Protein 4NPC (pdb70)

InterPro domains:
  IPR002347 Short-chain dehydrogenase/reductase SDR [PF13561] (25-255)
  IPR002347 Short-chain dehydrogenase/reductase SDR [PR00080] (89-100)
  IPR002347 Short-chain dehydrogenase/reductase SDR [PR00080] (143-151)
  IPR002347 Short-chain dehydrogenase/reductase SDR [PR00080] (163-182)
  IPR002347 Short-chain dehydrogenase/reductase SDR [PR00081] (18-35)
  IPR002347 Short-chain dehydrogenase/reductase SDR [PR00081] (89-100)
  IPR002347 Short-chain dehydrogenase/reductase SDR [PR00081] (137-153)
  IPR002347 Short-chain dehydrogenase/reductase SDR [PR00081] (163-182)
  IPR002347 Short-chain dehydrogenase/reductase SDR [PR00081] (184-201)
  IPR002347 Short-chain dehydrogenase/reductase SDR [PR00081] (218-238)
  IPR020904 Short-chain dehydrogenase/reductase, conserved site [PS00061] (150-178)
  IPR036291 NAD(P)-binding domain superfamily [SSF51735] (16-256)

CATH classification: 3.40.50.720

Organism: Brucella suis (strain ATCC 23445 / NCTC 10510) (NCBI:txid470137)

Solvent-accessible surface area: 20521 Å² total; per-residue (Å²): 158,104,76,140,117,55,55,2,69,134,91,3,0,0,0,1,14,0,8,71,32,34,1,13,12,0,0,138,23,0,34,87,59,31,0,74,0,0,0,1,20,121,38,53,112,85,0,132,62,38,3,136,121,25,31,152,42,4,72,56,25,83,4,48,12,29,37,68,122,27,0,56,80,4,12,87,39,0,57,94,100,36,57,86,10,21,2,0,0,7,19,31,43,35,89,62,73,16,46,0,37,88,2,51,43,78,81,1,46,83,0,6,57,45,2,0,29,0,7,0,5,0,0,6,7,0,0,93,22,2,44,92,64,61,132,14,13,21,1,1,0,14,4,9,10,0,8,58,35,28,27,101,71,27,0,0,30,0,0,0,11,19,0,0,12,0,0,2,65,0,0,5,58,9,0,43,149,74,47,2,11,0,2,4,0,0,10,9,27,16,38,23,91,149,9,128,75,60,76,66,53,85,117,1,97,61,15,62,173,137,4,79,65,41,100,4,8,100,14,118,61,0,2,62,12,0,17,69,2,5,0,67,24,1,87,186,52,64,16,38,41,66,59,40,9,31,15,28,18,136,176,140,107,187,77,74,140,111,57,55,1,71,109,94,2,0,0,0,1,13,0,14,73,28,30,1,12,13,0,0,125,22,0,34,86,60,26,0,55,0,0,0,1,21,111,41,60,113,90,0,126,65,30,4,129,113,20,33,149,44,4,68,58,25,80,6,51,12,30,37,64,123,26,0,56,77,4,12,90,42,0,55,96,95,34,56,83,8,20,2,0,0,8,18,32,46,36,84,64,74,17,49,0,32,89,2,50,41,70,81,2,50,88,0,7,53,43,4,0,30,0,9,0,5,0,0,4,7,0,0,93,23,2,45,90,60,60,125,12,12,21,1,1,0,16,4,8,7,0,7,60,37,27,25,101,72,27,0,0,30,0,0,0,10,17,0,0,11,0,0,2,63,0,0,6,57,8,0,43,150,77,46,2,12,0,2,3,0,0,9,9,39,16,41,22,93,140,5,129,80,49,66,86,36,85,125,0,110,64,18,57,90,134,7,79,66,43,105,4,8,108,14,115,59,0,2,63,14,0,16,67,4,5,2,67,27,1,90,184,51,61,14,38,41,69,58,40,9,31,15,32,17,134,178

B-factor: mean 26.4, std 10.08, range [13.99, 69.68]

Foldseek 3Di:
DFDVVQAPAAAEEEFEVLLFDLNVLLQLLNLVRRYQYEDEYQDQVSQCVSQVVSDDSYHYAYADLLDLVRLLVRLVVSCVVRVAHAEYEYDQADADFDAPVDGDVVSLCVRQSCLAVSLVSNCVNNLVRLLVVLPEHEYEYEAALLLQDPDGRRPSNSVSRVNSLVSQLVCLVVCVVSLYAGEYEYFYQEPTVVSCVVLPDPNVQVVLVQQLQSHGHYSNVSSVVVSCRRGPVNSVHHSYYHYHYSCNNVD/DPPFDPVLAPAAAEEEFEVCLFFLNVLLQLLNLVRHYQYEREYQDPVSQVVSQVVSDDSYDYAYADLLDLVRLLVRLVVSCVVRVAHAEYEYDDADADFDAPVDDDPVRLVVRQSRLAVSLVSNCVNNLVRLLVVLPEHEYEYEAALLLQDPDGRCPSNSVSRVNSLVSQLVCQVVCVVSLYAGEYEHFAQEVIVVSCVVCVDVSQQVLLVLQLQSHGHYSNVSSVVSSCRRGPVNSVHHSYYHYRYSCNNVD

Structure (mmCIF, N/CA/C/O backbone):
data_4NPC
#
_entry.id   4NPC
#
_cell.length_a   87.740
_cell.length_b   87.740
_cell.length_c   117.000
_cell.angle_alpha   90.000
_cell.angle_beta   90.000
_cell.angle_gamma   90.000
#
_symmetry.space_group_name_H-M   'P 41 21 2'
#
loop_
_entity.id
_entity.type
_entity.pdbx_description
1 polymer 'Sorbitol dehydrogenase'
2 non-polymer 'ACETATE ION'
3 water water
#
loop_
_atom_site.group_PDB
_atom_site.id
_atom_site.type_symbol
_atom_site.label_atom_id
_atom_site.label_alt_id
_atom_site.label_comp_id
_atom_site.label_asym_id
_atom_site.label_entity_id
_atom_site.label_seq_id
_atom_site.pdbx_PDB_ins_code
_atom_site.Cartn_x
_atom_site.Cartn_y
_atom_site.Cartn_z
_atom_site.occupancy
_atom_site.B_iso_or_equiv
_atom_site.auth_seq_id
_atom_site.auth_comp_id
_atom_site.auth_asym_id
_atom_site.auth_atom_id
_atom_site.pdbx_PDB_model_num
ATOM 1 N N . GLN A 1 15 ? 16.861 -24.573 15.356 1.00 48.90 7 GLN A N 1
ATOM 2 C CA . GLN A 1 15 ? 16.791 -25.159 16.732 1.00 46.84 7 GLN A CA 1
ATOM 3 C C . GLN A 1 15 ? 17.189 -24.077 17.723 1.00 42.18 7 GLN A C 1
ATOM 4 O O . GLN A 1 15 ? 18.273 -23.500 17.611 1.00 41.35 7 GLN A O 1
ATOM 6 N N . ILE A 1 16 ? 16.328 -23.765 18.690 1.00 37.57 8 ILE A N 1
ATOM 7 C CA . ILE A 1 16 ? 16.730 -22.782 19.668 1.00 34.63 8 ILE A CA 1
ATOM 8 C C . ILE A 1 16 ? 17.451 -23.471 20.809 1.00 33.60 8 ILE A C 1
ATOM 9 O O . ILE A 1 16 ? 16.902 -24.401 21.437 1.00 32.91 8 ILE A O 1
ATOM 14 N N . ASP A 1 17 ? 18.697 -23.058 21.025 1.00 32.05 9 ASP A N 1
ATOM 15 C CA . ASP A 1 17 ? 19.532 -23.576 22.097 1.00 31.49 9 ASP A CA 1
ATOM 16 C C . ASP A 1 17 ? 19.056 -22.927 23.384 1.00 29.49 9 ASP A C 1
ATOM 17 O O . ASP A 1 17 ? 19.136 -21.725 23.542 1.00 28.67 9 ASP A O 1
ATOM 22 N N . LEU A 1 18 ? 18.507 -23.753 24.280 1.00 29.33 10 LEU A N 1
ATOM 23 C CA . LEU A 1 18 ? 17.887 -23.257 25.506 1.00 28.71 10 LEU A CA 1
ATOM 24 C C . LEU A 1 18 ? 18.858 -22.971 26.648 1.00 29.24 10 LEU A C 1
ATOM 25 O O . LEU A 1 18 ? 18.427 -22.703 27.771 1.00 27.20 10 LEU A O 1
ATOM 30 N N . ASN A 1 19 ? 20.163 -22.996 26.365 1.00 29.06 11 ASN A N 1
ATOM 31 C CA . ASN A 1 19 ? 21.135 -22.395 27.257 1.00 29.86 11 ASN A CA 1
ATOM 32 C C . ASN A 1 19 ? 21.382 -20.928 26.911 1.00 29.27 11 ASN A C 1
ATOM 33 O O . ASN A 1 19 ? 22.151 -20.272 27.599 1.00 29.15 11 ASN A O 1
ATOM 38 N N . PHE A 1 20 ? 20.732 -20.435 25.845 1.00 28.55 12 PHE A N 1
ATOM 39 C CA . PHE A 1 20 ? 20.825 -19.029 25.409 1.00 28.50 12 PHE A CA 1
ATOM 40 C C . PHE A 1 20 ? 22.266 -18.540 25.241 1.00 27.31 12 PHE A C 1
ATOM 41 O O . PHE A 1 20 ? 22.673 -17.537 25.853 1.00 26.05 12 PHE A O 1
ATOM 49 N N . PRO A 1 21 ? 23.044 -19.253 24.404 1.00 27.80 13 PRO A N 1
ATOM 50 C CA . PRO A 1 21 ? 24.439 -18.837 24.213 1.00 27.26 13 PRO A CA 1
ATOM 51 C C . PRO A 1 21 ? 24.595 -17.501 23.489 1.00 26.28 13 PRO A C 1
ATOM 52 O O . PRO A 1 21 ? 23.731 -17.126 22.683 1.00 25.94 13 PRO A O 1
ATOM 56 N N . LEU A 1 22 ? 25.696 -16.813 23.780 1.00 26.52 14 LEU A N 1
ATOM 57 C CA . LEU A 1 22 ? 26.084 -15.625 23.054 1.00 26.95 14 LEU A CA 1
ATOM 58 C C . LEU A 1 22 ? 27.483 -15.736 22.458 1.00 27.54 14 LEU A C 1
ATOM 59 O O . LEU A 1 22 ? 28.118 -14.707 22.150 1.00 26.60 14 LEU A O 1
ATOM 64 N N . SER A 1 23 ? 27.946 -16.986 22.289 1.00 28.77 15 SER A N 1
ATOM 65 C CA A SER A 1 23 ? 29.287 -17.278 21.803 0.50 30.11 15 SER A CA 1
ATOM 66 C CA B SER A 1 23 ? 29.286 -17.281 21.805 0.50 30.13 15 SER A CA 1
ATOM 67 C C . SER A 1 23 ? 29.624 -16.508 20.536 1.00 30.00 15 SER A C 1
ATOM 68 O O . SER A 1 23 ? 28.902 -16.579 19.555 1.00 30.64 15 SER A O 1
ATOM 73 N N . GLU A 1 24 ? 30.710 -15.746 20.606 1.00 29.97 16 GLU A N 1
ATOM 74 C CA . GLU A 1 24 ? 31.306 -14.994 19.508 1.00 31.66 16 GLU A CA 1
ATOM 75 C C . GLU A 1 24 ? 30.487 -13.803 19.005 1.00 29.98 16 GLU A C 1
ATOM 76 O O . GLU A 1 24 ? 30.876 -13.154 18.057 1.00 29.80 16 GLU A O 1
ATOM 82 N N . LYS A 1 25 ? 29.377 -13.503 19.65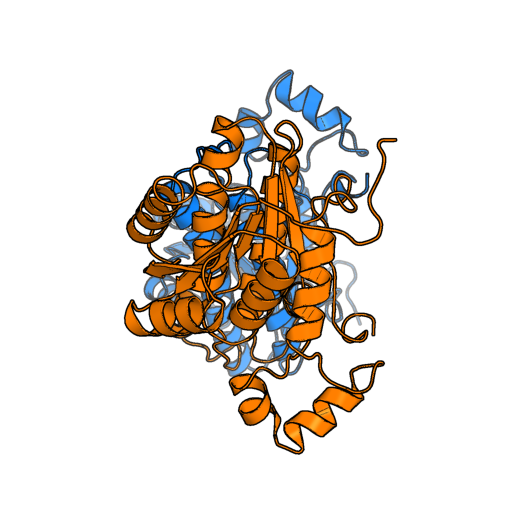2 1.00 28.08 17 LYS A N 1
ATOM 83 C CA . LYS A 1 25 ? 28.638 -12.288 19.319 1.00 27.75 17 LYS A CA 1
ATOM 84 C C . LYS A 1 25 ? 29.436 -11.109 19.873 1.00 26.29 17 LYS A C 1
ATOM 85 O O . LYS A 1 25 ? 30.133 -11.266 20.858 1.00 26.32 17 LYS A O 1
ATOM 91 N N . VAL A 1 26 ? 29.298 -9.954 19.236 1.00 24.31 18 VAL A N 1
ATOM 92 C CA . VAL A 1 26 ? 29.995 -8.741 19.645 1.00 23.64 18 VAL A CA 1
ATOM 93 C C . VAL A 1 26 ? 28.936 -7.796 20.263 1.00 22.32 18 VAL A C 1
ATOM 94 O O . VAL A 1 26 ? 27.938 -7.435 19.614 1.00 22.46 18 VAL A O 1
ATOM 98 N N . ALA A 1 27 ? 29.129 -7.441 21.529 1.00 22.22 19 ALA A N 1
ATOM 99 C CA . ALA A 1 27 ? 28.222 -6.534 22.227 1.00 21.28 19 ALA A CA 1
ATOM 100 C C . ALA A 1 27 ? 28.879 -5.219 22.632 1.00 22.04 19 ALA A C 1
ATOM 101 O O . ALA A 1 27 ? 29.970 -5.230 23.228 1.00 23.53 19 ALA A O 1
ATOM 103 N N . ILE A 1 28 ? 28.176 -4.111 22.390 1.00 21.27 20 ILE A N 1
ATOM 104 C CA . ILE A 1 28 ? 28.482 -2.814 23.014 1.00 21.58 20 ILE A CA 1
ATOM 105 C C . ILE A 1 28 ? 27.666 -2.666 24.282 1.00 22.46 20 ILE A C 1
ATOM 106 O O . ILE A 1 28 ? 26.490 -2.938 24.255 1.00 22.35 20 ILE A O 1
ATOM 111 N N . VAL A 1 29 ? 28.280 -2.181 25.374 1.00 20.96 21 VAL A N 1
ATOM 112 C CA . VAL A 1 29 ? 27.545 -1.805 26.573 1.00 19.28 21 VAL A CA 1
ATOM 113 C C . VAL A 1 29 ? 27.976 -0.394 26.989 1.00 19.41 21 VAL A C 1
ATOM 114 O O . VAL A 1 29 ? 29.126 -0.194 27.403 1.00 19.63 21 VAL A O 1
ATOM 118 N N . THR A 1 30 ? 27.103 0.593 26.815 1.00 19.71 22 THR A N 1
ATOM 119 C CA . THR A 1 30 ? 27.377 1.946 27.304 1.00 20.01 22 THR A CA 1
ATOM 120 C C . THR A 1 30 ? 27.134 1.977 28.800 1.00 21.04 22 THR A C 1
ATOM 121 O O . THR A 1 30 ? 26.293 1.212 29.311 1.00 20.71 22 THR A O 1
ATOM 125 N N . GLY A 1 31 ? 27.908 2.804 29.494 1.00 20.58 23 GLY A N 1
ATOM 126 C CA . GLY A 1 31 ? 27.942 2.791 30.955 1.00 22.18 23 GLY A CA 1
ATOM 127 C C . GLY A 1 31 ? 28.473 1.465 31.443 1.00 23.30 23 GLY A C 1
ATOM 128 O O . GLY A 1 31 ? 28.114 0.998 32.523 1.00 23.32 23 GLY A O 1
ATOM 129 N N . GLY A 1 32 ? 29.294 0.798 30.616 1.00 23.98 24 GLY A N 1
ATOM 130 C CA . GLY A 1 32 ? 29.622 -0.630 30.856 1.00 23.44 24 GLY A CA 1
ATOM 131 C C . GLY A 1 32 ? 30.642 -0.958 31.962 1.00 25.99 24 GLY A C 1
ATOM 132 O O . GLY A 1 32 ? 30.926 -2.139 32.235 1.00 26.72 24 GLY A O 1
ATOM 133 N N . ALA A 1 33 ? 31.223 0.080 32.542 1.00 26.32 25 ALA A N 1
ATOM 134 C CA . ALA A 1 33 ? 32.324 -0.037 33.461 1.00 29.10 25 ALA A CA 1
ATOM 135 C C . ALA A 1 33 ? 31.894 0.031 34.917 1.00 29.16 25 ALA A C 1
ATOM 136 O O . ALA A 1 33 ? 32.712 -0.214 35.799 1.00 32.07 25 ALA A O 1
ATOM 138 N N . SER A 1 34 ? 30.619 0.308 35.181 1.00 28.44 26 SER A N 1
ATOM 139 C CA . SER A 1 34 ? 30.122 0.379 36.550 1.00 30.02 26 SER A CA 1
ATOM 140 C C . SER A 1 34 ? 28.642 0.031 36.605 1.00 29.16 26 SER A C 1
ATOM 141 O O . SER A 1 34 ? 27.948 0.030 35.576 1.00 29.16 26 SER A O 1
ATOM 144 N N . GLY A 1 35 ? 28.172 -0.318 37.800 1.00 29.50 27 GLY A N 1
ATOM 145 C CA . GLY A 1 35 ? 26.741 -0.507 38.057 1.00 28.36 27 GLY A CA 1
ATOM 146 C C . GLY A 1 35 ? 26.113 -1.580 37.190 1.00 27.59 27 GLY A C 1
ATOM 147 O O . GLY A 1 35 ? 26.717 -2.656 36.995 1.00 27.32 27 GLY A O 1
ATOM 148 N N . ILE A 1 36 ? 24.914 -1.310 36.663 1.00 24.94 28 ILE A N 1
ATOM 149 C CA . ILE A 1 36 ? 24.183 -2.285 35.867 1.00 24.65 28 ILE A CA 1
ATOM 150 C C . ILE A 1 36 ? 25.021 -2.630 34.633 1.00 25.09 28 ILE A C 1
ATOM 151 O O . ILE A 1 36 ? 25.129 -3.804 34.245 1.00 23.40 28 ILE A O 1
ATOM 156 N N . GLY A 1 37 ? 25.618 -1.612 34.018 1.00 22.17 29 GLY A N 1
ATOM 157 C CA . GLY A 1 37 ? 26.411 -1.844 32.826 1.00 22.39 29 GLY A CA 1
ATOM 158 C C . GLY A 1 37 ? 27.589 -2.786 33.054 1.00 22.33 29 GLY A C 1
ATOM 159 O O . GLY A 1 37 ? 27.872 -3.636 32.216 1.00 21.65 29 GLY A O 1
ATOM 160 N N . ALA A 1 38 ? 28.275 -2.646 34.194 1.00 23.02 30 ALA A N 1
ATOM 161 C CA . ALA A 1 38 ? 29.357 -3.581 34.532 1.00 23.96 30 ALA A CA 1
ATOM 162 C C . ALA A 1 38 ? 28.849 -5.033 34.652 1.00 24.16 30 ALA A C 1
ATOM 163 O O . ALA A 1 38 ? 29.542 -5.975 34.202 1.00 24.06 30 ALA A O 1
ATOM 165 N N . ALA A 1 39 ? 27.685 -5.206 35.279 1.00 22.64 31 ALA A N 1
ATOM 166 C CA . ALA A 1 39 ? 27.082 -6.533 35.457 1.00 23.31 31 ALA A CA 1
ATOM 167 C C . ALA A 1 39 ? 26.700 -7.139 34.119 1.00 22.52 31 ALA A C 1
ATOM 168 O O . ALA A 1 39 ? 26.871 -8.344 33.921 1.00 22.65 31 ALA A O 1
ATOM 170 N N . ILE A 1 40 ? 26.185 -6.319 33.200 1.00 20.88 32 ILE A N 1
ATOM 171 C CA . ILE A 1 40 ? 25.837 -6.783 31.855 1.00 20.58 32 ILE A CA 1
ATOM 172 C C . ILE A 1 40 ? 27.107 -7.190 31.085 1.00 20.70 32 ILE A C 1
ATOM 173 O O . ILE A 1 40 ? 27.178 -8.267 30.491 1.00 20.24 32 ILE A O 1
ATOM 178 N N . SER A 1 41 ? 28.148 -6.354 31.148 1.00 21.09 33 SER A N 1
ATOM 179 C CA . SER A 1 41 ? 29.415 -6.708 30.514 1.00 21.39 33 SER A CA 1
ATOM 180 C C . SER A 1 41 ? 29.961 -8.025 31.028 1.00 22.11 33 SER A C 1
ATOM 181 O O . SER A 1 41 ? 30.336 -8.885 30.241 1.00 23.02 33 SER A O 1
ATOM 184 N N . LYS A 1 42 ? 29.971 -8.200 32.348 1.00 23.73 34 LYS A N 1
ATOM 185 C CA . LYS A 1 42 ? 30.454 -9.426 32.958 1.00 25.22 34 LYS A CA 1
ATOM 186 C C . LYS A 1 42 ? 29.624 -10.656 32.488 1.00 24.66 34 LYS A C 1
ATOM 187 O O . LYS A 1 42 ? 30.181 -11.726 32.186 1.00 24.90 34 LYS A O 1
ATOM 193 N N . ALA A 1 43 ? 28.304 -10.496 32.449 1.00 23.96 35 ALA A N 1
ATOM 194 C CA . ALA A 1 43 ? 27.406 -11.578 32.030 1.00 23.84 35 ALA A CA 1
ATOM 195 C C . ALA A 1 43 ? 27.636 -11.940 30.565 1.00 23.55 35 ALA A C 1
ATOM 196 O O . ALA A 1 43 ? 27.714 -13.126 30.215 1.00 24.96 35 ALA A O 1
ATOM 198 N N . PHE A 1 44 ? 27.772 -10.922 29.716 1.00 22.87 36 PHE A N 1
ATOM 199 C CA . PHE A 1 44 ? 28.041 -11.161 28.294 1.00 23.37 36 PHE A CA 1
ATOM 200 C C . PHE A 1 44 ? 29.380 -11.890 28.082 1.00 24.47 36 PHE A C 1
ATOM 201 O O . PHE A 1 44 ? 29.471 -12.834 27.277 1.00 25.09 36 PHE A O 1
ATOM 209 N N . ILE A 1 45 ? 30.407 -11.493 28.830 1.00 24.57 37 ILE A N 1
ATOM 210 C CA . ILE A 1 45 ? 31.711 -12.174 28.756 1.00 25.77 37 ILE A CA 1
ATOM 211 C C . ILE A 1 45 ? 31.562 -13.631 29.179 1.00 27.49 37 ILE A C 1
ATOM 212 O O . ILE A 1 45 ? 32.124 -14.554 28.528 1.00 28.30 37 ILE A O 1
ATOM 217 N N . ALA A 1 46 ? 30.818 -13.869 30.253 1.00 27.17 38 ALA A N 1
ATOM 218 C CA . ALA A 1 46 ? 30.625 -15.230 30.732 1.00 28.42 38 ALA A CA 1
ATOM 219 C C . ALA A 1 46 ? 29.929 -16.109 29.687 1.00 29.76 38 ALA A C 1
ATOM 220 O O . ALA A 1 46 ? 30.140 -17.321 29.663 1.00 31.49 38 ALA A O 1
ATOM 222 N N . LYS A 1 47 ? 29.101 -15.508 28.842 1.00 28.48 39 LYS A N 1
ATOM 223 C CA . LYS A 1 47 ? 28.371 -16.218 27.797 1.00 29.97 39 LYS A CA 1
ATOM 224 C C . LYS A 1 47 ? 29.116 -16.350 26.462 1.00 31.75 39 LYS A C 1
ATOM 225 O O . LYS A 1 47 ? 28.516 -16.759 25.479 1.00 33.89 39 LYS A O 1
ATOM 231 N N . GLY A 1 48 ? 30.390 -15.986 26.426 1.00 30.67 40 GLY A N 1
ATOM 232 C CA . GLY A 1 48 ? 31.216 -16.158 25.237 1.00 30.78 40 GLY A CA 1
ATOM 233 C C . GLY A 1 48 ? 31.237 -14.984 24.275 1.00 28.88 40 GLY A C 1
ATOM 234 O O . GLY A 1 48 ? 31.800 -15.102 23.197 1.00 28.49 40 GLY A O 1
ATOM 235 N N . ALA A 1 49 ? 30.669 -13.840 24.659 1.00 27.00 41 ALA A N 1
ATOM 236 C CA . ALA 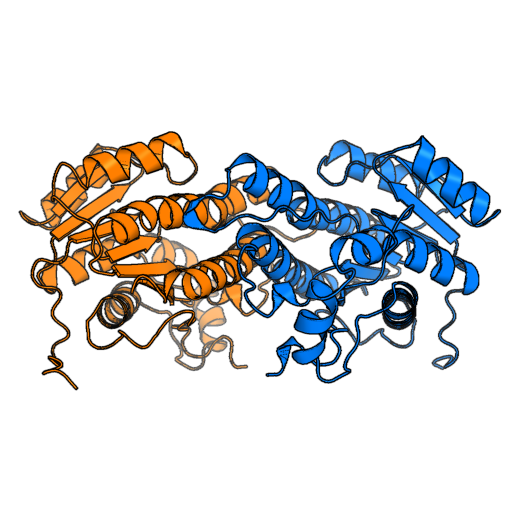A 1 49 ? 30.637 -12.685 23.773 1.00 25.64 41 ALA A CA 1
ATOM 237 C C . ALA A 1 49 ? 31.928 -11.896 23.874 1.00 25.34 41 ALA A C 1
ATOM 238 O O . ALA A 1 49 ? 32.615 -11.973 24.883 1.00 26.04 41 ALA A O 1
ATOM 240 N N . LYS A 1 50 ? 32.222 -11.139 22.817 1.00 25.86 42 LYS A N 1
ATOM 241 C CA . LYS A 1 50 ? 33.184 -10.032 22.867 1.00 26.06 42 LYS A CA 1
ATOM 242 C C . LYS A 1 50 ? 32.439 -8.830 23.392 1.00 24.33 42 LYS A C 1
ATOM 243 O O . LYS A 1 50 ? 31.294 -8.617 23.029 1.00 21.90 42 LYS A O 1
ATOM 249 N N . VAL A 1 51 ? 33.043 -8.040 24.283 1.00 23.53 43 VAL A N 1
ATOM 250 C CA . VAL A 1 51 ? 32.328 -6.887 24.833 1.00 23.03 43 VAL A CA 1
ATOM 251 C C . VAL A 1 51 ? 33.149 -5.633 24.641 1.00 22.48 43 VAL A C 1
ATOM 252 O O . VAL A 1 51 ? 34.313 -5.622 25.008 1.00 22.53 43 VAL A O 1
ATOM 256 N N . ALA A 1 52 ? 32.511 -4.603 24.079 1.00 22.11 44 ALA A N 1
ATOM 257 C CA . ALA A 1 52 ? 33.076 -3.275 24.004 1.00 22.23 44 ALA A CA 1
ATOM 258 C C . ALA A 1 52 ? 32.526 -2.521 25.207 1.00 21.98 44 ALA A C 1
ATOM 259 O O . ALA A 1 52 ? 31.299 -2.268 25.314 1.00 21.39 44 ALA A O 1
ATOM 261 N N . VAL A 1 53 ? 33.414 -2.239 26.139 1.00 21.58 45 VAL A N 1
ATOM 262 C CA . VAL A 1 53 ? 33.058 -1.516 27.354 1.00 21.95 45 VAL A CA 1
ATOM 263 C C . VAL A 1 53 ? 33.173 -0.012 27.090 1.00 21.45 45 VAL A C 1
ATOM 264 O O . VAL A 1 53 ? 34.286 0.512 26.966 1.00 21.96 45 VAL A O 1
ATOM 268 N N . LEU A 1 54 ? 32.026 0.668 27.001 1.00 20.53 46 LEU A N 1
ATOM 269 C CA . LEU A 1 54 ? 31.981 2.086 26.660 1.00 22.09 46 LEU A CA 1
ATOM 270 C C . LEU A 1 54 ? 31.669 2.882 27.902 1.00 23.04 46 LEU A C 1
ATOM 271 O O . LEU A 1 54 ? 30.724 2.589 28.615 1.00 24.05 46 LEU A O 1
ATOM 276 N N . ASP A 1 55 ? 32.475 3.895 28.181 1.00 22.62 47 ASP A N 1
ATOM 277 C CA . ASP A 1 55 ? 32.197 4.729 29.347 1.00 23.66 47 ASP A CA 1
ATOM 278 C C . ASP A 1 55 ? 32.755 6.122 29.121 1.00 23.71 47 ASP A C 1
ATOM 279 O O . ASP A 1 55 ? 33.644 6.276 28.312 1.00 21.52 47 ASP A O 1
ATOM 284 N N . ILE A 1 56 ? 32.209 7.122 29.816 1.00 24.21 48 ILE A N 1
ATOM 285 C CA . ILE A 1 56 ? 32.716 8.466 29.644 1.00 27.47 48 ILE A CA 1
ATOM 286 C C . ILE A 1 56 ? 34.148 8.591 30.171 1.00 29.66 48 ILE A C 1
ATOM 287 O O . ILE A 1 56 ? 34.917 9.395 29.674 1.00 30.91 48 ILE A O 1
ATOM 292 N N . SER A 1 57 ? 34.527 7.750 31.114 1.00 31.71 49 SER A N 1
ATOM 293 C CA . SER A 1 57 ? 35.923 7.792 31.634 1.00 35.27 49 SER A CA 1
ATOM 294 C C . SER A 1 57 ? 36.793 6.696 31.049 1.00 34.53 49 SER A C 1
ATOM 295 O O . SER A 1 57 ? 36.507 5.515 31.270 1.00 31.33 49 SER A O 1
ATOM 298 N N . ALA A 1 58 ? 37.836 7.091 30.319 1.00 33.44 50 ALA A N 1
ATOM 299 C CA . ALA A 1 58 ? 38.802 6.172 29.744 1.00 35.92 50 ALA A CA 1
ATOM 300 C C . ALA A 1 58 ? 39.431 5.266 30.814 1.00 33.45 50 ALA A C 1
ATOM 301 O O . ALA A 1 58 ? 39.619 4.095 30.543 1.00 32.91 50 ALA A O 1
ATOM 303 N N . ASP A 1 59 ? 39.730 5.826 31.994 1.00 32.87 51 ASP A N 1
ATOM 304 C CA . ASP A 1 59 ? 40.437 5.097 33.077 1.00 33.08 51 ASP A CA 1
ATOM 305 C C . ASP A 1 59 ? 39.552 3.986 33.643 1.00 30.18 51 ASP A C 1
ATOM 306 O O . ASP A 1 59 ? 39.984 2.859 33.815 1.00 26.15 51 ASP A O 1
ATOM 311 N N . ILE A 1 60 ? 38.304 4.345 33.911 1.00 28.61 52 ILE A N 1
ATOM 312 C CA . ILE A 1 60 ? 37.277 3.401 34.398 1.00 29.71 52 ILE A CA 1
ATOM 313 C C . ILE A 1 60 ? 36.991 2.296 33.391 1.00 26.05 52 ILE A C 1
ATOM 314 O O . ILE A 1 60 ? 37.015 1.093 33.760 1.00 25.52 52 ILE A O 1
ATOM 319 N N . ALA A 1 61 ? 36.773 2.662 32.134 1.00 24.84 53 ALA A N 1
ATOM 320 C CA . ALA A 1 61 ? 36.621 1.664 31.073 1.00 25.16 53 ALA A CA 1
ATOM 321 C C . ALA A 1 61 ? 37.844 0.777 30.959 1.00 24.92 53 ALA A C 1
ATOM 322 O O . ALA A 1 61 ? 37.687 -0.438 30.827 1.00 24.63 53 ALA A O 1
ATOM 324 N N . LYS A 1 62 ? 39.043 1.369 31.005 1.00 24.59 54 LYS A N 1
ATOM 325 C CA . LYS A 1 62 ? 40.290 0.604 30.847 1.00 25.77 54 LYS A CA 1
ATOM 326 C C . LYS A 1 62 ? 40.354 -0.436 31.974 1.00 27.03 54 LYS A C 1
ATOM 327 O O . LYS A 1 62 ? 40.585 -1.630 31.721 1.00 26.99 54 LYS A O 1
ATOM 333 N N . ALA A 1 63 ? 40.103 -0.003 33.206 1.00 25.43 55 ALA A N 1
ATOM 334 C CA . ALA A 1 63 ? 40.203 -0.933 34.354 1.00 27.05 55 ALA A CA 1
ATOM 335 C C . ALA A 1 63 ? 39.192 -2.087 34.249 1.00 25.45 55 ALA A C 1
ATOM 336 O O . ALA A 1 63 ? 39.522 -3.236 34.566 1.00 25.78 55 ALA A O 1
ATOM 338 N N . LYS A 1 64 ? 37.979 -1.780 33.819 1.00 24.21 56 LYS A N 1
ATOM 339 C CA . LYS A 1 64 ? 36.911 -2.804 33.737 1.00 24.74 56 LYS A CA 1
ATOM 340 C C . LYS A 1 64 ? 37.228 -3.818 32.649 1.00 24.75 56 LYS A C 1
ATOM 341 O O . LYS A 1 64 ? 37.152 -5.042 32.878 1.00 25.47 56 LYS A O 1
ATOM 347 N N . ALA A 1 65 ? 37.635 -3.336 31.479 1.00 24.48 57 ALA A N 1
ATOM 348 C CA . ALA A 1 65 ? 37.975 -4.247 30.389 1.00 25.09 57 ALA A CA 1
ATOM 349 C C . ALA A 1 65 ? 39.182 -5.133 30.715 1.00 27.15 57 ALA A C 1
ATOM 350 O O . ALA A 1 65 ? 39.227 -6.301 30.356 1.00 28.96 57 ALA A O 1
ATOM 352 N N . GLU A 1 66 ? 40.150 -4.602 31.429 1.00 28.71 58 GLU A N 1
ATOM 353 C CA . GLU A 1 66 ? 41.298 -5.403 31.836 1.00 31.28 58 GLU A CA 1
ATOM 354 C C . GLU A 1 66 ? 40.829 -6.507 32.807 1.00 31.87 58 GLU A C 1
ATOM 355 O O . GLU A 1 66 ? 41.194 -7.682 32.663 1.00 32.20 58 GLU A O 1
ATOM 361 N N . GLU A 1 67 ? 39.968 -6.136 33.748 1.00 31.88 59 GLU A N 1
ATOM 362 C CA . GLU A 1 67 ? 39.396 -7.070 34.710 1.00 33.10 59 GLU A CA 1
ATOM 363 C C . GLU A 1 67 ? 38.625 -8.216 34.022 1.00 33.03 59 GLU A C 1
ATOM 364 O O . GLU A 1 67 ? 38.722 -9.367 34.406 1.00 31.47 59 GLU A O 1
ATOM 370 N N . LEU A 1 68 ? 37.859 -7.895 32.997 1.00 30.25 60 LEU A N 1
ATOM 371 C CA . LEU A 1 68 ? 37.000 -8.888 32.350 1.00 30.08 60 LEU A CA 1
ATOM 372 C C . LEU A 1 68 ? 37.717 -9.821 31.390 1.00 30.17 60 LEU A C 1
ATOM 373 O O . LEU A 1 68 ? 37.145 -10.851 30.967 1.00 30.04 60 LEU A O 1
ATOM 378 N N . GLY A 1 69 ? 38.961 -9.474 31.050 1.00 31.01 61 GLY A N 1
ATOM 379 C CA . GLY A 1 69 ? 39.832 -10.351 30.314 1.00 32.23 61 GLY A CA 1
ATOM 380 C C . GLY A 1 69 ? 39.907 -10.060 28.825 1.00 32.88 61 GLY A C 1
ATOM 381 O O . GLY A 1 69 ? 39.398 -9.059 28.320 1.00 29.60 61 GLY A O 1
ATOM 382 N N . GLU A 1 70 ? 40.528 -10.989 28.111 1.00 32.45 62 GLU A N 1
ATOM 383 C CA . GLU A 1 70 ? 40.925 -10.765 26.726 1.00 33.43 62 GLU A CA 1
ATOM 384 C C . GLU A 1 70 ? 39.769 -10.502 25.739 1.00 32.08 62 GLU A C 1
ATOM 385 O O . GLU A 1 70 ? 40.015 -9.961 24.669 1.00 31.67 62 GLU A O 1
ATOM 391 N N . ASN A 1 71 ? 38.531 -10.875 26.085 1.00 29.80 63 ASN A N 1
ATOM 392 C CA . ASN A 1 71 ? 37.395 -10.652 25.201 1.00 28.94 63 ASN A CA 1
ATOM 393 C C . ASN A 1 71 ? 36.655 -9.314 25.457 1.00 26.84 63 ASN A C 1
ATOM 394 O O . ASN A 1 71 ? 35.622 -9.037 24.820 1.00 25.71 63 ASN A O 1
ATOM 399 N N . ALA A 1 72 ? 37.205 -8.474 26.336 1.00 25.80 64 ALA A N 1
ATOM 400 C CA . ALA A 1 72 ? 36.620 -7.154 26.649 1.00 25.73 64 ALA A CA 1
ATOM 401 C C . ALA A 1 72 ? 37.631 -6.080 26.278 1.00 26.49 64 ALA A C 1
ATOM 402 O O . ALA A 1 72 ? 38.819 -6.225 26.580 1.00 26.59 64 ALA A O 1
ATOM 404 N N . LYS A 1 73 ? 37.178 -5.054 25.567 1.00 23.82 65 LYS A N 1
ATOM 405 C CA . LYS A 1 73 ? 38.035 -3.949 25.144 1.00 25.80 65 LYS A CA 1
ATOM 406 C C . LYS A 1 73 ? 37.383 -2.636 25.512 1.00 23.88 65 LYS A C 1
ATOM 407 O O . LYS A 1 73 ? 36.147 -2.508 25.387 1.00 23.32 65 LYS A O 1
ATOM 413 N N . PRO A 1 74 ? 38.177 -1.661 25.994 1.00 23.29 66 PRO A N 1
ATOM 414 C CA . PRO A 1 74 ? 37.608 -0.349 26.393 1.00 22.18 66 PRO A CA 1
ATOM 415 C C . PRO A 1 74 ? 37.467 0.707 25.268 1.00 22.40 66 PRO A C 1
ATOM 416 O O . PRO A 1 74 ? 38.295 0.742 24.346 1.00 23.93 66 PRO A O 1
ATOM 420 N N . PHE A 1 75 ? 36.440 1.526 25.354 1.00 21.89 67 PHE A N 1
ATOM 421 C CA . PHE A 1 75 ? 36.214 2.635 24.442 1.00 23.11 67 PHE A CA 1
ATOM 422 C C . PHE A 1 75 ? 35.651 3.798 25.225 1.00 23.41 67 PHE A C 1
ATOM 423 O O . PHE A 1 75 ? 34.733 3.642 26.038 1.00 23.29 67 PHE A O 1
ATOM 431 N N . VAL A 1 76 ? 36.210 4.970 24.993 1.00 23.19 68 VAL A N 1
ATOM 432 C CA . VAL A 1 76 ? 35.651 6.202 25.563 1.00 24.01 68 VAL A CA 1
ATOM 433 C C . VAL A 1 76 ? 34.393 6.611 24.779 1.00 24.49 68 VAL A C 1
ATOM 434 O O . VAL A 1 76 ? 34.372 6.578 23.526 1.00 24.96 68 VAL A O 1
ATOM 438 N N . CYS A 1 77 ? 33.326 6.973 25.496 1.00 22.80 69 CYS A N 1
ATOM 439 C CA . CYS A 1 77 ? 32.088 7.414 24.835 1.00 22.96 69 CYS A CA 1
ATOM 440 C C . CYS A 1 77 ? 31.274 8.314 25.741 1.00 22.33 69 CYS A C 1
ATOM 441 O O . CYS A 1 77 ? 30.925 7.929 26.850 1.00 22.99 69 CYS A O 1
ATOM 444 N N . ASP A 1 78 ? 31.031 9.520 25.275 1.00 21.43 70 ASP A N 1
ATOM 445 C CA . ASP A 1 78 ? 30.096 10.452 25.869 1.00 22.67 70 ASP A CA 1
ATOM 446 C C . ASP A 1 78 ? 28.795 10.346 25.075 1.00 21.25 70 ASP A C 1
ATOM 447 O O . ASP A 1 78 ? 28.724 10.813 23.925 1.00 21.26 70 ASP A O 1
ATOM 452 N N . VAL A 1 79 ? 27.795 9.670 25.654 1.00 21.54 71 VAL A N 1
ATOM 453 C CA . VAL A 1 79 ? 26.591 9.318 24.884 1.00 21.62 71 VAL A CA 1
ATOM 454 C C . VAL A 1 79 ? 25.775 10.541 24.464 1.00 22.81 71 VAL A C 1
ATOM 455 O O . VAL A 1 79 ? 24.978 10.456 23.516 1.00 21.88 71 VAL A O 1
ATOM 459 N N . SER A 1 80 ? 26.042 11.673 25.088 1.00 21.96 72 SER A N 1
ATOM 460 C CA . SER A 1 80 ? 25.304 12.913 24.779 1.00 23.60 72 SER A CA 1
ATOM 461 C C . SER A 1 80 ? 25.898 13.636 23.573 1.00 23.78 72 SER A C 1
ATOM 462 O O . SER A 1 80 ? 25.347 14.666 23.119 1.00 23.69 72 SER A O 1
ATOM 465 N N . SER A 1 81 ? 27.000 13.106 23.047 1.00 23.06 73 SER A N 1
ATOM 466 C CA . SER A 1 81 ? 27.751 13.732 21.958 1.00 23.05 73 SER A CA 1
ATOM 467 C C . SER A 1 81 ? 27.695 12.870 20.733 1.00 22.61 73 SER A C 1
ATOM 468 O O . SER A 1 81 ? 28.184 11.740 20.734 1.00 22.97 73 SER A O 1
ATOM 471 N N . GLN A 1 82 ? 27.150 13.412 19.655 1.00 22.65 74 GLN A N 1
ATOM 472 C CA . GLN A 1 82 ? 27.010 12.616 18.418 1.00 23.70 74 GLN A CA 1
ATOM 473 C C . GLN A 1 82 ? 28.351 12.177 17.846 1.00 24.24 74 GLN A C 1
ATOM 474 O O . GLN A 1 82 ? 28.483 11.043 17.382 1.00 23.61 74 GLN A O 1
ATOM 480 N N . GLN A 1 83 ? 29.334 13.079 17.890 1.00 24.44 75 GLN A N 1
ATOM 481 C CA . GLN A 1 83 ? 30.670 12.736 17.438 1.00 27.44 75 GLN A CA 1
ATOM 482 C C . GLN A 1 83 ? 31.302 11.627 18.259 1.00 24.83 75 GLN A C 1
ATOM 483 O O . GLN A 1 83 ? 31.907 10.686 17.710 1.00 24.72 75 GLN A O 1
ATOM 489 N N . SER A 1 84 ? 31.181 11.732 19.579 1.00 22.78 76 SER A N 1
ATOM 490 C CA . SER A 1 84 ? 31.761 10.735 20.483 1.00 22.29 76 SER A CA 1
ATOM 491 C C . SER A 1 84 ? 31.135 9.344 20.229 1.00 21.25 76 SER A C 1
ATOM 492 O O . SER A 1 84 ? 31.836 8.335 20.167 1.00 22.07 76 SER A O 1
ATOM 495 N N . VAL A 1 85 ? 29.813 9.321 20.057 1.00 21.29 77 VAL A N 1
ATOM 496 C CA . VAL A 1 85 ? 29.086 8.099 19.779 1.00 21.41 77 VAL A CA 1
ATOM 497 C C . VAL A 1 85 ? 29.482 7.475 18.433 1.00 21.90 77 VAL A C 1
ATOM 498 O O . VAL A 1 85 ? 29.822 6.288 18.350 1.00 22.29 77 VAL A O 1
ATOM 502 N N . ASN A 1 86 ? 29.398 8.256 17.372 1.00 23.49 78 ASN A N 1
ATOM 503 C CA . ASN A 1 86 ? 29.822 7.774 16.060 1.00 25.08 78 ASN A CA 1
ATOM 504 C C . ASN A 1 86 ? 31.279 7.243 16.022 1.00 25.06 78 ASN A C 1
ATOM 505 O O . ASN A 1 86 ? 31.527 6.168 15.437 1.00 25.09 78 ASN A O 1
ATOM 510 N N . ASP A 1 87 ? 32.206 7.985 16.637 1.00 24.74 79 ASP A N 1
ATOM 511 C CA . ASP A 1 87 ? 33.597 7.560 16.701 1.00 25.52 79 ASP A CA 1
ATOM 512 C C . ASP A 1 87 ? 33.763 6.240 17.467 1.00 24.97 79 ASP A C 1
ATOM 513 O O . ASP A 1 87 ? 34.613 5.410 17.095 1.00 24.37 79 ASP A O 1
ATOM 518 N N . ALA A 1 88 ? 32.962 6.061 18.526 1.00 23.28 80 ALA A N 1
ATOM 519 C CA . ALA A 1 88 ? 33.019 4.832 19.339 1.00 22.42 80 ALA A CA 1
ATOM 520 C C . ALA A 1 88 ? 32.517 3.649 18.523 1.00 23.01 80 ALA A C 1
ATOM 521 O O . ALA A 1 88 ? 33.160 2.598 18.484 1.00 23.26 80 ALA A O 1
ATOM 523 N N . ILE A 1 89 ? 31.377 3.800 17.855 1.00 23.06 81 ILE A N 1
ATOM 524 C CA . ILE A 1 89 ? 30.839 2.740 17.000 1.00 22.97 81 ILE A CA 1
ATOM 525 C C . ILE A 1 89 ? 31.822 2.336 15.912 1.00 24.37 81 ILE A C 1
ATOM 526 O O . ILE A 1 89 ? 32.048 1.136 15.709 1.00 23.98 81 ILE A O 1
ATOM 531 N N . THR A 1 90 ? 32.433 3.314 15.256 1.00 24.13 82 THR A N 1
ATOM 532 C CA . THR A 1 90 ? 33.440 3.025 14.261 1.00 26.22 82 THR A CA 1
ATOM 533 C C . THR A 1 90 ? 34.600 2.247 14.857 1.00 26.77 82 THR A C 1
ATOM 534 O O . THR A 1 90 ? 35.065 1.288 14.245 1.00 27.20 82 THR A O 1
ATOM 538 N N . ALA A 1 91 ? 35.042 2.645 16.056 1.00 25.16 83 ALA A N 1
ATOM 539 C CA . ALA A 1 91 ? 36.178 2.010 16.689 1.00 24.86 83 ALA A CA 1
ATOM 540 C C . ALA A 1 91 ? 35.855 0.581 17.084 1.00 24.37 83 ALA A C 1
ATOM 541 O O . ALA A 1 91 ? 36.717 -0.317 16.951 1.00 23.72 83 ALA A O 1
ATOM 543 N N . VAL A 1 92 ? 34.634 0.352 17.567 1.00 21.90 84 VAL A N 1
ATOM 544 C CA . VAL A 1 92 ? 34.225 -1.029 17.903 1.00 22.49 84 VAL A CA 1
ATOM 545 C C . VAL A 1 92 ? 34.238 -1.919 16.648 1.00 22.60 84 VAL A C 1
ATOM 546 O O . VAL A 1 92 ? 34.747 -3.054 16.647 1.00 22.38 84 VAL A O 1
ATOM 550 N N . ILE A 1 93 ? 33.699 -1.418 15.538 1.00 23.12 85 ILE A N 1
ATOM 551 C CA A ILE A 1 93 ? 33.741 -2.191 14.280 0.50 23.50 85 ILE A CA 1
ATOM 552 C CA B ILE A 1 93 ? 33.742 -2.185 14.274 0.50 23.23 85 ILE A CA 1
ATOM 553 C C . ILE A 1 93 ? 35.171 -2.468 13.842 1.00 24.06 85 ILE A C 1
ATOM 554 O O . ILE A 1 93 ? 35.504 -3.567 13.393 1.00 23.87 85 ILE A O 1
ATOM 563 N N . SER A 1 94 ? 36.051 -1.487 13.969 1.00 24.47 86 SER A N 1
ATOM 564 C CA A SER A 1 94 ? 37.438 -1.671 13.546 0.50 25.63 86 SER A CA 1
ATOM 565 C CA B SER A 1 94 ? 37.416 -1.650 13.552 0.50 25.19 86 SER A CA 1
ATOM 566 C C . SER A 1 94 ? 38.109 -2.725 14.398 1.00 25.37 86 SER A C 1
ATOM 567 O O . SER A 1 94 ? 38.918 -3.469 13.906 1.00 26.19 86 SER A O 1
ATOM 572 N N . GLN A 1 95 ? 37.783 -2.768 15.699 1.00 25.14 87 GLN A N 1
ATOM 573 C CA . GLN A 1 95 ? 38.399 -3.761 16.584 1.00 26.27 87 GLN A CA 1
ATOM 574 C C . GLN A 1 95 ? 37.839 -5.193 16.416 1.00 25.74 87 GLN A C 1
ATOM 575 O O . GLN A 1 95 ? 38.628 -6.182 16.374 1.00 25.41 87 GLN A O 1
ATOM 581 N N . PHE A 1 96 ? 36.515 -5.313 16.333 1.00 24.99 88 PHE A N 1
ATOM 582 C CA . PHE A 1 96 ? 35.844 -6.618 16.453 1.00 26.69 88 PHE A CA 1
ATOM 583 C C . PHE A 1 96 ? 35.238 -7.134 15.139 1.00 27.29 88 PHE A C 1
ATOM 584 O O . PHE A 1 96 ? 34.895 -8.330 15.048 1.00 27.86 88 PHE A O 1
ATOM 592 N N . GLY A 1 97 ? 35.066 -6.256 14.156 1.00 26.79 89 GLY A N 1
ATOM 593 C CA . GLY A 1 97 ? 34.574 -6.650 12.851 1.00 29.23 89 GLY A CA 1
ATOM 594 C C . GLY A 1 97 ? 33.117 -6.349 12.561 1.00 29.46 89 GLY A C 1
ATOM 595 O O . GLY A 1 97 ? 32.763 -6.156 11.385 1.00 31.50 89 GLY A O 1
ATOM 596 N N . LYS A 1 98 ? 32.306 -6.247 13.619 1.00 27.60 90 LYS A N 1
ATOM 597 C CA . LYS A 1 98 ? 30.849 -6.165 13.538 1.00 28.64 90 LYS A CA 1
ATOM 598 C C . LYS A 1 98 ? 30.298 -5.848 14.922 1.00 26.81 90 LYS A C 1
ATOM 599 O O . LYS A 1 98 ? 31.017 -5.974 15.929 1.00 25.65 90 LYS A O 1
ATOM 605 N N . ILE A 1 99 ? 29.019 -5.465 14.966 1.00 25.59 91 ILE A N 1
ATOM 606 C CA . ILE A 1 99 ? 28.273 -5.306 16.217 1.00 24.09 91 ILE A CA 1
ATOM 607 C C . ILE A 1 99 ? 26.982 -6.132 16.084 1.00 24.22 91 ILE A C 1
ATOM 608 O O . ILE A 1 99 ? 26.239 -5.909 15.131 1.00 23.44 91 ILE A O 1
ATOM 613 N N . ASP A 1 100 ? 26.778 -7.097 16.990 1.00 22.70 92 ASP A N 1
ATOM 614 C CA . ASP A 1 100 ? 25.570 -7.930 17.024 1.00 22.77 92 ASP A CA 1
ATOM 615 C C . ASP A 1 100 ? 24.538 -7.446 18.050 1.00 22.01 92 ASP A C 1
ATOM 616 O O . ASP A 1 100 ? 23.325 -7.674 17.876 1.00 20.40 92 ASP A O 1
ATOM 621 N N . ILE A 1 101 ? 25.030 -6.840 19.127 1.00 21.00 93 ILE A N 1
ATOM 622 C CA . ILE A 1 101 ? 24.225 -6.479 20.331 1.00 20.74 93 ILE A CA 1
ATOM 623 C C . ILE A 1 101 ? 24.702 -5.125 20.832 1.00 19.70 93 ILE A C 1
ATOM 624 O O . ILE A 1 101 ? 25.889 -4.894 20.889 1.00 19.49 93 ILE A O 1
ATOM 629 N N . ALA A 1 102 ? 23.781 -4.253 21.220 1.00 19.23 94 ALA A N 1
ATOM 630 C CA . ALA A 1 102 ? 24.138 -3.033 21.927 1.00 19.22 94 ALA A CA 1
ATOM 631 C C . ALA A 1 102 ? 23.181 -2.854 23.105 1.00 19.63 94 ALA A C 1
ATOM 632 O O . ALA A 1 102 ? 21.962 -3.020 22.958 1.00 19.10 94 ALA A O 1
ATOM 634 N N . VAL A 1 103 ? 23.753 -2.500 24.268 1.00 18.90 95 VAL A N 1
ATOM 635 C CA . VAL A 1 103 ? 22.997 -2.173 25.402 1.00 18.77 95 VAL A CA 1
ATOM 636 C C . VAL A 1 103 ? 23.310 -0.734 25.808 1.00 20.03 95 VAL A C 1
ATOM 637 O O . VAL A 1 103 ? 24.478 -0.375 25.954 1.00 20.63 95 VAL A O 1
ATOM 641 N N . ASN A 1 104 ? 22.276 0.065 26.002 1.00 20.11 96 ASN A N 1
ATOM 642 C CA . ASN A 1 104 ? 22.424 1.458 26.443 1.00 21.07 96 ASN A CA 1
ATOM 643 C C . ASN A 1 104 ? 22.132 1.490 27.950 1.00 20.00 96 ASN A C 1
ATOM 644 O O . ASN A 1 104 ? 20.967 1.386 28.360 1.00 20.34 96 ASN A O 1
ATOM 649 N N . SER A 1 105 ? 23.161 1.575 28.785 1.00 22.43 97 SER A N 1
ATOM 650 C CA . SER A 1 105 ? 22.942 1.651 30.234 1.00 23.76 97 SER A CA 1
ATOM 651 C C . SER A 1 105 ? 23.642 2.846 30.908 1.00 24.72 97 SER A C 1
ATOM 652 O O . SER A 1 105 ? 23.855 2.842 32.134 1.00 27.23 97 SER A O 1
ATOM 655 N N A ALA A 1 106 ? 24.092 3.798 30.105 0.50 23.16 98 ALA A N 1
ATOM 656 N N B ALA A 1 106 ? 23.980 3.885 30.153 0.50 22.93 98 ALA A N 1
ATOM 657 C CA A ALA A 1 106 ? 24.482 5.078 30.630 0.50 24.34 98 ALA A CA 1
ATOM 658 C CA B ALA A 1 106 ? 24.640 5.068 30.734 0.50 23.82 98 ALA A CA 1
ATOM 659 C C A ALA A 1 106 ? 23.181 5.831 30.901 0.50 24.35 98 ALA A C 1
ATOM 660 C C B ALA A 1 106 ? 23.739 6.146 31.418 0.50 23.88 98 ALA A C 1
ATOM 661 O O A ALA A 1 106 ? 22.520 6.272 29.973 0.50 24.35 98 ALA A O 1
ATOM 662 O O B ALA A 1 106 ? 24.070 7.292 31.426 0.50 23.60 98 ALA A O 1
ATOM 665 N N . GLY A 1 107 ? 22.699 5.786 32.126 1.00 26.89 99 GLY A N 1
ATOM 666 C CA . GLY A 1 107 ? 21.759 6.835 32.656 1.00 26.17 99 GLY A CA 1
ATOM 667 C C . GLY A 1 107 ? 22.277 7.752 33.783 1.00 27.22 99 GLY A C 1
ATOM 668 O O . GLY A 1 107 ? 23.384 7.570 34.408 1.00 29.60 99 GLY A O 1
ATOM 669 N N . VAL A 1 108 ? 21.510 8.795 34.057 1.00 25.61 100 VAL A N 1
ATOM 670 C CA . VAL A 1 108 ? 21.780 9.655 35.217 1.00 25.04 100 VAL A CA 1
ATOM 671 C C . VAL A 1 108 ? 20.477 9.857 35.987 1.00 24.58 100 VAL A C 1
ATOM 672 O O . VAL A 1 108 ? 19.392 9.655 35.442 1.00 22.24 100 VAL A O 1
ATOM 676 N N . VAL A 1 109 ? 20.599 10.198 37.271 1.00 25.30 101 VAL A N 1
ATOM 677 C CA . VAL A 1 109 ? 19.426 10.451 38.078 1.00 26.49 101 VAL A CA 1
ATOM 678 C C . VAL A 1 109 ? 19.641 11.808 38.767 1.00 26.29 101 VAL A C 1
ATOM 679 O O . VAL A 1 109 ? 20.616 11.994 39.522 1.00 26.59 101 VAL A O 1
ATOM 683 N N . TYR A 1 110 ? 18.735 12.752 38.524 1.00 24.26 102 TYR A N 1
ATOM 684 C CA . TYR A 1 110 ? 18.772 14.056 39.103 1.00 25.94 102 TYR A CA 1
ATOM 685 C C . TYR A 1 110 ? 17.350 14.329 39.636 1.00 25.58 102 TYR A C 1
ATOM 686 O O . TYR A 1 110 ? 16.398 14.409 38.849 1.00 24.30 102 TYR A O 1
ATOM 695 N N . LEU A 1 111 ? 17.228 14.437 40.961 1.00 24.99 103 LEU A N 1
ATOM 696 C CA . LEU A 1 111 ? 15.919 14.531 41.599 1.00 25.06 103 LEU A CA 1
ATOM 697 C C . LEU A 1 111 ? 15.702 15.847 42.318 1.00 25.40 103 LEU A C 1
ATOM 698 O O . LEU A 1 111 ? 16.636 16.389 42.955 1.00 25.90 103 LEU A O 1
ATOM 703 N N . ALA A 1 112 ? 14.459 16.326 42.262 1.00 23.37 104 ALA A N 1
ATOM 704 C CA . ALA A 1 112 ? 14.040 17.512 42.995 1.00 24.14 104 ALA A CA 1
ATOM 705 C C . ALA A 1 112 ? 12.527 17.644 42.885 1.00 22.97 104 ALA A C 1
ATOM 706 O O . ALA A 1 112 ? 11.931 17.144 41.911 1.00 21.65 104 ALA A O 1
ATOM 708 N N . PRO A 1 113 ? 11.906 18.324 43.861 1.00 23.08 105 PRO A N 1
ATOM 709 C CA . PRO A 1 113 ? 10.479 18.554 43.702 1.00 22.66 105 PRO A CA 1
ATOM 710 C C . PRO A 1 113 ? 10.165 19.250 42.375 1.00 21.78 105 PRO A C 1
ATOM 711 O O . PRO A 1 113 ? 10.943 20.069 41.879 1.00 21.32 105 PRO A O 1
ATOM 715 N N . ALA A 1 114 ? 9.015 18.915 41.816 1.00 21.75 106 ALA A N 1
ATOM 716 C CA . ALA A 1 114 ? 8.702 19.348 40.462 1.00 21.76 106 ALA A CA 1
ATOM 717 C C . ALA A 1 114 ? 8.658 20.895 40.323 1.00 22.04 106 ALA A C 1
ATOM 718 O O . ALA A 1 114 ? 9.080 21.434 39.325 1.00 21.01 106 ALA A O 1
ATOM 720 N N . GLU A 1 115 ? 8.191 21.580 41.347 1.00 23.36 107 GLU A N 1
ATOM 721 C CA . GLU A 1 115 ? 8.124 23.046 41.304 1.00 25.19 107 GLU A CA 1
ATOM 722 C C . GLU A 1 115 ? 9.511 23.708 41.453 1.00 26.12 107 GLU A C 1
ATOM 723 O O . GLU A 1 115 ? 9.642 24.908 41.214 1.00 27.14 107 GLU A O 1
ATOM 729 N N . ASP A 1 116 ? 10.510 22.946 41.896 1.00 25.41 108 ASP A N 1
ATOM 730 C CA . ASP A 1 116 ? 11.873 23.470 42.157 1.00 26.48 108 ASP A CA 1
ATOM 731 C C . ASP A 1 116 ? 12.921 23.065 41.126 1.00 25.99 108 ASP A C 1
ATOM 732 O O . ASP A 1 116 ? 13.924 23.761 40.999 1.00 27.53 108 ASP A O 1
ATOM 737 N N . ILE A 1 117 ? 12.711 21.944 40.424 1.00 24.36 109 ILE A N 1
ATOM 738 C CA . ILE A 1 117 ? 13.797 21.287 39.696 1.00 24.42 109 ILE A CA 1
ATOM 739 C C . ILE A 1 117 ? 14.435 22.236 38.665 1.00 24.52 109 ILE A C 1
ATOM 740 O O . ILE A 1 117 ? 13.716 22.917 37.924 1.00 24.80 109 ILE A O 1
ATOM 745 N N . SER A 1 118 ? 15.764 22.328 38.658 1.00 24.84 110 SER A N 1
ATOM 746 C CA . SER A 1 118 ? 16.443 23.308 37.809 1.00 25.75 110 SER A CA 1
ATOM 747 C C . SER A 1 118 ? 16.433 22.895 36.356 1.00 25.70 110 SER A C 1
ATOM 748 O O . SER A 1 118 ? 16.374 21.691 36.030 1.00 24.67 110 SER A O 1
ATOM 751 N N . LEU A 1 119 ? 16.520 23.876 35.467 1.00 27.30 111 LEU A N 1
ATOM 752 C CA . LEU A 1 119 ? 16.694 23.552 34.038 1.00 28.32 111 LEU A CA 1
ATOM 753 C C . LEU A 1 119 ? 17.976 22.738 33.776 1.00 27.69 111 LEU A C 1
ATOM 754 O O . LEU A 1 119 ? 18.051 21.931 32.859 1.00 25.40 111 LEU A O 1
ATOM 759 N N . ASP A 1 120 ? 19.021 22.982 34.564 1.00 28.00 112 ASP A N 1
ATOM 760 C CA . ASP A 1 120 ? 20.235 22.186 34.450 1.00 28.73 112 ASP A CA 1
ATOM 761 C C . ASP A 1 120 ? 19.972 20.681 34.741 1.00 25.56 112 ASP A C 1
ATOM 762 O O . ASP A 1 120 ? 20.466 19.801 34.020 1.00 24.36 112 ASP A O 1
ATOM 767 N N . TYR A 1 121 ? 19.241 20.380 35.802 1.00 24.39 113 TYR A N 1
ATOM 768 C CA . TYR A 1 121 ? 18.894 18.999 36.137 1.00 23.22 113 TYR A CA 1
ATOM 769 C C . TYR A 1 121 ? 18.036 18.393 35.044 1.00 21.23 113 TYR A C 1
ATOM 770 O O . TYR A 1 121 ? 18.231 17.225 34.660 1.00 19.54 113 TYR A O 1
ATOM 779 N N . TRP A 1 122 ? 17.100 19.188 34.556 1.00 20.64 114 TRP A N 1
ATOM 780 C CA . TRP A 1 122 ? 16.225 18.747 33.437 1.00 20.11 114 TRP A CA 1
ATOM 781 C C . TRP A 1 122 ? 17.048 18.441 32.184 1.00 20.29 114 TRP A C 1
ATOM 782 O O . TRP A 1 122 ? 16.961 17.333 31.581 1.00 19.66 114 TRP A O 1
ATOM 793 N N . ASP A 1 123 ? 17.887 19.394 31.764 1.00 21.75 115 ASP A N 1
ATOM 794 C CA . ASP A 1 123 ? 18.591 19.220 30.488 1.00 22.84 115 ASP A CA 1
ATOM 795 C C . ASP A 1 123 ? 19.612 18.069 30.582 1.00 22.60 115 ASP A C 1
ATOM 796 O O . ASP A 1 123 ? 19.796 17.322 29.652 1.00 22.79 115 ASP A O 1
ATOM 801 N N . LYS A 1 124 ? 20.327 17.959 31.690 1.00 23.32 116 LYS A N 1
ATOM 802 C CA . LYS A 1 124 ? 21.272 16.874 31.835 1.00 24.47 116 LYS A CA 1
ATOM 803 C C . LYS A 1 124 ? 20.574 15.521 31.736 1.00 22.55 116 LYS A C 1
ATOM 804 O O . LYS A 1 124 ? 21.090 14.568 31.119 1.00 21.53 116 LYS A O 1
ATOM 810 N N . THR A 1 125 ? 19.422 15.432 32.367 1.00 21.05 117 THR A N 1
ATOM 811 C CA . THR A 1 125 ? 18.679 14.184 32.371 1.00 20.14 117 THR A CA 1
ATOM 812 C C . THR A 1 125 ? 18.240 13.843 30.947 1.00 19.65 117 THR A C 1
ATOM 813 O O . THR A 1 125 ? 18.385 12.697 30.479 1.00 18.98 117 THR A O 1
ATOM 817 N N . ILE A 1 126 ? 17.621 14.806 30.294 1.00 18.81 118 ILE A N 1
ATOM 818 C CA . ILE A 1 126 ? 17.106 14.550 28.929 1.00 19.35 118 ILE A CA 1
ATOM 819 C C . ILE A 1 126 ? 18.267 14.273 27.980 1.00 19.91 118 ILE A C 1
ATOM 820 O O . ILE A 1 126 ? 18.186 13.325 27.161 1.00 19.12 118 ILE A O 1
ATOM 825 N N . ASN A 1 127 ? 19.332 15.066 28.064 1.00 21.11 119 ASN A N 1
ATOM 826 C CA . ASN A 1 127 ? 20.442 14.909 27.096 1.00 21.97 119 ASN A CA 1
ATOM 827 C C . ASN A 1 127 ? 21.157 13.556 27.238 1.00 20.80 119 ASN A C 1
ATOM 828 O O . ASN A 1 127 ? 21.540 12.915 26.235 1.00 21.19 119 ASN A O 1
ATOM 833 N N . ILE A 1 128 ? 21.364 13.114 28.466 1.00 20.49 120 ILE A N 1
ATOM 834 C CA . ILE A 1 128 ? 22.046 11.839 28.682 1.00 20.38 120 ILE A CA 1
ATOM 835 C C . ILE A 1 128 ? 21.099 10.622 28.510 1.00 19.74 120 ILE A C 1
ATOM 836 O O . ILE A 1 128 ? 21.417 9.669 27.774 1.00 20.31 120 ILE A O 1
ATOM 841 N N . ASN A 1 129 ? 19.967 10.645 29.210 1.00 18.27 121 ASN A N 1
ATOM 842 C CA . ASN A 1 129 ? 19.079 9.487 29.242 1.00 17.89 121 ASN A CA 1
ATOM 843 C C . ASN A 1 129 ? 18.331 9.294 27.944 1.00 17.57 121 ASN A C 1
ATOM 844 O O . ASN A 1 129 ? 18.093 8.151 27.542 1.00 18.23 121 ASN A O 1
ATOM 849 N N . LEU A 1 130 ? 17.866 10.397 27.339 1.00 17.74 122 LEU A N 1
ATOM 850 C CA . LEU A 1 130 ? 16.980 10.297 26.183 1.00 17.29 122 LEU A CA 1
ATOM 851 C C . LEU A 1 130 ? 17.729 10.558 24.886 1.00 17.30 122 LEU A C 1
ATOM 852 O O . LEU A 1 130 ? 17.819 9.656 24.034 1.00 16.93 122 LEU A O 1
ATOM 857 N N . LYS A 1 131 ? 18.314 11.741 24.733 1.00 17.52 123 LYS A N 1
ATOM 858 C CA . LYS A 1 131 ? 19.157 11.976 23.548 1.00 18.15 123 LYS A CA 1
ATOM 859 C C . LYS A 1 131 ? 20.295 10.947 23.407 1.00 17.87 123 LYS A C 1
ATOM 860 O O . LYS A 1 131 ? 20.566 10.460 22.311 1.00 18.21 123 LYS A O 1
ATOM 866 N N . GLY A 1 132 ? 20.949 10.613 24.518 1.00 18.13 124 GLY A N 1
ATOM 867 C CA . GLY A 1 132 ? 22.058 9.619 24.496 1.00 18.43 124 GLY A CA 1
ATOM 868 C C . GLY A 1 132 ? 21.592 8.265 23.999 1.00 18.61 124 GLY A C 1
ATOM 869 O O . GLY A 1 132 ? 22.269 7.635 23.178 1.00 18.73 124 GLY A O 1
ATOM 870 N N . SER A 1 133 ? 20.412 7.827 24.426 1.00 18.46 125 SER A N 1
ATOM 871 C CA . SER A 1 133 ? 19.856 6.564 23.929 1.00 18.77 125 SER A CA 1
ATOM 872 C C . SER A 1 133 ? 19.533 6.660 22.442 1.00 17.81 125 SER A C 1
ATOM 873 O O . SER A 1 133 ? 19.784 5.712 21.693 1.00 17.77 125 SER A O 1
ATOM 876 N N . PHE A 1 134 ? 18.994 7.809 22.021 1.00 16.79 126 PHE A N 1
ATOM 877 C CA . PHE A 1 134 ? 18.739 8.080 20.606 1.00 17.04 126 PHE A CA 1
ATOM 878 C C . PHE A 1 134 ? 20.030 7.951 19.771 1.00 17.39 126 PHE A C 1
ATOM 879 O O . PHE A 1 134 ? 20.042 7.278 18.706 1.00 17.67 126 PHE A O 1
ATOM 887 N N . LEU A 1 135 ? 21.091 8.639 20.198 1.00 17.58 127 LEU A N 1
ATOM 888 C CA . LEU A 1 135 ? 22.296 8.707 19.394 1.00 18.45 127 LEU A CA 1
ATOM 889 C C . LEU A 1 135 ? 22.960 7.341 19.284 1.00 18.64 127 LEU A C 1
ATOM 890 O O . LEU A 1 135 ? 23.438 6.959 18.202 1.00 20.55 127 LEU A O 1
ATOM 895 N N . VAL A 1 136 ? 23.005 6.604 20.388 1.00 18.53 128 VAL A N 1
ATOM 896 C CA . VAL A 1 136 ? 23.629 5.290 20.383 1.00 18.57 128 VAL A CA 1
ATOM 897 C C . VAL A 1 136 ? 22.768 4.314 19.562 1.00 18.36 128 VAL A C 1
ATOM 898 O O . VAL A 1 136 ? 23.283 3.607 18.711 1.00 18.77 128 VAL A O 1
ATOM 902 N N . THR A 1 137 ? 21.466 4.319 19.774 1.00 17.72 129 THR A N 1
ATOM 903 C CA . THR A 1 137 ? 20.597 3.421 19.033 1.00 18.13 129 THR A CA 1
ATOM 904 C C . THR A 1 137 ? 20.689 3.700 17.517 1.00 18.48 129 THR A C 1
ATOM 905 O O . THR A 1 137 ? 20.783 2.753 16.661 1.00 18.97 129 THR A O 1
ATOM 909 N N . GLN A 1 138 ? 20.697 4.967 17.152 1.00 18.81 130 GLN A N 1
ATOM 910 C CA . GLN A 1 138 ? 20.781 5.300 15.724 1.00 20.00 130 GLN A CA 1
ATOM 911 C C . GLN A 1 138 ? 22.118 4.856 15.129 1.00 20.63 130 GLN A C 1
ATOM 912 O O . GLN A 1 138 ? 22.171 4.274 14.039 1.00 21.50 130 GLN A O 1
ATOM 918 N N . ALA A 1 139 ? 23.237 5.148 15.804 1.00 21.01 131 ALA A N 1
ATOM 919 C CA . ALA A 1 139 ? 24.567 4.759 15.246 1.00 21.49 131 ALA A CA 1
ATOM 920 C C . ALA A 1 139 ? 24.757 3.248 15.137 1.00 21.56 131 ALA A C 1
ATOM 921 O O . ALA A 1 139 ? 25.258 2.732 14.108 1.00 21.84 131 ALA A O 1
ATOM 923 N N . VAL A 1 140 ? 24.381 2.525 16.186 1.00 20.83 132 VAL A N 1
ATOM 924 C CA . VAL A 1 140 ? 24.468 1.069 16.147 1.00 21.72 132 VAL A CA 1
ATOM 925 C C . VAL A 1 140 ? 23.517 0.482 15.094 1.00 21.59 132 VAL A C 1
ATOM 926 O O . VAL A 1 140 ? 23.886 -0.396 14.304 1.00 22.01 132 VAL A O 1
ATOM 930 N N . GLY A 1 141 ? 22.299 1.007 15.024 1.00 21.28 133 GLY A N 1
ATOM 931 C CA . GLY A 1 141 ? 21.331 0.533 14.061 1.00 21.36 133 GLY A CA 1
ATOM 932 C C . GLY A 1 141 ? 21.778 0.747 12.631 1.00 22.50 133 GLY A C 1
ATOM 933 O O . GLY A 1 141 ? 21.701 -0.157 11.790 1.00 22.71 133 GLY A O 1
ATOM 934 N N . ARG A 1 142 ? 22.369 1.897 12.349 1.00 23.17 134 ARG A N 1
ATOM 935 C CA . ARG A 1 142 ? 22.909 2.111 10.996 1.00 25.14 134 ARG A CA 1
ATOM 936 C C . ARG A 1 142 ? 23.946 1.053 10.648 1.00 24.87 134 ARG A C 1
ATOM 937 O O . ARG A 1 142 ? 23.967 0.525 9.522 1.00 26.07 134 ARG A O 1
ATOM 945 N N . ALA A 1 143 ? 24.851 0.783 11.584 1.00 23.49 135 ALA A N 1
ATOM 946 C CA . ALA A 1 143 ? 25.851 -0.254 11.380 1.00 24.70 135 ALA A CA 1
ATOM 947 C C . ALA A 1 143 ? 25.200 -1.597 11.082 1.00 24.43 135 ALA A C 1
ATOM 948 O O . ALA A 1 143 ? 25.641 -2.342 10.179 1.00 25.09 135 ALA A O 1
ATOM 950 N N . MET A 1 144 ? 24.180 -1.926 11.874 1.00 23.35 136 MET A N 1
ATOM 951 C CA . MET A 1 144 ? 23.484 -3.231 11.761 1.00 23.70 136 MET A CA 1
ATOM 952 C C . MET A 1 144 ? 22.742 -3.329 10.442 1.00 24.14 136 MET A C 1
ATOM 953 O O . MET A 1 144 ? 22.720 -4.388 9.801 1.00 24.14 136 MET A O 1
ATOM 958 N N . ILE A 1 145 ? 22.140 -2.221 10.018 1.00 24.13 137 ILE A N 1
ATOM 959 C CA . ILE A 1 145 ? 21.455 -2.190 8.711 1.00 24.86 137 ILE A CA 1
ATOM 960 C C . ILE A 1 145 ? 22.461 -2.443 7.573 1.00 26.10 137 ILE A C 1
ATOM 961 O O . ILE A 1 145 ? 22.224 -3.301 6.665 1.00 26.98 137 ILE A O 1
ATOM 966 N N . ALA A 1 146 ? 23.598 -1.753 7.622 1.00 26.51 138 ALA A N 1
ATOM 967 C CA . ALA A 1 146 ? 24.635 -1.911 6.593 1.00 27.87 138 ALA A CA 1
ATOM 968 C C . ALA A 1 146 ? 25.158 -3.344 6.504 1.00 28.52 138 ALA A C 1
ATOM 969 O O . ALA A 1 146 ? 25.428 -3.829 5.421 1.00 29.33 138 ALA A O 1
ATOM 971 N N . ALA A 1 147 ? 25.343 -3.997 7.643 1.00 28.12 139 ALA A N 1
ATOM 972 C CA . ALA A 1 147 ? 25.912 -5.338 7.689 1.00 28.81 139 ALA A CA 1
ATOM 973 C C . ALA A 1 147 ? 24.958 -6.418 7.181 1.00 29.17 139 ALA A C 1
ATOM 974 O O . ALA A 1 147 ? 25.395 -7.451 6.688 1.00 29.40 139 ALA A O 1
ATOM 976 N N . GLY A 1 148 ? 23.662 -6.178 7.318 1.00 29.01 140 GLY A N 1
ATOM 977 C CA . GLY A 1 148 ? 22.628 -7.077 6.833 1.00 29.68 140 GLY A CA 1
ATOM 978 C C . GLY A 1 148 ? 22.335 -8.364 7.598 1.00 30.24 140 GLY A C 1
ATOM 979 O O . GLY A 1 148 ? 21.694 -9.263 7.051 1.00 31.15 140 GLY A O 1
ATOM 980 N N . ASN A 1 149 ? 22.804 -8.471 8.842 1.00 29.51 141 ASN A N 1
ATOM 981 C CA . ASN A 1 149 ? 22.678 -9.687 9.615 1.00 30.56 141 ASN A CA 1
ATOM 982 C C . ASN A 1 149 ? 21.769 -9.506 10.828 1.00 28.63 141 ASN A C 1
ATOM 983 O O . ASN A 1 149 ? 21.797 -10.329 11.738 1.00 28.94 141 ASN A O 1
ATOM 988 N N . GLY A 1 150 ? 20.960 -8.452 10.833 1.00 26.09 142 GLY A N 1
ATOM 989 C CA . GLY A 1 150 ? 20.064 -8.194 11.954 1.00 24.86 142 GLY A CA 1
ATOM 990 C C . GLY A 1 150 ? 20.850 -7.762 13.194 1.00 24.08 142 GLY A C 1
ATOM 991 O O . GLY A 1 150 ? 22.022 -7.396 13.092 1.00 23.71 142 GLY A O 1
ATOM 992 N N . GLY A 1 151 ? 20.206 -7.817 14.369 1.00 22.72 143 GLY A N 1
ATOM 993 C CA . GLY A 1 151 ? 20.876 -7.388 15.586 1.00 21.87 143 GLY A CA 1
ATOM 994 C C . GLY A 1 151 ? 19.920 -7.262 16.743 1.00 20.87 143 GLY A C 1
ATOM 995 O O . GLY A 1 151 ? 18.700 -7.428 16.576 1.00 20.27 143 GLY A O 1
ATOM 996 N N . LYS A 1 152 ? 20.474 -6.915 17.903 1.00 20.85 144 LYS A N 1
ATOM 997 C CA . LYS A 1 152 ? 19.708 -6.770 19.140 1.00 20.33 144 LYS A CA 1
ATOM 998 C C . LYS A 1 152 ? 20.104 -5.447 19.752 1.00 19.85 144 LYS A C 1
ATOM 999 O O . LYS A 1 152 ? 21.292 -5.202 19.952 1.00 19.21 144 LYS A O 1
ATOM 1005 N N . ILE A 1 153 ? 19.122 -4.613 20.084 1.00 19.25 145 ILE A N 1
ATOM 1006 C CA . ILE A 1 153 ? 19.363 -3.374 20.851 1.00 18.78 145 ILE A CA 1
ATOM 1007 C C . ILE A 1 153 ? 18.502 -3.387 22.111 1.00 18.44 145 ILE A C 1
ATOM 1008 O O . ILE A 1 153 ? 17.293 -3.661 22.037 1.00 18.83 145 ILE A O 1
ATOM 1013 N N . ILE A 1 154 ? 19.136 -3.189 23.259 1.00 18.26 146 ILE A N 1
ATOM 1014 C CA . ILE A 1 154 ? 18.474 -3.245 24.567 1.00 18.68 146 ILE A CA 1
ATOM 1015 C C . ILE A 1 154 ? 18.747 -1.907 25.271 1.00 18.52 146 ILE A C 1
ATOM 1016 O O . ILE A 1 154 ? 19.886 -1.586 25.630 1.00 19.41 146 ILE A O 1
ATOM 1021 N N . ASN A 1 155 ? 17.691 -1.139 25.454 1.00 18.34 147 ASN A N 1
ATOM 1022 C CA . ASN A 1 155 ? 17.797 0.151 26.122 1.00 18.63 147 ASN A CA 1
ATOM 1023 C C . ASN A 1 155 ? 17.291 0.080 27.548 1.00 18.09 147 ASN A C 1
ATOM 1024 O O . ASN A 1 155 ? 16.168 -0.394 27.786 1.00 18.31 147 ASN A O 1
ATOM 1029 N N . LEU A 1 156 ? 18.102 0.544 28.494 1.00 17.82 148 LEU A N 1
ATOM 1030 C CA . LEU A 1 156 ? 17.650 0.580 29.872 1.00 19.06 148 LEU A CA 1
ATOM 1031 C C . LEU A 1 156 ? 16.619 1.706 30.056 1.00 19.33 148 LEU A C 1
ATOM 1032 O O . LEU A 1 156 ? 16.924 2.874 29.774 1.00 18.22 148 LEU A O 1
ATOM 1037 N N . ALA A 1 157 ? 15.408 1.355 30.472 1.00 17.91 149 ALA A N 1
ATOM 1038 C CA . ALA A 1 157 ? 14.407 2.349 30.861 1.00 18.42 149 ALA A CA 1
ATOM 1039 C C . ALA A 1 157 ? 14.350 2.317 32.387 1.00 18.26 149 ALA A C 1
ATOM 1040 O O . ALA A 1 157 ? 15.403 2.525 33.041 1.00 19.56 149 ALA A O 1
ATOM 1042 N N . SER A 1 158 ? 13.212 1.965 32.963 1.00 17.78 150 SER A N 1
ATOM 1043 C CA . SER A 1 158 ? 13.043 2.002 34.421 1.00 17.51 150 SER A CA 1
ATOM 1044 C C . SER A 1 158 ? 11.591 1.753 34.724 1.00 17.49 150 SER A C 1
ATOM 1045 O O . SER A 1 158 ? 10.719 2.010 33.863 1.00 17.22 150 SER A O 1
ATOM 1048 N N . GLN A 1 159 ? 11.316 1.303 35.944 1.00 17.69 151 GLN A N 1
ATOM 1049 C CA . GLN A 1 159 ? 9.948 1.343 36.481 1.00 17.75 151 GLN A CA 1
ATOM 1050 C C . GLN A 1 159 ? 9.325 2.749 36.312 1.00 17.23 151 GLN A C 1
ATOM 1051 O O . GLN A 1 159 ? 8.111 2.888 36.090 1.00 16.55 151 GLN A O 1
ATOM 1057 N N . ALA A 1 160 ? 10.183 3.775 36.359 1.00 17.26 152 ALA A N 1
ATOM 1058 C CA . ALA A 1 160 ? 9.774 5.184 36.155 1.00 17.02 152 ALA A CA 1
ATOM 1059 C C . ALA A 1 160 ? 9.410 5.547 34.719 1.00 16.63 152 ALA A C 1
ATOM 1060 O O . ALA A 1 160 ? 9.042 6.709 34.458 1.00 17.01 152 ALA A O 1
ATOM 1062 N N . GLY A 1 161 ? 9.499 4.592 33.802 1.00 15.93 153 GLY A N 1
ATOM 1063 C CA . GLY A 1 161 ? 8.959 4.743 32.418 1.00 16.41 153 GLY A CA 1
ATOM 1064 C C . GLY A 1 161 ? 7.503 4.296 32.339 1.00 16.64 153 GLY A C 1
ATOM 1065 O O . GLY A 1 161 ? 6.862 4.401 31.279 1.00 17.14 153 GLY A O 1
ATOM 1066 N N . THR A 1 162 ? 6.984 3.758 33.454 1.00 17.31 154 THR A N 1
ATOM 1067 C CA . THR A 1 162 ? 5.608 3.282 33.595 1.00 18.93 154 THR A CA 1
ATOM 1068 C C . THR A 1 162 ? 4.789 4.052 34.622 1.00 18.93 154 THR A C 1
ATOM 1069 O O . THR A 1 162 ? 3.590 4.328 34.401 1.00 19.06 154 THR A O 1
ATOM 1073 N N . VAL A 1 163 ? 5.398 4.361 35.766 1.00 19.56 155 VAL A N 1
ATOM 1074 C CA . VAL A 1 163 ? 4.729 5.105 36.826 1.00 20.33 155 VAL A CA 1
ATOM 1075 C C . VAL A 1 163 ? 5.485 6.422 37.087 1.00 19.38 155 VAL A C 1
ATOM 1076 O O . VAL A 1 163 ? 6.676 6.511 36.885 1.00 18.30 155 VAL A O 1
ATOM 1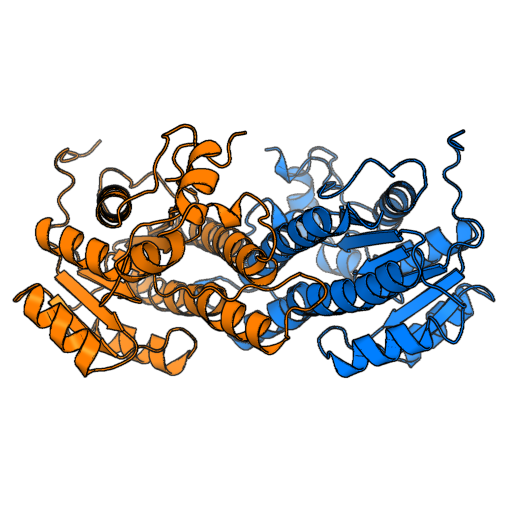080 N N . ALA A 1 164 ? 4.739 7.426 37.562 1.00 18.71 156 ALA A N 1
ATOM 1081 C CA . ALA A 1 164 ? 5.305 8.600 38.160 1.00 18.55 156 ALA A CA 1
ATOM 1082 C C . ALA A 1 164 ? 5.930 8.259 39.498 1.00 20.39 156 ALA A C 1
ATOM 1083 O O . ALA A 1 164 ? 5.434 7.373 40.229 1.00 21.69 156 ALA A O 1
ATOM 1085 N N . ILE A 1 165 ? 6.980 8.996 39.868 1.00 19.79 157 ILE A N 1
ATOM 1086 C CA . ILE A 1 165 ? 7.552 8.880 41.192 1.00 21.20 157 ILE A CA 1
ATOM 1087 C C . ILE A 1 165 ? 7.858 10.304 41.669 1.00 21.36 157 ILE A C 1
ATOM 1088 O O . ILE A 1 165 ? 8.394 11.111 40.922 1.00 20.62 157 ILE A O 1
ATOM 1093 N N . GLU A 1 166 ? 7.504 10.629 42.895 1.00 22.88 158 GLU A N 1
ATOM 1094 C CA . GLU A 1 166 ? 7.795 11.972 43.410 1.00 24.18 158 GLU A CA 1
ATOM 1095 C C . GLU A 1 166 ? 9.285 12.326 43.304 1.00 23.47 158 GLU A C 1
ATOM 1096 O O . GLU A 1 166 ? 10.176 11.466 43.592 1.00 21.85 158 GLU A O 1
ATOM 1102 N N . GLU A 1 167 ? 9.528 13.582 42.884 1.00 22.49 159 GLU A N 1
ATOM 1103 C CA . GLU A 1 167 ? 10.860 14.179 42.614 1.00 23.11 159 GLU A CA 1
ATOM 1104 C C . GLU A 1 167 ? 11.520 13.718 41.290 1.00 21.47 159 GLU A C 1
ATOM 1105 O O . GLU A 1 167 ? 12.631 14.142 40.952 1.00 20.85 159 GLU A O 1
ATOM 1111 N N . HIS A 1 168 ? 10.823 12.863 40.550 1.00 20.04 160 HIS A N 1
ATOM 1112 C CA . HIS A 1 168 ? 11.369 12.297 39.334 1.00 19.19 160 HIS A CA 1
ATOM 1113 C C . HIS A 1 168 ? 10.759 12.923 38.078 1.00 18.48 160 HIS A C 1
ATOM 1114 O O . HIS A 1 168 ? 10.647 12.232 37.039 1.00 17.91 160 HIS A O 1
ATOM 1121 N N . VAL A 1 169 ? 10.367 14.200 38.073 1.00 17.98 161 VAL A N 1
ATOM 1122 C CA . VAL A 1 169 ? 9.724 14.748 36.870 1.00 17.97 161 VAL A CA 1
ATOM 1123 C C . VAL A 1 169 ? 10.616 14.597 35.608 1.00 17.13 161 VAL A C 1
ATOM 1124 O O . VAL A 1 169 ? 10.179 14.169 34.526 1.00 17.16 161 VAL A O 1
ATOM 1128 N N . ALA A 1 170 ? 11.887 14.918 35.741 1.00 17.38 162 ALA A N 1
ATOM 1129 C CA . ALA A 1 170 ? 12.795 14.833 34.594 1.00 17.12 162 ALA A CA 1
ATOM 1130 C C . ALA A 1 170 ? 13.122 13.391 34.292 1.00 16.55 162 ALA A C 1
ATOM 1131 O O . ALA A 1 170 ? 13.219 13.008 33.127 1.00 16.52 162 ALA A O 1
ATOM 1133 N N . TYR A 1 171 ? 13.379 12.613 35.338 1.00 16.60 163 TYR A N 1
ATOM 1134 C CA . TYR A 1 171 ? 13.748 11.185 35.155 1.00 16.94 163 TYR A CA 1
ATOM 1135 C C . TYR A 1 171 ? 12.599 10.414 34.451 1.00 16.33 163 TYR A C 1
ATOM 1136 O O . TYR A 1 171 ? 12.842 9.739 33.439 1.00 15.70 163 TYR A O 1
ATOM 1145 N N . CYS A 1 172 ? 11.366 10.583 34.959 1.00 15.98 164 CYS A N 1
ATOM 1146 C CA . CYS A 1 172 ? 10.185 9.951 34.358 1.00 15.73 164 CYS A CA 1
ATOM 1147 C C . CYS A 1 172 ? 10.007 10.433 32.910 1.00 15.17 164 CYS A C 1
ATOM 1148 O O . CYS A 1 172 ? 9.721 9.666 32.002 1.00 15.47 164 CYS A O 1
ATOM 1151 N N . ALA A 1 173 ? 10.111 11.745 32.679 1.00 15.24 165 ALA A N 1
ATOM 1152 C CA . ALA A 1 173 ? 10.029 12.219 31.292 1.00 15.24 165 ALA A CA 1
ATOM 1153 C C . ALA A 1 173 ? 11.012 11.485 30.394 1.00 15.41 165 ALA A C 1
ATOM 1154 O O . ALA A 1 173 ? 10.668 11.021 29.283 1.00 14.95 165 ALA A O 1
ATOM 1156 N N . SER A 1 174 ? 12.249 11.380 30.862 1.00 15.64 166 SER A N 1
ATOM 1157 C CA . SER A 1 174 ? 13.324 10.733 30.077 1.00 15.60 166 SER A CA 1
ATOM 1158 C C . SER A 1 174 ? 13.027 9.249 29.825 1.00 15.78 166 SER A C 1
ATOM 1159 O O . SER A 1 174 ? 13.218 8.766 28.713 1.00 16.34 166 SER A O 1
ATOM 1162 N N . LYS A 1 175 ? 12.509 8.548 30.831 1.00 15.57 167 LYS A N 1
ATOM 1163 C CA . LYS A 1 175 ? 12.328 7.096 30.719 1.00 15.78 167 LYS A CA 1
ATOM 1164 C C . LYS A 1 175 ? 11.068 6.696 29.956 1.00 15.65 167 LYS A C 1
ATOM 1165 O O . LYS A 1 175 ? 11.100 5.751 29.182 1.00 15.59 167 LYS A O 1
ATOM 1171 N N . PHE A 1 176 ? 9.965 7.432 30.131 1.00 14.63 168 PHE A N 1
ATOM 1172 C CA . PHE A 1 176 ? 8.817 7.283 29.271 1.00 14.59 168 PHE A CA 1
ATOM 1173 C C . PHE A 1 176 ? 9.270 7.544 27.815 1.00 14.21 168 PHE A C 1
ATOM 1174 O O . PHE A 1 176 ? 8.922 6.812 26.883 1.00 14.38 168 PHE A O 1
ATOM 1182 N N . GLY A 1 177 ? 10.041 8.610 27.630 1.00 14.27 169 GLY A N 1
ATOM 1183 C CA . GLY A 1 177 ? 10.560 8.938 26.281 1.00 14.88 169 GLY A CA 1
ATOM 1184 C C . GLY A 1 177 ? 11.389 7.837 25.692 1.00 14.99 169 GLY A C 1
ATOM 1185 O O . GLY A 1 177 ? 11.270 7.574 24.498 1.00 15.00 169 GLY A O 1
ATOM 1186 N N . VAL A 1 178 ? 12.245 7.229 26.496 1.00 15.69 170 VAL A N 1
ATOM 1187 C CA . VAL A 1 178 ? 13.108 6.154 26.006 1.00 16.21 170 VAL A CA 1
ATOM 1188 C C . VAL A 1 178 ? 12.241 4.987 25.455 1.00 15.49 170 VAL A C 1
ATOM 1189 O O . VAL A 1 178 ? 12.571 4.372 24.437 1.00 15.66 170 VAL A O 1
ATOM 1193 N N . ILE A 1 179 ? 11.182 4.678 26.143 1.00 14.94 171 ILE A N 1
ATOM 1194 C CA . ILE A 1 179 ? 10.312 3.600 25.740 1.00 15.60 171 ILE A CA 1
ATOM 1195 C C . ILE A 1 179 ? 9.627 3.968 24.390 1.00 15.58 171 ILE A C 1
ATOM 1196 O O . ILE A 1 179 ? 9.614 3.129 23.450 1.00 15.43 171 ILE A O 1
ATOM 1201 N N . GLY A 1 180 ? 9.042 5.157 24.271 1.00 14.51 172 GLY A N 1
ATOM 1202 C CA . GLY A 1 180 ? 8.410 5.529 22.986 1.00 15.44 172 GLY A CA 1
ATOM 1203 C C . GLY A 1 180 ? 9.401 5.536 21.841 1.00 16.13 172 GLY A C 1
ATOM 1204 O O . GLY A 1 180 ? 9.088 5.112 20.718 1.00 15.95 172 GLY A O 1
ATOM 1205 N N . MET A 1 181 ? 10.573 6.114 22.105 1.00 15.66 173 MET A N 1
ATOM 1206 C CA . MET A 1 181 ? 11.635 6.124 21.139 1.00 16.73 173 MET A CA 1
ATOM 1207 C C . MET A 1 181 ? 12.010 4.695 20.682 1.00 16.13 173 MET A C 1
ATOM 1208 O O . MET A 1 181 ? 12.111 4.425 19.481 1.00 16.07 173 MET A O 1
ATOM 1213 N N . SER A 1 182 ? 12.212 3.815 21.645 1.00 15.66 174 SER A N 1
ATOM 1214 C CA . SER A 1 182 ? 12.710 2.468 21.374 1.00 15.75 174 SER A CA 1
ATOM 1215 C C . SER A 1 182 ? 11.647 1.699 20.587 1.00 15.60 174 SER A C 1
ATOM 1216 O O . SER A 1 182 ? 11.994 0.987 19.634 1.00 14.93 174 SER A O 1
ATOM 1219 N N . LYS A 1 183 ? 10.371 1.908 20.929 1.00 15.14 175 LYS A N 1
ATOM 1220 C CA . LYS A 1 183 ? 9.273 1.246 20.209 1.00 16.01 175 LYS A CA 1
ATOM 1221 C C . LYS A 1 183 ? 9.244 1.686 18.729 1.00 16.48 175 LYS A C 1
ATOM 1222 O O . LYS A 1 183 ? 8.901 0.916 17.845 1.00 16.59 175 LYS A O 1
ATOM 1228 N N . THR A 1 184 ? 9.605 2.945 18.468 1.00 16.69 176 THR A N 1
ATOM 1229 C CA . THR A 1 184 ? 9.556 3.448 17.089 1.00 17.23 176 THR A CA 1
ATOM 1230 C C . THR A 1 184 ? 10.715 2.845 16.276 1.00 16.63 176 THR A C 1
ATOM 1231 O O . THR A 1 184 ? 10.549 2.395 15.140 1.00 17.02 176 THR A O 1
ATOM 1235 N N . PHE A 1 185 ? 11.891 2.826 16.862 1.00 16.66 177 PHE A N 1
ATOM 1236 C CA . PHE A 1 185 ? 13.024 2.091 16.260 1.00 16.99 177 PHE A CA 1
ATOM 1237 C C . PHE A 1 185 ? 12.620 0.615 15.992 1.00 17.35 177 PHE A C 1
ATOM 1238 O O . PHE A 1 185 ? 12.894 0.034 14.889 1.00 18.17 177 PHE A O 1
ATOM 1246 N N . ALA A 1 186 ? 11.974 -0.016 16.970 1.00 16.35 178 ALA A N 1
ATOM 1247 C CA . ALA A 1 186 ? 11.574 -1.430 16.806 1.00 16.61 178 ALA A CA 1
ATOM 1248 C C . ALA A 1 186 ? 10.624 -1.583 15.626 1.00 16.69 178 ALA A C 1
ATOM 1249 O O . ALA A 1 186 ? 10.746 -2.519 14.799 1.00 18.30 178 ALA A O 1
ATOM 1251 N N . ALA A 1 187 ? 9.677 -0.653 15.527 1.00 16.56 179 ALA A N 1
ATOM 1252 C CA . ALA A 1 187 ? 8.687 -0.713 14.461 1.00 17.15 179 ALA A CA 1
ATOM 1253 C C . ALA A 1 187 ? 9.340 -0.594 13.070 1.00 18.02 179 ALA A C 1
ATOM 1254 O O . ALA A 1 187 ? 9.013 -1.348 12.115 1.00 18.65 179 ALA A O 1
ATOM 1256 N N . GLU A 1 188 ? 10.240 0.367 12.954 1.00 18.01 180 GLU A N 1
ATOM 1257 C CA . GLU A 1 188 ? 10.865 0.662 11.650 1.00 19.23 180 GLU A CA 1
ATOM 1258 C C . GLU A 1 188 ? 11.924 -0.357 11.295 1.00 19.94 180 GLU A C 1
ATOM 1259 O O . GLU A 1 188 ? 12.238 -0.551 10.115 1.00 20.28 180 GLU A O 1
ATOM 1265 N N . TRP A 1 189 ? 12.541 -0.989 12.296 1.00 18.99 181 TRP A N 1
ATOM 1266 C CA . TRP A 1 189 ? 13.711 -1.838 11.994 1.00 19.52 181 TRP A CA 1
ATOM 1267 C C . TRP A 1 189 ? 13.471 -3.352 12.050 1.00 19.52 181 TRP A C 1
ATOM 1268 O O . TRP A 1 189 ? 14.418 -4.178 11.860 1.00 19.13 181 TRP A O 1
ATOM 1279 N N . GLY A 1 190 ? 12.214 -3.739 12.255 1.00 19.63 182 GLY A N 1
ATOM 1280 C CA . GLY A 1 190 ? 11.823 -5.152 12.135 1.00 20.79 182 GLY A CA 1
ATOM 1281 C C . GLY A 1 190 ? 12.222 -5.689 10.797 1.00 22.06 182 GLY A C 1
ATOM 1282 O O . GLY A 1 190 ? 12.716 -6.835 10.660 1.00 22.58 182 GLY A O 1
ATOM 1283 N N . LYS A 1 191 ? 12.009 -4.858 9.789 1.00 22.70 183 LYS A N 1
ATOM 1284 C CA . LYS A 1 191 ? 12.298 -5.250 8.387 1.00 24.87 183 LYS A CA 1
ATOM 1285 C C . LYS A 1 191 ? 13.779 -5.521 8.184 1.00 25.05 183 LYS A C 1
ATOM 1286 O O . LYS A 1 191 ? 14.116 -6.179 7.196 1.00 25.81 183 LYS A O 1
ATOM 1292 N N . TYR A 1 192 ? 14.648 -5.087 9.103 1.00 24.28 184 TYR A N 1
ATOM 1293 C CA . TYR A 1 192 ? 16.099 -5.343 9.037 1.00 24.96 184 TYR A CA 1
ATOM 1294 C C . TYR A 1 192 ? 16.590 -6.392 10.026 1.00 24.47 184 TYR A C 1
ATOM 1295 O O . TYR A 1 192 ? 17.789 -6.578 10.200 1.00 23.97 184 TYR A O 1
ATOM 1304 N N . GLY A 1 193 ? 15.662 -7.100 10.651 1.00 23.96 185 GLY A N 1
ATOM 1305 C CA . GLY A 1 193 ? 16.019 -8.125 11.636 1.00 23.63 185 GLY A CA 1
ATOM 1306 C C . GLY A 1 193 ? 16.578 -7.598 12.948 1.00 22.31 185 GLY A C 1
ATOM 1307 O O . GLY A 1 193 ? 17.308 -8.330 13.633 1.00 21.95 185 GLY A O 1
ATOM 1308 N N . ILE A 1 194 ? 16.279 -6.349 13.290 1.00 20.96 186 ILE A N 1
ATOM 1309 C CA . ILE A 1 194 ? 16.849 -5.733 14.508 1.00 20.28 186 ILE A CA 1
ATOM 1310 C C . ILE A 1 194 ? 15.743 -5.671 15.537 1.00 19.80 186 ILE A C 1
ATOM 1311 O O . ILE A 1 194 ? 14.779 -4.923 15.333 1.00 19.64 186 ILE A O 1
ATOM 1316 N N . CYS A 1 195 ? 15.897 -6.425 16.634 1.00 19.04 187 CYS A N 1
ATOM 1317 C CA . CYS A 1 195 ? 14.976 -6.359 17.747 1.00 19.20 187 CYS A CA 1
ATOM 1318 C C . CYS A 1 195 ? 15.391 -5.202 18.676 1.00 19.65 187 CYS A C 1
ATOM 1319 O O . CYS A 1 195 ? 16.569 -5.096 18.990 1.00 20.53 187 CYS A O 1
ATOM 1322 N N . VAL A 1 196 ? 14.459 -4.328 19.045 1.00 17.60 188 VAL A N 1
ATOM 1323 C CA . VAL A 1 196 ? 14.756 -3.218 19.946 1.00 17.98 188 VAL A CA 1
ATOM 1324 C C . VAL A 1 196 ? 13.787 -3.295 21.131 1.00 17.33 188 VAL A C 1
ATOM 1325 O O . VAL A 1 196 ? 12.578 -3.132 20.965 1.00 16.30 188 VAL A O 1
ATOM 1329 N N . ASN A 1 197 ? 14.338 -3.483 22.328 1.00 17.23 189 ASN A N 1
ATOM 1330 C CA . ASN A 1 197 ? 13.523 -3.701 23.530 1.00 16.64 189 ASN A CA 1
ATOM 1331 C C . ASN A 1 197 ? 14.052 -2.824 24.648 1.00 16.42 189 ASN A C 1
ATOM 1332 O O . ASN A 1 197 ? 15.214 -2.350 24.579 1.00 16.26 189 ASN A O 1
ATOM 1337 N N . THR A 1 198 ? 13.237 -2.623 25.665 1.00 16.03 190 THR A N 1
ATOM 1338 C CA . THR A 1 198 ? 13.651 -1.926 26.878 1.00 16.67 190 THR A CA 1
ATOM 1339 C C . THR A 1 198 ? 13.580 -2.819 28.074 1.00 16.78 190 THR A C 1
ATOM 1340 O O . THR A 1 198 ? 12.747 -3.752 28.135 1.00 16.99 190 THR A O 1
ATOM 1344 N N . LEU A 1 199 ? 14.474 -2.545 29.031 1.00 16.62 191 LEU A N 1
ATOM 1345 C CA . LEU A 1 199 ? 14.520 -3.292 30.264 1.00 18.66 191 LEU A CA 1
ATOM 1346 C C . LEU A 1 199 ? 14.250 -2.252 31.359 1.00 17.68 191 LEU A C 1
ATOM 1347 O O . LEU A 1 199 ? 14.945 -1.239 31.384 1.00 17.79 191 LEU A O 1
ATOM 1352 N N . SER A 1 200 ? 13.295 -2.537 32.244 1.00 17.54 192 SER A N 1
ATOM 1353 C CA . SER A 1 200 ? 12.811 -1.547 33.217 1.00 17.54 192 SER A CA 1
ATOM 1354 C C . SER A 1 200 ? 12.923 -2.066 34.635 1.00 17.83 192 SER A C 1
ATOM 1355 O O . SER A 1 200 ? 11.992 -2.657 35.146 1.00 17.84 192 SER A O 1
ATOM 1358 N N . PRO A 1 201 ? 14.056 -1.771 35.302 1.00 18.18 193 PRO A N 1
ATOM 1359 C CA . PRO A 1 201 ? 14.189 -2.216 36.701 1.00 18.70 193 PRO A CA 1
ATOM 1360 C C . PRO A 1 201 ? 13.517 -1.346 37.722 1.00 18.82 193 PRO A C 1
ATOM 1361 O O . PRO A 1 201 ? 13.239 -0.166 37.474 1.00 18.00 193 PRO A O 1
ATOM 1365 N N . THR A 1 202 ? 13.264 -1.932 38.884 1.00 19.39 194 THR A N 1
ATOM 1366 C CA . THR A 1 202 ? 12.964 -1.175 40.084 1.00 20.19 194 THR A CA 1
ATOM 1367 C C . THR A 1 202 ? 14.299 -0.725 40.638 1.00 21.22 194 THR A C 1
ATOM 1368 O O . THR A 1 202 ? 15.300 -0.731 39.940 1.00 21.68 194 THR A O 1
ATOM 1372 N N . ILE A 1 203 ? 14.322 -0.346 41.905 1.00 22.66 195 ILE A N 1
ATOM 1373 C CA A ILE A 1 203 ? 15.565 0.062 42.572 0.50 24.09 195 ILE A CA 1
ATOM 1374 C CA B ILE A 1 203 ? 15.579 0.057 42.554 0.50 24.14 195 ILE A CA 1
ATOM 1375 C C . ILE A 1 203 ? 16.579 -1.095 42.454 1.00 24.77 195 ILE A C 1
ATOM 1376 O O . ILE A 1 203 ? 16.222 -2.252 42.698 1.00 25.62 195 ILE A O 1
ATOM 1385 N N . VAL A 1 204 ? 17.837 -0.789 42.080 1.00 25.29 196 VAL A N 1
ATOM 1386 C CA . VAL A 1 204 ? 18.866 -1.802 41.913 1.00 27.31 196 VAL A CA 1
ATOM 1387 C C . VAL A 1 204 ? 20.025 -1.584 42.892 1.00 30.47 196 VAL A C 1
ATOM 1388 O O . VAL A 1 204 ? 20.476 -0.458 43.040 1.00 31.01 196 VAL A O 1
ATOM 1392 N N . LEU A 1 205 ? 20.476 -2.674 43.521 1.00 31.97 197 LEU A N 1
ATOM 1393 C CA . LEU A 1 205 ? 21.575 -2.670 44.507 1.00 35.57 197 LEU A CA 1
ATOM 1394 C C . LEU A 1 205 ? 22.957 -2.661 43.864 1.00 35.63 197 LEU A C 1
ATOM 1395 O O . LEU A 1 205 ? 23.771 -3.556 44.100 1.00 36.47 197 LEU A O 1
ATOM 1400 N N . THR A 1 206 ? 23.204 -1.625 43.062 1.00 36.53 198 THR A N 1
ATOM 1401 C CA . THR A 1 206 ? 24.550 -1.270 42.638 1.00 41.33 198 THR A CA 1
ATOM 1402 C C . THR A 1 206 ? 25.283 -0.757 43.880 1.00 45.38 198 THR A C 1
ATOM 1403 O O . THR A 1 206 ? 24.639 -0.451 44.880 1.00 44.16 198 THR A O 1
ATOM 1407 N N . GLU A 1 207 ? 26.608 -0.642 43.817 1.00 49.68 199 GLU A N 1
ATOM 1408 C CA . GLU A 1 207 ? 27.377 -0.054 44.927 1.00 53.24 199 GLU A CA 1
ATOM 1409 C C . GLU A 1 207 ? 26.775 1.311 45.361 1.00 53.32 199 GLU A C 1
ATOM 1410 O O . GLU A 1 207 ? 26.650 1.580 46.575 1.00 56.59 199 GLU A O 1
ATOM 1412 N N . LEU A 1 208 ? 26.387 2.143 44.384 1.00 64.03 200 LEU A N 1
ATOM 1413 C CA . LEU A 1 208 ? 25.700 3.411 44.664 1.00 62.03 200 LEU A CA 1
ATOM 1414 C C . LEU A 1 208 ? 24.342 3.191 45.327 1.00 58.44 200 LEU A C 1
ATOM 1415 O O . LEU A 1 208 ? 24.073 3.742 46.391 1.00 57.37 200 LEU A O 1
ATOM 1420 N N . GLY A 1 209 ? 23.489 2.392 44.685 1.00 55.57 201 GLY A N 1
ATOM 1421 C CA . GLY A 1 209 ? 22.153 2.082 45.218 1.00 53.93 201 GLY A CA 1
ATOM 1422 C C . GLY A 1 209 ? 22.159 1.480 46.613 1.00 54.13 201 GLY A C 1
ATOM 1423 O O . GLY A 1 209 ? 21.290 1.798 47.417 1.00 54.36 201 GLY A O 1
ATOM 1424 N N . LYS A 1 210 ? 23.113 0.591 46.899 1.00 56.19 202 LYS A N 1
ATOM 1425 C CA . LYS A 1 210 ? 23.307 0.067 48.262 1.00 58.84 202 LYS A CA 1
ATOM 1426 C C . LYS A 1 210 ? 23.433 1.239 49.245 1.00 60.91 202 LYS A C 1
ATOM 1427 O O . LYS A 1 210 ? 22.728 1.293 50.257 1.00 60.03 202 LYS A O 1
ATOM 1433 N N . LYS A 1 211 ? 24.325 2.174 48.915 1.00 61.64 203 LYS A N 1
ATOM 1434 C CA . LYS A 1 211 ? 24.539 3.381 49.712 1.00 64.20 203 LYS A CA 1
ATOM 1435 C C . LYS A 1 211 ? 23.253 4.222 49.825 1.00 63.46 203 LYS A C 1
ATOM 1436 O O . LYS A 1 211 ? 22.812 4.503 50.938 1.00 64.56 203 LYS A O 1
ATOM 1438 N N . ALA A 1 212 ? 22.639 4.577 48.690 1.00 61.37 204 ALA A N 1
ATOM 1439 C CA . ALA A 1 212 ? 21.501 5.518 48.672 1.00 60.61 204 ALA A CA 1
ATOM 1440 C C . ALA A 1 212 ? 20.203 4.972 49.295 1.00 60.78 204 ALA A C 1
ATOM 1441 O O . ALA A 1 212 ? 19.341 5.763 49.710 1.00 62.64 204 ALA A O 1
ATOM 1443 N N . TRP A 1 213 ? 20.066 3.642 49.359 1.00 57.82 205 TRP A N 1
ATOM 1444 C CA . TRP A 1 213 ? 18.860 2.984 49.905 1.00 56.86 205 TRP A CA 1
ATOM 1445 C C . TRP A 1 213 ? 19.160 2.161 51.163 1.00 59.26 205 TRP A C 1
ATOM 1446 O O . TRP A 1 213 ? 18.462 1.189 51.460 1.00 59.94 205 TRP A O 1
ATOM 1457 N N . ALA A 1 214 ? 20.195 2.554 51.905 1.00 61.44 206 ALA A N 1
ATOM 1458 C CA . ALA A 1 214 ? 20.526 1.907 53.181 1.00 62.76 206 ALA A CA 1
ATOM 1459 C C . ALA A 1 214 ? 19.535 2.334 54.269 1.00 62.74 206 ALA A C 1
ATOM 1460 O O . ALA A 1 214 ? 18.954 3.420 54.194 1.00 62.35 206 ALA A O 1
ATOM 1462 N N . GLY A 1 215 ? 19.341 1.465 55.265 1.00 63.76 207 GLY A N 1
ATOM 1463 C CA . GLY A 1 215 ? 18.573 1.798 56.463 1.00 64.59 207 GLY A CA 1
ATOM 1464 C C . GLY A 1 215 ? 17.073 1.855 56.239 1.00 63.51 207 GLY A C 1
ATOM 1465 O O . GLY A 1 215 ? 16.562 1.208 55.329 1.00 62.62 207 GLY A O 1
ATOM 1466 N N . GLU A 1 216 ? 16.382 2.644 57.068 1.00 63.96 208 GLU A N 1
ATOM 1467 C CA . GLU A 1 216 ? 14.904 2.717 57.105 1.00 63.59 208 GLU A CA 1
ATOM 1468 C C . GLU A 1 216 ? 14.266 3.189 55.786 1.00 61.97 208 GLU A C 1
ATOM 1469 O O . GLU A 1 216 ? 13.144 2.788 55.455 1.00 59.23 208 GLU A O 1
ATOM 1471 N N . LYS A 1 217 ? 14.992 4.050 55.066 1.00 60.81 209 LYS A N 1
ATOM 1472 C CA . LYS A 1 217 ? 14.617 4.550 53.741 1.00 59.58 209 LYS A CA 1
ATOM 1473 C C . LYS A 1 217 ? 14.388 3.369 52.766 1.00 57.92 209 LYS A C 1
ATOM 1474 O O . LYS A 1 217 ? 13.386 3.318 52.019 1.00 54.31 209 LYS A O 1
ATOM 1480 N N . GLY A 1 218 ? 15.328 2.418 52.797 1.00 42.44 210 GLY A N 1
ATOM 1481 C CA . GLY A 1 218 ? 15.229 1.188 51.983 1.00 42.44 210 GLY A CA 1
ATOM 1482 C C . GLY A 1 218 ? 14.173 0.238 52.521 1.00 43.17 210 GLY A C 1
ATOM 1483 O O . GLY A 1 218 ? 13.395 -0.314 51.764 1.00 41.42 210 GLY A O 1
ATOM 1484 N N . GLU A 1 219 ? 14.116 0.060 53.838 1.00 45.81 211 GLU A N 1
ATOM 1485 C CA . GLU A 1 219 ? 13.041 -0.748 54.428 1.00 48.10 211 GLU A CA 1
ATOM 1486 C C . GLU A 1 219 ? 11.646 -0.210 54.025 1.00 45.68 211 GLU A C 1
ATOM 1487 O O . GLU A 1 219 ? 10.758 -1.000 53.670 1.00 44.21 211 GLU A O 1
ATOM 1493 N N . ALA A 1 220 ? 11.468 1.114 54.015 1.00 45.90 212 ALA A N 1
ATOM 1494 C CA . ALA A 1 220 ? 10.176 1.715 53.619 1.00 45.99 212 ALA A CA 1
ATOM 1495 C C . ALA A 1 220 ? 9.838 1.492 52.160 1.00 44.02 212 ALA A C 1
ATOM 1496 O O . ALA A 1 220 ? 8.665 1.324 51.808 1.00 45.92 212 ALA A O 1
ATOM 1498 N N . ALA A 1 221 ? 10.854 1.511 51.291 1.00 43.38 213 ALA A N 1
ATOM 1499 C CA . ALA A 1 221 ? 10.632 1.325 49.850 1.00 39.61 213 ALA A CA 1
ATOM 1500 C C . ALA A 1 221 ? 10.265 -0.145 49.527 1.00 37.06 213 ALA A C 1
ATOM 1501 O O . ALA A 1 221 ? 9.386 -0.433 48.683 1.00 33.90 213 ALA A O 1
ATOM 1503 N N . LYS A 1 222 ? 10.905 -1.071 50.246 1.00 36.47 214 LYS A N 1
ATOM 1504 C CA . LYS A 1 222 ? 10.630 -2.495 50.078 1.00 35.48 214 LYS A CA 1
ATOM 1505 C C . LYS A 1 222 ? 9.185 -2.881 50.406 1.00 33.07 214 LYS A C 1
ATOM 1506 O O . LYS A 1 222 ? 8.703 -3.879 49.879 1.00 32.06 214 LYS A O 1
ATOM 1512 N N . LYS A 1 223 ? 8.518 -2.119 51.282 1.00 32.77 215 LYS A N 1
ATOM 1513 C CA . LYS A 1 223 ? 7.136 -2.399 51.686 1.00 35.46 215 LYS A CA 1
ATOM 1514 C C . LYS A 1 223 ? 6.189 -2.349 50.517 1.00 34.86 215 LYS A C 1
ATOM 1515 O O . LYS A 1 223 ? 5.171 -3.003 50.540 1.00 34.07 215 LYS A O 1
ATOM 1521 N N . ARG A 1 224 ? 6.531 -1.551 49.519 1.00 32.31 216 ARG A N 1
ATOM 1522 C CA . ARG A 1 224 ? 5.675 -1.360 48.366 1.00 33.82 216 ARG A CA 1
ATOM 1523 C C . ARG A 1 224 ? 6.018 -2.256 47.193 1.00 30.62 216 ARG A C 1
ATOM 1524 O O . ARG A 1 224 ? 5.422 -2.119 46.131 1.00 33.50 216 ARG A O 1
ATOM 1532 N N . ILE A 1 225 ? 7.051 -3.068 47.326 1.00 26.86 217 ILE A N 1
ATOM 1533 C CA . ILE A 1 225 ? 7.437 -3.970 46.258 1.00 24.37 217 ILE A CA 1
ATOM 1534 C C . ILE A 1 225 ? 6.914 -5.354 46.683 1.00 23.00 217 ILE A C 1
ATOM 1535 O O . ILE A 1 225 ? 7.332 -5.859 47.719 1.00 23.62 217 ILE A O 1
ATOM 1540 N N . PRO A 1 226 ? 6.006 -5.964 45.908 1.00 21.90 218 PRO A N 1
ATOM 1541 C CA . PRO A 1 226 ? 5.513 -7.334 46.276 1.00 22.32 218 PRO A CA 1
ATOM 1542 C C . PRO A 1 226 ? 6.624 -8.361 46.570 1.00 23.20 218 PRO A C 1
ATOM 1543 O O . PRO A 1 226 ? 6.531 -9.130 47.534 1.00 23.98 218 PRO A O 1
ATOM 1547 N N . ALA A 1 227 ? 7.713 -8.299 45.810 1.00 22.07 219 ALA A N 1
ATOM 1548 C CA . ALA A 1 227 ? 8.829 -9.214 46.025 1.00 22.82 219 ALA A CA 1
ATOM 1549 C C . ALA A 1 227 ? 9.545 -8.967 47.362 1.00 24.19 219 ALA A C 1
ATOM 1550 O O . ALA A 1 227 ? 10.330 -9.822 47.823 1.00 26.04 219 ALA A O 1
ATOM 1552 N N . GLY A 1 228 ? 9.362 -7.778 47.927 1.00 24.45 220 GLY A N 1
ATOM 1553 C CA . GLY A 1 228 ? 9.900 -7.491 49.277 1.00 26.16 220 GLY A CA 1
ATOM 1554 C C . GLY A 1 228 ? 11.384 -7.208 49.350 1.00 25.89 220 GLY A C 1
ATOM 1555 O O . GLY A 1 228 ? 11.971 -7.186 50.457 1.00 25.92 220 GLY A O 1
ATOM 1556 N N . ARG A 1 229 ? 12.001 -6.984 48.195 1.00 24.68 221 ARG A N 1
ATOM 1557 C CA . ARG A 1 229 ? 13.409 -6.603 48.123 1.00 24.97 221 ARG A CA 1
ATOM 1558 C C . ARG A 1 229 ? 13.682 -5.822 46.848 1.00 24.14 221 ARG A C 1
ATOM 1559 O O . ARG A 1 229 ? 12.842 -5.758 45.966 1.00 23.51 221 ARG A O 1
ATOM 1567 N N . PHE A 1 230 ? 14.898 -5.282 46.761 1.00 24.77 222 PHE A N 1
ATOM 1568 C CA . PHE A 1 230 ? 15.353 -4.637 45.532 1.00 23.61 222 PHE A CA 1
ATOM 1569 C C . PHE A 1 230 ? 16.024 -5.658 44.599 1.00 22.90 222 PHE A C 1
ATOM 1570 O O . PHE A 1 230 ? 16.337 -6.758 45.007 1.00 22.67 222 PHE A O 1
ATOM 1578 N N . ALA A 1 231 ? 16.216 -5.280 43.339 1.00 22.39 223 ALA A N 1
ATOM 1579 C CA . ALA A 1 231 ? 16.862 -6.151 42.341 1.00 22.80 223 ALA A CA 1
ATOM 1580 C C . ALA A 1 231 ? 18.401 -6.049 42.437 1.00 24.39 223 ALA A C 1
ATOM 1581 O O . ALA A 1 231 ? 18.926 -5.003 42.813 1.00 25.14 223 ALA A O 1
ATOM 1583 N N . TYR A 1 232 ? 19.098 -7.145 42.148 1.00 24.83 224 TYR A N 1
ATOM 1584 C CA . TYR A 1 232 ? 20.568 -7.124 42.016 1.00 27.79 224 TYR A CA 1
ATOM 1585 C C . TYR A 1 232 ? 20.951 -6.801 40.570 1.00 25.05 224 TYR A C 1
ATOM 1586 O O . TYR A 1 232 ? 20.218 -7.156 39.645 1.00 23.42 224 TYR A O 1
ATOM 1595 N N . PRO A 1 233 ? 22.079 -6.108 40.355 1.00 24.90 225 PRO A N 1
ATOM 1596 C CA . PRO A 1 233 ? 22.542 -5.848 38.978 1.00 24.31 225 PRO A CA 1
ATOM 1597 C C . PRO A 1 233 ? 22.670 -7.135 38.164 1.00 24.00 225 PRO A C 1
ATOM 1598 O O . PRO A 1 233 ? 22.344 -7.144 36.972 1.00 21.36 225 PRO A O 1
ATOM 1602 N N . GLU A 1 234 ? 23.065 -8.229 38.825 1.00 24.14 226 GLU A N 1
ATOM 1603 C CA . GLU A 1 234 ? 23.162 -9.555 38.181 1.00 25.47 226 GLU A CA 1
ATOM 1604 C C . GLU A 1 234 ? 21.838 -10.064 37.590 1.00 24.02 226 GLU A C 1
ATOM 1605 O O . GLU A 1 234 ? 21.818 -10.781 36.577 1.00 22.93 226 GLU A O 1
ATOM 1611 N N . GLU A 1 235 ? 20.730 -9.691 38.224 1.00 23.37 227 GLU A N 1
ATOM 1612 C CA . GLU A 1 235 ? 19.398 -10.054 37.742 1.00 23.29 227 GLU A CA 1
ATOM 1613 C C . GLU A 1 235 ? 19.003 -9.237 36.520 1.00 21.33 227 GLU A C 1
ATOM 1614 O O . GLU A 1 235 ? 18.391 -9.723 35.548 1.00 21.14 227 GLU A O 1
ATOM 1620 N N . ILE A 1 236 ? 19.390 -7.979 36.528 1.00 20.70 228 ILE A N 1
ATOM 1621 C CA . ILE A 1 236 ? 19.157 -7.169 35.345 1.00 20.13 228 ILE A CA 1
ATOM 1622 C C . ILE A 1 236 ? 19.982 -7.733 34.161 1.00 20.20 228 ILE A C 1
ATOM 1623 O O . ILE A 1 236 ? 19.485 -7.846 33.034 1.00 19.13 228 ILE A O 1
ATOM 1628 N N . ALA A 1 237 ? 21.240 -8.093 34.427 1.00 21.00 229 ALA A N 1
ATOM 1629 C CA . ALA A 1 237 ? 22.099 -8.686 33.413 1.00 21.13 229 ALA A CA 1
ATOM 1630 C C . ALA A 1 237 ? 21.551 -10.021 32.869 1.00 20.63 229 ALA A C 1
ATOM 1631 O O . ALA A 1 237 ? 21.644 -10.273 31.663 1.00 20.22 229 ALA A O 1
ATOM 1633 N N . ALA A 1 238 ? 20.948 -10.834 33.727 1.00 20.36 230 ALA A N 1
ATOM 1634 C CA . ALA A 1 238 ? 20.312 -12.100 33.262 1.00 20.91 230 ALA A CA 1
ATOM 1635 C C . ALA A 1 238 ? 19.207 -11.847 32.231 1.00 19.88 230 ALA A C 1
ATOM 1636 O O . ALA A 1 238 ? 19.150 -12.497 31.192 1.00 21.17 230 ALA A O 1
ATOM 1638 N N . ALA A 1 239 ? 18.342 -10.849 32.485 1.00 18.81 231 ALA A N 1
ATOM 1639 C CA . ALA A 1 239 ? 17.370 -10.439 31.515 1.00 18.64 231 ALA A CA 1
ATOM 1640 C C . ALA A 1 239 ? 17.979 -9.938 30.193 1.00 18.26 231 ALA A C 1
ATOM 1641 O O . ALA A 1 239 ? 17.478 -10.275 29.113 1.00 18.73 231 ALA A O 1
ATOM 1643 N N . ALA A 1 240 ? 19.052 -9.150 30.280 1.00 18.58 232 ALA A N 1
ATOM 1644 C CA . ALA A 1 240 ? 19.743 -8.692 29.091 1.00 18.58 232 ALA A CA 1
ATOM 1645 C C . ALA A 1 240 ? 20.271 -9.857 28.254 1.00 18.95 232 ALA A C 1
ATOM 1646 O O . ALA A 1 240 ? 20.189 -9.811 27.007 1.00 18.94 232 ALA A O 1
ATOM 1648 N N . VAL A 1 241 ? 20.815 -10.868 28.929 1.00 19.26 233 VAL A N 1
ATOM 1649 C CA . VAL A 1 241 ? 21.299 -12.085 28.256 1.00 20.50 233 VAL A CA 1
ATOM 1650 C C . VAL A 1 241 ? 20.159 -12.750 27.474 1.00 20.52 233 VAL A C 1
ATOM 1651 O O . VAL A 1 241 ? 20.290 -13.055 26.293 1.00 21.15 233 VAL A O 1
ATOM 1655 N N . PHE A 1 242 ? 19.007 -12.910 28.111 1.00 21.01 234 PHE A N 1
ATOM 1656 C CA . PHE A 1 242 ? 17.893 -13.544 27.428 1.00 21.47 234 PHE A CA 1
ATOM 1657 C C . PHE A 1 242 ? 17.480 -12.691 26.208 1.00 20.33 234 PHE A C 1
ATOM 1658 O O . PHE A 1 242 ? 17.333 -13.194 25.079 1.00 20.02 234 PHE A O 1
ATOM 1666 N N . LEU A 1 243 ? 17.297 -11.400 26.416 1.00 20.19 235 LEU A N 1
ATOM 1667 C CA . LEU A 1 243 ? 16.837 -10.544 25.302 1.00 20.17 235 LEU A CA 1
ATOM 1668 C C . LEU A 1 243 ? 17.859 -10.431 24.161 1.00 21.21 235 LEU A C 1
ATOM 1669 O O . LEU A 1 243 ? 17.466 -10.154 23.009 1.00 21.77 235 LEU A O 1
ATOM 1674 N N . ALA A 1 244 ? 19.142 -10.634 24.485 1.00 19.69 236 ALA A N 1
ATOM 1675 C CA . ALA A 1 244 ? 20.213 -10.570 23.487 1.00 21.30 236 ALA A CA 1
ATOM 1676 C C . ALA A 1 244 ? 20.301 -11.878 22.679 1.00 21.43 236 ALA A C 1
ATOM 1677 O O . ALA A 1 244 ? 21.032 -11.942 21.669 1.00 21.46 236 ALA A O 1
ATOM 1679 N N . SER A 1 245 ? 19.600 -12.922 23.133 1.00 21.02 237 SER A N 1
ATOM 1680 C CA . SER A 1 245 ? 19.779 -14.266 22.594 1.00 22.18 237 SER A CA 1
ATOM 1681 C C . SER A 1 245 ? 18.843 -14.603 21.439 1.00 22.64 237 SER A C 1
ATOM 1682 O O . SER A 1 245 ? 17.852 -13.894 21.166 1.00 22.09 237 SER A O 1
ATOM 1685 N N . ALA A 1 246 ? 19.156 -15.725 20.787 1.00 23.24 238 ALA A N 1
ATOM 1686 C CA . ALA A 1 246 ? 18.291 -16.271 19.745 1.00 24.36 238 ALA A CA 1
ATOM 1687 C C . ALA A 1 246 ? 16.951 -16.843 20.267 1.00 23.55 238 ALA A C 1
ATOM 1688 O O . ALA A 1 246 ? 16.135 -17.294 19.478 1.00 25.01 238 ALA A O 1
ATOM 1690 N N . GLY A 1 247 ? 16.769 -16.887 21.576 1.00 23.06 239 GLY A N 1
ATOM 1691 C CA . GLY A 1 247 ? 15.502 -17.193 22.186 1.00 22.91 239 GLY A CA 1
ATOM 1692 C C . GLY A 1 247 ? 14.516 -16.050 22.256 1.00 22.54 239 GLY A C 1
ATOM 1693 O O . GLY A 1 247 ? 13.411 -16.247 22.776 1.00 24.58 239 GLY A O 1
ATOM 1694 N N . ALA A 1 248 ? 14.903 -14.867 21.779 1.00 20.83 240 ALA A N 1
ATOM 1695 C CA . ALA A 1 248 ? 14.097 -13.658 21.867 1.00 19.65 240 ALA A CA 1
ATOM 1696 C C . ALA A 1 248 ? 13.929 -12.986 20.491 1.00 19.62 240 ALA A C 1
ATOM 1697 O O . ALA A 1 248 ? 13.673 -11.805 20.419 1.00 19.07 240 ALA A O 1
ATOM 1699 N N . ASP A 1 249 ? 14.045 -13.718 19.382 1.00 20.05 241 ASP A N 1
ATOM 1700 C CA . ASP A 1 249 ? 13.949 -13.066 18.048 1.00 21.22 241 ASP A CA 1
ATOM 1701 C C . ASP A 1 249 ? 12.581 -12.491 17.682 1.00 21.51 241 ASP A C 1
ATOM 1702 O O . ASP A 1 249 ? 12.486 -11.658 16.778 1.00 21.58 241 ASP A O 1
ATOM 1707 N N . MET A 1 250 ? 11.545 -12.942 18.378 1.00 20.54 242 MET A N 1
ATOM 1708 C CA . MET A 1 250 ? 10.163 -12.457 18.169 1.00 20.74 242 MET A CA 1
ATOM 1709 C C . MET A 1 250 ? 9.739 -11.506 19.274 1.00 19.56 242 MET A C 1
ATOM 1710 O O . MET A 1 250 ? 8.572 -11.152 19.404 1.00 19.69 242 MET A O 1
ATOM 1715 N N . ILE A 1 251 ? 10.699 -11.104 20.095 1.00 19.10 243 ILE A N 1
ATOM 1716 C CA . ILE A 1 251 ? 10.461 -10.067 21.076 1.00 17.81 243 ILE A CA 1
ATOM 1717 C C . ILE A 1 251 ? 11.076 -8.753 20.550 1.00 17.09 243 ILE A C 1
ATOM 1718 O O . ILE A 1 251 ? 12.299 -8.619 20.473 1.00 17.71 243 ILE A O 1
ATOM 1723 N N . THR A 1 252 ? 10.230 -7.777 20.220 1.00 16.33 244 THR A N 1
ATOM 1724 C CA . THR A 1 252 ? 10.677 -6.471 19.782 1.00 16.28 244 THR A CA 1
ATOM 1725 C C . THR A 1 252 ? 9.623 -5.440 20.155 1.00 16.44 244 THR A C 1
ATOM 1726 O O . THR A 1 252 ? 8.421 -5.739 20.160 1.00 16.65 244 THR A O 1
ATOM 1730 N N . GLY A 1 253 ? 10.100 -4.243 20.521 1.00 16.41 245 GLY A N 1
ATOM 1731 C CA . GLY A 1 253 ? 9.264 -3.204 20.998 1.00 16.13 245 GLY A CA 1
ATOM 1732 C C . GLY A 1 253 ? 8.786 -3.464 22.430 1.00 16.38 245 GLY A C 1
ATOM 1733 O O . GLY A 1 253 ? 7.980 -2.681 22.938 1.00 18.29 245 GLY A O 1
ATOM 1734 N N . ALA A 1 254 ? 9.238 -4.541 23.055 1.00 17.31 246 ALA A N 1
ATOM 1735 C CA . ALA A 1 254 ? 8.762 -4.908 24.388 1.00 17.19 246 ALA A CA 1
ATOM 1736 C C . ALA A 1 254 ? 9.491 -4.119 25.484 1.00 17.73 246 ALA A C 1
ATOM 1737 O O . ALA A 1 254 ? 10.672 -3.797 25.355 1.00 17.45 246 ALA A O 1
ATOM 1739 N N . ASP A 1 255 ? 8.745 -3.803 26.544 1.00 17.24 247 ASP A N 1
ATOM 1740 C CA . ASP A 1 255 ? 9.330 -3.293 27.784 1.00 17.86 247 ASP A CA 1
ATOM 1741 C C . ASP A 1 255 ? 9.190 -4.396 28.839 1.00 19.50 247 ASP A C 1
ATOM 1742 O O . ASP A 1 255 ? 8.053 -4.771 29.216 1.00 21.34 247 ASP A O 1
ATOM 1747 N N . LEU A 1 256 ? 10.327 -4.954 29.244 1.00 18.16 248 LEU A N 1
ATOM 1748 C CA . LEU A 1 256 ? 10.372 -5.996 30.230 1.00 18.20 248 LEU A CA 1
ATOM 1749 C C . LEU A 1 256 ? 10.656 -5.370 31.603 1.00 17.57 248 LEU A C 1
ATOM 1750 O O . LEU A 1 256 ? 11.754 -4.889 31.882 1.00 17.32 248 LEU A O 1
ATOM 1755 N N . LEU A 1 257 ? 9.651 -5.398 32.457 1.00 18.56 249 LEU A N 1
ATOM 1756 C CA A LEU A 1 257 ? 9.813 -4.862 33.801 0.50 18.64 249 LEU A CA 1
ATOM 1757 C CA B LEU A 1 257 ? 9.759 -4.877 33.818 0.50 18.90 249 LEU A CA 1
ATOM 1758 C C . LEU A 1 257 ? 10.472 -5.904 34.673 1.00 18.91 249 LEU A C 1
ATOM 1759 O O . LEU A 1 257 ? 10.084 -7.096 34.654 1.00 20.22 249 LEU A O 1
ATOM 1768 N N . ILE A 1 258 ? 11.472 -5.457 35.437 1.00 19.43 250 ILE A N 1
ATOM 1769 C CA . ILE A 1 258 ? 12.161 -6.298 36.442 1.00 20.85 250 ILE A CA 1
ATOM 1770 C C . ILE A 1 258 ? 11.986 -5.508 37.727 1.00 19.04 250 ILE A C 1
ATOM 1771 O O . ILE A 1 258 ? 12.936 -4.903 38.231 1.00 18.90 250 ILE A O 1
ATOM 1776 N N . ASP A 1 259 ? 10.762 -5.446 38.209 1.00 18.48 251 ASP A N 1
ATOM 1777 C CA . ASP A 1 259 ? 10.422 -4.508 39.258 1.00 17.71 251 ASP A CA 1
ATOM 1778 C C . ASP A 1 259 ? 9.862 -5.113 40.524 1.00 18.12 251 ASP A C 1
ATOM 1779 O O . ASP A 1 259 ? 9.381 -4.384 41.395 1.00 17.08 251 ASP A O 1
ATOM 1784 N N . GLY A 1 260 ? 9.932 -6.446 40.638 1.00 18.22 252 GLY A N 1
ATOM 1785 C CA . GLY A 1 260 ? 9.344 -7.113 41.767 1.00 18.34 252 GLY A CA 1
ATOM 1786 C C . GLY A 1 260 ? 7.882 -6.810 42.005 1.00 18.97 252 GLY A C 1
ATOM 1787 O O . GLY A 1 260 ? 7.412 -6.979 43.102 1.00 18.75 252 GLY A O 1
ATOM 1788 N N . GLY A 1 261 ? 7.139 -6.405 40.955 1.00 18.48 253 GLY A N 1
ATOM 1789 C CA . GLY A 1 261 ? 5.767 -6.052 41.098 1.00 17.85 253 GLY A CA 1
ATOM 1790 C C . GLY A 1 261 ? 5.461 -4.602 41.426 1.00 19.04 253 GLY A C 1
ATOM 1791 O O . GLY A 1 261 ? 4.294 -4.247 41.489 1.00 18.94 253 GLY A O 1
ATOM 1792 N N . TYR A 1 262 ? 6.470 -3.741 41.608 1.00 18.34 254 TYR A N 1
ATOM 1793 C CA . TYR A 1 262 ? 6.217 -2.367 42.086 1.00 18.71 254 TYR A CA 1
ATOM 1794 C C . TYR A 1 262 ? 5.099 -1.640 41.312 1.00 18.44 254 TYR A C 1
ATOM 1795 O O . TYR A 1 262 ? 4.238 -0.991 41.945 1.00 17.97 254 TYR A O 1
ATOM 1804 N N . THR A 1 263 ? 5.150 -1.719 39.981 1.00 17.97 255 THR A N 1
ATOM 1805 C CA . THR A 1 263 ? 4.273 -0.905 39.125 1.00 19.14 255 THR A CA 1
ATOM 1806 C C . THR A 1 263 ? 2.865 -1.476 38.961 1.00 20.47 255 THR A C 1
ATOM 1807 O O . THR A 1 263 ? 2.006 -0.802 38.356 1.00 20.87 255 THR A O 1
ATOM 1811 N N . ILE A 1 264 ? 2.607 -2.695 39.464 1.00 17.90 256 ILE A N 1
ATOM 1812 C CA . ILE A 1 264 ? 1.300 -3.320 39.174 1.00 19.32 256 ILE A CA 1
ATOM 1813 C C . ILE A 1 264 ? 0.206 -2.934 40.138 1.00 20.88 256 ILE A C 1
ATOM 1814 O O . ILE A 1 264 ? -0.946 -3.248 39.867 1.00 21.76 256 ILE A O 1
ATOM 1819 N N . LEU A 1 265 ? 0.585 -2.341 41.278 1.00 21.27 257 LEU A N 1
ATOM 1820 C CA . LEU A 1 265 ? -0.336 -1.824 42.277 1.00 24.44 257 LEU A CA 1
ATOM 1821 C C . LEU A 1 265 ? -0.539 -0.324 42.118 1.00 26.79 257 LEU A C 1
ATOM 1822 O O . LEU A 1 265 ? -1.499 0.206 42.697 1.00 27.81 257 LEU A O 1
ATOM 1828 N N . ALA B 1 13 ? -21.395 16.183 47.615 1.00 61.54 5 ALA B N 1
ATOM 1829 C CA . ALA B 1 13 ? -20.958 16.823 46.348 1.00 57.58 5 ALA B CA 1
ATOM 1830 C C . ALA B 1 13 ? -21.506 18.220 46.286 1.00 58.26 5 ALA B C 1
ATOM 1831 O O . ALA B 1 13 ? -22.646 18.454 46.728 1.00 58.58 5 ALA B O 1
ATOM 1833 N N . PRO B 1 14 ? -20.724 19.143 45.703 1.00 56.11 6 PRO B N 1
ATOM 1834 C CA . PRO B 1 14 ? -21.227 20.493 45.405 1.00 57.36 6 PRO B CA 1
ATOM 1835 C C . PRO B 1 14 ? -22.259 20.476 44.275 1.00 55.54 6 PRO B C 1
ATOM 1836 O O . PRO B 1 14 ? -22.434 19.450 43.605 1.00 53.17 6 PRO B O 1
ATOM 1840 N N . GLN B 1 15 ? -22.944 21.600 44.070 1.00 55.17 7 GLN B N 1
ATOM 1841 C CA . GLN B 1 15 ? -23.692 21.762 42.833 1.00 52.19 7 GLN B CA 1
ATOM 1842 C C . GLN B 1 15 ? -22.614 21.716 41.714 1.00 46.05 7 GLN B C 1
ATOM 1843 O O . GLN B 1 15 ? -21.716 22.566 41.666 1.00 47.04 7 GLN B O 1
ATOM 1849 N N . ILE B 1 16 ? -22.622 20.659 40.904 1.00 42.61 8 ILE B N 1
ATOM 1850 C CA . ILE B 1 16 ? -21.767 20.626 39.703 1.00 37.90 8 ILE B CA 1
ATOM 1851 C C . ILE B 1 16 ? -22.643 21.018 38.555 1.00 34.95 8 ILE B C 1
ATOM 1852 O O . ILE B 1 16 ? -23.607 20.326 38.224 1.00 35.13 8 ILE B O 1
ATOM 1857 N N . ASP B 1 17 ? -22.309 22.143 37.974 1.00 32.79 9 ASP B N 1
ATOM 1858 C CA . ASP B 1 17 ? -23.030 22.681 36.845 1.00 32.53 9 ASP B CA 1
ATOM 1859 C C . ASP B 1 17 ? -22.692 21.890 35.598 1.00 29.67 9 ASP B C 1
ATOM 1860 O O . ASP B 1 17 ? -21.557 21.948 35.089 1.00 27.23 9 ASP B O 1
ATOM 1865 N N . LEU B 1 18 ? -23.694 21.149 35.103 1.00 29.84 10 LEU B N 1
ATOM 1866 C CA . LEU B 1 18 ? -23.499 20.270 33.967 1.00 28.96 10 LEU B CA 1
ATOM 1867 C C . LEU B 1 18 ? -23.470 20.957 32.608 1.00 30.02 10 LEU B C 1
ATOM 1868 O O . LEU B 1 18 ? -23.388 20.261 31.573 1.00 29.68 10 LEU B O 1
ATOM 1873 N N . ASN B 1 19 ? -23.461 22.303 32.609 1.00 31.42 11 ASN B N 1
ATOM 1874 C CA . ASN B 1 19 ? -23.071 23.086 31.443 1.00 30.65 11 ASN B CA 1
ATOM 1875 C C . ASN B 1 19 ? -21.560 23.380 31.413 1.00 28.97 11 ASN B C 1
ATOM 1876 O O . ASN B 1 19 ? -21.074 23.859 30.411 1.00 28.76 11 ASN B O 1
ATOM 1881 N N . PHE B 1 20 ? -20.825 22.949 32.447 1.00 28.41 12 PHE B N 1
ATOM 1882 C CA . PHE B 1 20 ? -19.366 23.041 32.491 1.00 26.61 12 PHE B CA 1
ATOM 1883 C C . PHE B 1 20 ? -18.870 24.477 32.199 1.00 25.69 12 PHE B C 1
ATOM 1884 O O . PHE B 1 20 ? -17.980 24.667 31.368 1.00 25.20 12 PHE B O 1
ATOM 1892 N N . PRO B 1 21 ? -19.434 25.492 32.903 1.00 26.17 13 PRO B N 1
ATOM 1893 C CA . PRO B 1 21 ? -18.975 26.882 32.695 1.00 26.04 13 PRO B CA 1
ATOM 1894 C C . PRO B 1 21 ? -17.523 27.131 33.163 1.00 24.80 13 PRO B C 1
ATOM 1895 O O . PRO B 1 21 ? -17.013 26.439 34.047 1.00 24.54 13 PRO B O 1
ATOM 1899 N N . LEU B 1 22 ? -16.851 28.083 32.528 1.00 24.89 14 LEU B N 1
ATOM 1900 C CA . LEU B 1 22 ? -15.526 28.486 32.957 1.00 23.69 14 LEU B CA 1
ATOM 1901 C C . LEU B 1 22 ? -15.552 29.990 33.297 1.00 25.47 14 LEU B C 1
ATOM 1902 O O . LEU B 1 22 ? -14.540 30.692 33.157 1.00 23.52 14 LEU B O 1
ATOM 1907 N N . SER B 1 23 ? -16.707 30.484 33.743 1.00 26.99 15 SER B N 1
ATOM 1908 C CA A SER B 1 23 ? -16.912 31.899 33.983 0.50 28.76 15 SER B CA 1
ATOM 1909 C CA B SER B 1 23 ? -16.891 31.906 33.961 0.50 28.96 15 SER B CA 1
ATOM 1910 C C . SER B 1 23 ? -15.829 32.482 34.891 1.00 29.64 15 SER B C 1
ATOM 1911 O O . SER B 1 23 ? -15.594 31.965 35.971 1.00 29.10 15 SER B O 1
ATOM 1916 N N . GLU B 1 24 ? -15.187 33.548 34.422 1.00 31.51 16 GLU B N 1
ATOM 1917 C CA . GLU B 1 24 ? -14.171 34.292 35.155 1.00 35.50 16 GLU B CA 1
ATOM 1918 C C . GLU B 1 24 ? -12.873 33.544 35.497 1.00 32.63 16 GLU B C 1
ATOM 1919 O O . GLU B 1 24 ? -11.953 34.148 36.063 1.00 34.33 16 GLU B O 1
ATOM 1925 N N . LYS B 1 25 ? -12.748 32.288 35.096 1.00 28.26 17 LYS B N 1
ATOM 1926 C CA . LYS B 1 25 ? -11.453 31.598 35.192 1.00 26.64 17 LYS B CA 1
ATOM 1927 C C . LYS B 1 25 ? -10.476 32.201 34.175 1.00 24.26 17 LYS B C 1
ATOM 1928 O O . LYS B 1 25 ? -10.878 32.676 33.089 1.00 25.35 17 LYS B O 1
ATOM 1934 N N . VAL B 1 26 ? -9.212 32.260 34.531 1.00 21.54 18 VAL B N 1
ATOM 1935 C CA . VAL B 1 26 ? -8.221 32.784 33.594 1.00 21.11 18 VAL B CA 1
ATOM 1936 C C . VAL B 1 26 ? -7.413 31.627 33.003 1.00 20.16 18 VAL B C 1
ATOM 1937 O O . VAL B 1 26 ? -6.834 30.843 33.753 1.00 21.24 18 VAL B O 1
ATOM 1941 N N . ALA B 1 27 ? -7.366 31.522 31.676 1.00 19.35 19 ALA B N 1
ATOM 1942 C CA . ALA B 1 27 ? -6.678 30.441 30.981 1.00 18.90 19 ALA B CA 1
ATOM 1943 C C . ALA B 1 27 ? -5.500 30.951 30.118 1.00 19.87 19 ALA B C 1
ATOM 1944 O O . ALA B 1 27 ? -5.645 31.912 29.394 1.00 20.57 19 ALA B O 1
ATOM 1946 N N . ILE B 1 28 ? -4.341 30.309 30.215 1.00 19.19 20 ILE B N 1
ATOM 1947 C CA . ILE B 1 28 ? -3.242 30.542 29.284 1.00 20.04 20 ILE B CA 1
ATOM 1948 C C . ILE B 1 28 ? -3.338 29.439 28.250 1.00 19.39 20 ILE B C 1
ATOM 1949 O O . ILE B 1 28 ? -3.581 28.257 28.602 1.00 19.71 20 ILE B O 1
ATOM 1954 N N . VAL B 1 29 ? -3.183 29.804 26.978 1.00 18.28 21 VAL B N 1
ATOM 1955 C CA . VAL B 1 29 ? -3.113 28.806 25.926 1.00 17.77 21 VAL B CA 1
ATOM 1956 C C . VAL B 1 29 ? -1.893 29.120 25.055 1.00 18.40 21 VAL B C 1
ATOM 1957 O O . VAL B 1 29 ? -1.857 30.163 24.332 1.00 18.47 21 VAL B O 1
ATOM 1961 N N . THR B 1 30 ? -0.916 28.211 25.095 1.00 17.87 22 THR B N 1
ATOM 1962 C CA . THR B 1 30 ? 0.240 28.304 24.203 1.00 18.56 22 THR B CA 1
ATOM 1963 C C . THR B 1 30 ? -0.090 27.828 22.806 1.00 19.51 22 THR B C 1
ATOM 1964 O O . THR B 1 30 ? -0.943 26.964 22.640 1.00 19.78 22 THR B O 1
ATOM 1968 N N . GLY B 1 31 ? 0.559 28.436 21.803 1.00 19.53 23 GLY B N 1
ATOM 1969 C CA . GLY B 1 31 ? 0.192 28.198 20.412 1.00 20.20 23 GLY B CA 1
ATOM 1970 C C . GLY B 1 31 ? -1.261 28.641 20.180 1.00 20.90 23 GLY B C 1
ATOM 1971 O O . GLY B 1 31 ? -1.975 28.093 19.340 1.00 19.99 23 GLY B O 1
ATOM 1972 N N . GLY B 1 32 ? -1.696 29.622 20.971 1.00 20.53 24 GLY B N 1
ATOM 1973 C CA . GLY B 1 32 ? -3.090 30.017 20.998 1.00 22.52 24 GLY B CA 1
ATOM 1974 C C . GLY B 1 32 ? -3.629 30.707 19.746 1.00 24.09 24 GLY B C 1
ATOM 1975 O O . GLY B 1 32 ? -4.847 30.849 19.625 1.00 24.92 24 GLY B O 1
ATOM 1976 N N . ALA B 1 33 ? -2.770 31.123 18.821 1.00 24.87 25 ALA B N 1
ATOM 1977 C CA . ALA B 1 33 ? -3.218 31.846 17.646 1.00 26.59 25 ALA B CA 1
ATOM 1978 C C . ALA B 1 33 ? -3.469 30.992 16.396 1.00 27.22 25 ALA B C 1
ATOM 1979 O O . ALA B 1 33 ? -3.914 31.519 15.361 1.00 27.44 25 ALA B O 1
ATOM 1981 N N . SER B 1 34 ? -3.226 29.685 16.444 1.00 25.80 26 SER B N 1
ATOM 1982 C CA . SER B 1 34 ? -3.513 28.853 15.287 1.00 28.33 26 SER B CA 1
ATOM 1983 C C . SER B 1 34 ? -3.865 27.411 15.672 1.00 27.14 26 SER B C 1
ATOM 1984 O O . SER B 1 34 ? -3.616 26.988 16.814 1.00 24.53 26 SER B O 1
ATOM 1987 N N . GLY B 1 35 ? -4.463 26.675 14.721 1.00 26.47 27 GLY B N 1
ATOM 1988 C CA . GLY B 1 35 ? -4.744 25.250 14.926 1.00 25.91 27 GLY B CA 1
ATOM 1989 C C . GLY B 1 35 ? -5.503 24.916 16.198 1.00 24.09 27 GLY B C 1
ATOM 1990 O O . GLY B 1 35 ? -6.548 25.504 16.511 1.00 24.34 27 GLY B O 1
ATOM 1991 N N . ILE B 1 36 ? -5.000 23.917 16.923 1.00 22.55 28 ILE B N 1
ATOM 1992 C CA . ILE B 1 36 ? -5.710 23.431 18.093 1.00 21.33 28 ILE B CA 1
ATOM 1993 C C . ILE B 1 36 ? -5.730 24.501 19.178 1.00 19.92 28 ILE B C 1
ATOM 1994 O O . ILE B 1 36 ? -6.772 24.712 19.824 1.00 19.44 28 ILE B O 1
ATOM 1999 N N . GLY B 1 37 ? -4.620 25.228 19.365 1.00 19.30 29 GLY B N 1
ATOM 2000 C CA . GLY B 1 37 ? -4.604 26.287 20.387 1.00 18.88 29 GLY B CA 1
ATOM 2001 C C . GLY B 1 37 ? -5.668 27.355 20.099 1.00 19.57 29 GLY B C 1
ATOM 2002 O O . GLY B 1 37 ? -6.343 27.859 21.001 1.00 18.23 29 GLY B O 1
ATOM 2003 N N . ALA B 1 38 ? -5.815 27.715 18.830 1.00 19.88 30 ALA B N 1
ATOM 2004 C CA . ALA B 1 38 ? -6.835 28.705 18.456 1.00 21.13 30 ALA B CA 1
ATOM 2005 C C . ALA B 1 38 ? -8.275 28.234 18.792 1.00 20.40 30 ALA B C 1
ATOM 2006 O O . ALA B 1 38 ? -9.075 29.017 19.253 1.00 20.95 30 ALA B O 1
ATOM 2008 N N . ALA B 1 39 ? -8.569 26.974 18.525 1.00 20.52 31 ALA B N 1
ATOM 2009 C CA . ALA B 1 39 ? -9.886 26.387 18.797 1.00 20.16 31 ALA B CA 1
ATOM 2010 C C . ALA B 1 39 ? -10.146 26.340 20.311 1.00 19.55 31 ALA B C 1
ATOM 2011 O O . ALA B 1 39 ? -11.258 26.653 20.793 1.00 19.82 31 ALA B O 1
ATOM 2013 N N . ILE B 1 40 ? -9.149 25.907 21.048 1.00 18.36 32 ILE B N 1
ATOM 2014 C CA . ILE B 1 40 ? -9.230 25.917 22.527 1.00 18.04 32 ILE B CA 1
ATOM 2015 C C . ILE B 1 40 ? -9.463 27.346 23.061 1.00 18.44 32 ILE B C 1
ATOM 2016 O O . ILE B 1 40 ? -10.340 27.560 23.914 1.00 18.73 32 ILE B O 1
ATOM 2021 N N . SER B 1 41 ? -8.699 28.336 22.593 1.00 18.95 33 SER B N 1
ATOM 2022 C CA . SER B 1 41 ? -8.911 29.707 23.029 1.00 19.47 33 SER B CA 1
ATOM 2023 C C . SER B 1 41 ? -10.379 30.147 22.761 1.00 20.00 33 SER B C 1
ATOM 2024 O O . SER B 1 41 ? -11.044 30.722 23.615 1.00 20.24 33 SER B O 1
ATOM 2027 N N . LYS B 1 42 ? -10.860 29.871 21.556 1.00 21.59 34 LYS B N 1
ATOM 2028 C CA . LYS B 1 42 ? -12.213 30.242 21.168 1.00 23.00 34 LYS B CA 1
ATOM 2029 C C . LYS B 1 42 ? -13.261 29.567 22.052 1.00 21.97 34 LYS B C 1
ATOM 2030 O O . LYS B 1 42 ? -14.222 30.220 22.488 1.00 23.33 34 LYS B O 1
ATOM 2036 N N . ALA B 1 43 ? -13.068 28.280 22.292 1.00 20.18 35 ALA B N 1
ATOM 2037 C CA . ALA B 1 43 ? -13.984 27.510 23.180 1.00 20.07 35 ALA B CA 1
ATOM 2038 C C . ALA B 1 43 ? -13.978 28.097 24.587 1.00 19.60 35 ALA B C 1
ATOM 2039 O O . ALA B 1 43 ? -15.024 28.296 25.178 1.00 21.71 35 ALA B O 1
ATOM 2041 N N . PHE B 1 44 ? -12.789 28.384 25.143 1.00 19.58 36 PHE B N 1
ATOM 2042 C CA . PHE B 1 44 ? -12.719 28.916 26.494 1.00 19.11 36 PHE B CA 1
ATOM 2043 C C . PHE B 1 44 ? -13.439 30.283 26.597 1.00 20.02 36 PHE B C 1
ATOM 2044 O O . PHE B 1 44 ? -14.172 30.539 27.556 1.00 20.26 36 PHE B O 1
ATOM 2052 N N . ILE B 1 45 ? -13.245 31.162 25.620 1.00 20.51 37 ILE B N 1
ATOM 2053 C CA . ILE B 1 45 ? -13.958 32.453 25.580 1.00 21.89 37 ILE B CA 1
ATOM 2054 C C . ILE B 1 45 ? -15.473 32.209 25.598 1.00 23.02 37 ILE B C 1
ATOM 2055 O O . ILE B 1 45 ? -16.247 32.901 26.300 1.00 24.74 37 ILE B O 1
ATOM 2060 N N . ALA B 1 46 ? -15.921 31.242 24.804 1.00 23.29 38 ALA B N 1
ATOM 2061 C CA . ALA B 1 46 ? -17.344 30.950 24.669 1.00 25.38 38 ALA B CA 1
ATOM 2062 C C . ALA B 1 46 ? -17.918 30.464 25.993 1.00 25.44 38 ALA B C 1
ATOM 2063 O O . ALA B 1 46 ? -19.079 30.680 26.250 1.00 26.79 38 ALA B O 1
ATOM 2065 N N . LYS B 1 47 ? -17.104 29.831 26.829 1.00 23.82 39 LYS B N 1
ATOM 2066 C CA . LYS B 1 47 ? -17.501 29.375 28.184 1.00 24.38 39 LYS B CA 1
ATOM 2067 C C . LYS B 1 47 ? -17.326 30.373 29.318 1.00 24.62 39 LYS B C 1
ATOM 2068 O O . LYS B 1 47 ? -17.551 30.042 30.472 1.00 24.34 39 LYS B O 1
ATOM 2074 N N . GLY B 1 48 ? -16.945 31.605 28.998 1.00 24.58 40 GLY B N 1
ATOM 2075 C CA . GLY B 1 48 ? -16.845 32.679 29.990 1.00 25.82 40 GLY B CA 1
ATOM 2076 C C . GLY B 1 48 ? -15.474 32.959 30.554 1.00 24.40 40 GLY B C 1
ATOM 2077 O O . GLY B 1 48 ? -15.347 33.802 31.425 1.00 25.44 40 GLY B O 1
ATOM 2078 N N . ALA B 1 49 ? -14.437 32.269 30.072 1.00 22.65 41 ALA B N 1
ATOM 2079 C CA . ALA B 1 49 ? -13.119 32.450 30.598 1.00 22.70 41 ALA B CA 1
ATOM 2080 C C . ALA B 1 49 ? -12.460 33.701 30.026 1.00 22.72 41 ALA B C 1
ATOM 2081 O O . ALA B 1 49 ? -12.876 34.225 28.985 1.00 23.26 41 ALA B O 1
ATOM 2083 N N . LYS B 1 50 ? -11.455 34.174 30.748 1.00 22.85 42 LYS B N 1
ATOM 2084 C CA . LYS B 1 50 ? -10.497 35.137 30.243 1.00 24.21 42 LYS B CA 1
ATOM 2085 C C . LYS B 1 50 ? -9.369 34.293 29.616 1.00 21.81 42 LYS B C 1
ATOM 2086 O O . LYS B 1 50 ? -9.006 33.249 30.160 1.00 23.69 42 LYS B O 1
ATOM 2092 N N . VAL B 1 51 ? -8.861 34.693 28.449 1.00 20.62 43 VAL B N 1
ATOM 2093 C CA . VAL B 1 51 ? -7.844 33.894 27.787 1.00 19.09 43 VAL B CA 1
ATOM 2094 C C . VAL B 1 51 ? -6.632 34.771 27.423 1.00 19.43 43 VAL B C 1
ATOM 2095 O O . VAL B 1 51 ? -6.780 35.790 26.758 1.00 20.37 43 VAL B O 1
ATOM 2099 N N . ALA B 1 52 ? -5.464 34.295 27.866 1.00 19.02 44 ALA B N 1
ATOM 2100 C CA . ALA B 1 52 ? -4.147 34.798 27.479 1.00 19.12 44 ALA B CA 1
ATOM 2101 C C . ALA B 1 52 ? -3.668 33.958 26.295 1.00 18.80 44 ALA B C 1
ATOM 2102 O O . ALA B 1 52 ? -3.348 32.729 26.423 1.00 18.20 44 ALA B O 1
ATOM 2104 N N . VAL B 1 53 ? -3.689 34.607 25.139 1.00 19.16 45 VAL B N 1
ATOM 2105 C CA . VAL B 1 53 ? -3.314 33.994 23.857 1.00 18.99 45 VAL B CA 1
ATOM 2106 C C . VAL B 1 53 ? -1.804 34.162 23.726 1.00 19.25 45 VAL B C 1
ATOM 2107 O O . VAL B 1 53 ? -1.313 35.301 23.501 1.00 19.68 45 VAL B O 1
ATOM 2111 N N . LEU B 1 54 ? -1.066 33.055 23.862 1.00 18.83 46 LEU B N 1
ATOM 2112 C CA . LEU B 1 54 ? 0.406 33.109 23.744 1.00 19.86 46 LEU B CA 1
ATOM 2113 C C . LEU B 1 54 ? 0.878 32.546 22.424 1.00 20.24 46 LEU B C 1
ATOM 2114 O O . LEU B 1 54 ? 0.499 31.441 22.014 1.00 19.90 46 LEU B O 1
ATOM 2119 N N . ASP B 1 55 ? 1.710 33.286 21.742 1.00 20.80 47 ASP B N 1
ATOM 2120 C CA . ASP B 1 55 ? 2.289 32.785 20.520 1.00 23.07 47 ASP B CA 1
ATOM 2121 C C . ASP B 1 55 ? 3.610 33.479 20.247 1.00 24.01 47 ASP B C 1
ATOM 2122 O O . ASP B 1 55 ? 4.049 34.338 21.010 1.00 21.13 47 ASP B O 1
ATOM 2127 N N . ILE B 1 56 ? 4.267 33.046 19.172 1.00 24.49 48 ILE B N 1
ATOM 2128 C CA . ILE B 1 56 ? 5.649 33.353 18.968 1.00 27.53 48 ILE B CA 1
ATOM 2129 C C . ILE B 1 56 ? 5.877 34.795 18.473 1.00 26.28 48 ILE B C 1
ATOM 2130 O O . ILE B 1 56 ? 6.977 35.320 18.571 1.00 26.62 48 ILE B O 1
ATOM 2135 N N . SER B 1 57 ? 4.838 35.448 17.964 1.00 24.61 49 SER B N 1
ATOM 2136 C CA . SER B 1 57 ? 4.985 36.826 17.528 1.00 26.24 49 SER B CA 1
ATOM 2137 C C . SER B 1 57 ? 3.824 37.676 18.002 1.00 24.36 49 SER B C 1
ATOM 2138 O O . SER B 1 57 ? 2.710 37.189 18.114 1.00 22.85 49 SER B O 1
ATOM 2141 N N . ALA B 1 58 ? 4.142 38.937 18.241 1.00 24.01 50 ALA B N 1
ATOM 2142 C CA . ALA B 1 58 ? 3.193 39.909 18.735 1.00 24.33 50 ALA B CA 1
ATOM 2143 C C . ALA B 1 58 ? 2.015 40.088 17.769 1.00 24.69 50 ALA B C 1
ATOM 2144 O O . ALA B 1 58 ? 0.875 40.125 18.225 1.00 25.67 50 ALA B O 1
ATOM 2146 N N . ASP B 1 59 ? 2.274 40.154 16.460 1.00 25.26 51 ASP B N 1
ATOM 2147 C CA . ASP B 1 59 ? 1.199 40.373 15.502 1.00 25.64 51 ASP B CA 1
ATOM 2148 C C . ASP B 1 59 ? 0.216 39.216 15.464 1.00 25.46 51 ASP B C 1
ATOM 2149 O O . ASP B 1 59 ? -0.980 39.451 15.377 1.00 25.51 51 ASP B O 1
ATOM 2154 N N . ILE B 1 60 ? 0.741 37.993 15.508 1.00 25.55 52 ILE B N 1
ATOM 2155 C CA . ILE B 1 60 ? -0.079 36.787 15.384 1.00 28.28 52 ILE B CA 1
ATOM 2156 C C . ILE B 1 60 ? -0.956 36.668 16.644 1.00 25.75 52 ILE B C 1
ATOM 2157 O O . ILE B 1 60 ? -2.197 36.478 16.564 1.00 26.36 52 ILE B O 1
ATOM 2162 N N . ALA B 1 61 ? -0.353 36.890 17.806 1.00 23.63 53 ALA B N 1
ATOM 2163 C CA . ALA B 1 61 ? -1.138 36.838 19.043 1.00 22.73 53 ALA B CA 1
ATOM 2164 C C . ALA B 1 61 ? -2.192 37.950 19.097 1.00 23.22 53 ALA B C 1
ATOM 2165 O O . ALA B 1 61 ? -3.326 37.684 19.502 1.00 23.43 53 ALA B O 1
ATOM 2167 N N . LYS B 1 62 ? -1.822 39.165 18.715 1.00 24.02 54 LYS B N 1
ATOM 2168 C CA . LYS B 1 62 ? -2.737 40.307 18.686 1.00 25.11 54 LYS B CA 1
ATOM 2169 C C . LYS B 1 62 ? -3.923 40.033 17.798 1.00 25.37 54 LYS B C 1
ATOM 2170 O O . LYS B 1 62 ? -5.050 40.361 18.172 1.00 25.83 54 LYS B O 1
ATOM 2176 N N . ALA B 1 63 ? -3.707 39.432 16.631 1.00 25.95 55 ALA B N 1
ATOM 2177 C CA . ALA B 1 63 ? -4.799 39.273 15.676 1.00 27.07 55 ALA B CA 1
ATOM 2178 C C . ALA B 1 63 ? -5.842 38.311 16.243 1.00 26.29 55 ALA B C 1
ATOM 2179 O O . ALA B 1 63 ? -7.045 38.566 16.103 1.00 26.83 55 ALA B O 1
ATOM 2181 N N . LYS B 1 64 ? -5.379 37.249 16.896 1.00 24.91 56 LYS B N 1
ATOM 2182 C CA . LYS B 1 64 ? -6.288 36.267 17.513 1.00 24.45 56 LYS B CA 1
ATOM 2183 C C . LYS B 1 64 ? -7.017 36.864 18.708 1.00 24.75 56 LYS B C 1
ATOM 2184 O O . LYS B 1 64 ? -8.231 36.682 18.865 1.00 25.34 56 LYS B O 1
ATOM 2190 N N . ALA B 1 65 ? -6.299 37.572 19.556 1.00 24.11 57 ALA B N 1
ATOM 2191 C CA . ALA B 1 65 ? -6.928 38.142 20.719 1.00 24.78 57 ALA B CA 1
ATOM 2192 C C . ALA B 1 65 ? -7.968 39.181 20.273 1.00 26.60 57 ALA B C 1
ATOM 2193 O O . ALA B 1 65 ? -9.015 39.304 20.868 1.00 27.31 57 ALA B O 1
ATOM 2195 N N . GLU B 1 66 ? -7.683 39.928 19.205 1.00 27.22 58 GLU B N 1
ATOM 2196 C CA . GLU B 1 66 ? -8.708 40.845 18.723 1.00 29.49 58 GLU B CA 1
ATOM 2197 C C . GLU B 1 66 ? -9.929 40.082 18.187 1.00 28.70 58 GLU B C 1
ATOM 2198 O O . GLU B 1 66 ? -11.076 40.426 18.484 1.00 29.78 58 GLU B O 1
ATOM 2204 N N . GLU B 1 67 ? -9.683 39.041 17.400 1.00 28.55 59 GLU B N 1
ATOM 2205 C CA . GLU B 1 67 ? -10.771 38.189 16.897 1.00 30.01 59 GLU B CA 1
ATOM 2206 C C . GLU B 1 67 ? -11.673 37.664 18.017 1.00 29.67 59 GLU B C 1
ATOM 2207 O O . GLU B 1 67 ? -12.923 37.581 17.851 1.00 28.25 59 GLU B O 1
ATOM 2213 N N . LEU B 1 68 ? -11.064 37.314 19.156 1.00 26.54 60 LEU B N 1
ATOM 2214 C CA . LEU B 1 68 ? -11.798 36.628 20.248 1.00 27.13 60 LEU B CA 1
ATOM 2215 C C . LEU B 1 68 ? -12.515 37.594 21.197 1.00 27.47 60 LEU B C 1
ATOM 2216 O O . LEU B 1 68 ? -13.381 37.204 21.980 1.00 28.00 60 LEU B O 1
ATOM 2221 N N . GLY B 1 69 ? -12.209 38.866 21.082 1.00 28.46 61 GLY B N 1
ATOM 2222 C CA . GLY B 1 69 ? -12.924 39.886 21.840 1.00 29.45 61 GLY B CA 1
ATOM 2223 C C . GLY B 1 69 ? -12.285 40.306 23.149 1.00 29.59 61 GLY B C 1
ATOM 2224 O O . GLY B 1 69 ? -11.114 40.018 23.425 1.00 27.38 61 GLY B O 1
ATOM 2225 N N . GLU B 1 70 ? -13.066 41.029 23.951 1.00 30.93 62 GLU B N 1
ATOM 2226 C CA . GLU B 1 70 ? -12.547 41.773 25.090 1.00 32.38 62 GLU B CA 1
ATOM 2227 C C . GLU B 1 70 ? -11.964 40.924 26.236 1.00 30.67 62 GLU B C 1
ATOM 2228 O O . GLU B 1 70 ? -11.173 41.418 27.027 1.00 30.38 62 GLU B O 1
ATOM 2234 N N . ASN B 1 71 ? -12.321 39.642 26.306 1.00 28.33 63 ASN B N 1
ATOM 2235 C CA . ASN B 1 71 ? -11.810 38.763 27.358 1.00 27.18 63 ASN B CA 1
ATOM 2236 C C . ASN B 1 71 ? -10.552 38.009 26.937 1.00 25.18 63 ASN B C 1
ATOM 2237 O O . ASN B 1 71 ? -10.070 37.184 27.693 1.00 23.81 63 ASN B O 1
ATOM 2242 N N . ALA B 1 72 ? -10.009 38.298 25.749 1.00 23.90 64 ALA B N 1
ATOM 2243 C CA . ALA B 1 72 ? -8.776 37.653 25.258 1.00 23.21 64 ALA B CA 1
ATOM 2244 C C . ALA B 1 72 ? -7.697 38.709 25.101 1.00 23.60 64 ALA B C 1
ATOM 2245 O O . ALA B 1 72 ? -7.975 39.792 24.544 1.00 25.07 64 ALA B O 1
ATOM 2247 N N . LYS B 1 73 ? -6.502 38.434 25.607 1.00 22.23 65 LYS B N 1
ATOM 2248 C CA . LYS B 1 73 ? -5.389 39.370 25.543 1.00 23.35 65 LYS B CA 1
ATOM 2249 C C . LYS B 1 73 ? -4.146 38.630 25.002 1.00 21.85 65 LYS B C 1
ATOM 2250 O O . LYS B 1 73 ? -3.979 37.466 25.264 1.00 20.35 65 LYS B O 1
ATOM 2256 N N . PRO B 1 74 ? -3.300 39.331 24.261 1.00 21.41 66 PRO B N 1
ATOM 2257 C CA . PRO B 1 74 ? -2.152 38.730 23.597 1.00 21.51 66 PRO B CA 1
ATOM 2258 C C . PRO B 1 74 ? -0.870 38.786 24.395 1.00 21.70 66 PRO B C 1
ATOM 2259 O O . PRO B 1 74 ? -0.563 39.818 25.011 1.00 21.95 66 PRO B O 1
ATOM 2263 N N . PHE B 1 75 ? -0.048 37.730 24.274 1.00 20.04 67 PHE B N 1
ATOM 2264 C CA . PHE B 1 75 ? 1.274 37.690 24.905 1.00 21.22 67 PHE B CA 1
ATOM 2265 C C . PHE B 1 75 ? 2.268 36.972 24.002 1.00 20.83 67 PHE B C 1
ATOM 2266 O O . PHE B 1 75 ? 1.923 35.993 23.353 1.00 19.68 67 PHE B O 1
ATOM 2274 N N . VAL B 1 76 ? 3.484 37.508 23.902 1.00 21.56 68 VAL B N 1
ATOM 2275 C CA . VAL B 1 76 ? 4.557 36.823 23.193 1.00 22.66 68 VAL B CA 1
ATOM 2276 C C . VAL B 1 76 ? 5.218 35.770 24.084 1.00 22.83 68 VAL B C 1
ATOM 2277 O O . VAL B 1 76 ? 5.551 36.066 25.217 1.00 23.71 68 VAL B O 1
ATOM 2281 N N . CYS B 1 77 ? 5.379 34.542 23.577 1.00 22.49 69 CYS B N 1
ATOM 2282 C CA . CYS B 1 77 ? 6.065 33.486 24.313 1.00 23.09 69 CYS B CA 1
ATOM 2283 C C . CYS B 1 77 ? 6.717 32.485 23.363 1.00 23.37 69 CYS B C 1
ATOM 2284 O O . CYS B 1 77 ? 6.035 31.912 22.491 1.00 24.67 69 CYS B O 1
ATOM 2287 N N . ASP B 1 78 ? 8.013 32.264 23.555 1.00 24.11 70 ASP B N 1
ATOM 2288 C CA . ASP B 1 78 ? 8.745 31.156 22.947 1.00 24.67 70 ASP B CA 1
ATOM 2289 C C . ASP B 1 78 ? 8.850 30.107 24.033 1.00 23.99 70 ASP B C 1
ATOM 2290 O O . ASP B 1 78 ? 9.593 30.291 25.026 1.00 23.77 70 ASP B O 1
ATOM 2295 N N . VAL B 1 79 ? 8.062 29.040 23.907 1.00 22.72 71 VAL B N 1
ATOM 2296 C CA . VAL B 1 79 ? 7.992 28.056 24.999 1.00 22.90 71 VAL B CA 1
ATOM 2297 C C . VAL B 1 79 ? 9.289 27.305 25.246 1.00 23.44 71 VAL B C 1
ATOM 2298 O O . VAL B 1 79 ? 9.439 26.692 26.282 1.00 23.29 71 VAL B O 1
ATOM 2302 N N . SER B 1 80 ? 10.204 27.344 24.296 1.00 23.54 72 SER B N 1
ATOM 2303 C CA . SER B 1 80 ? 11.481 26.678 24.466 1.00 25.68 72 SER B CA 1
ATOM 2304 C C . SER B 1 80 ? 12.501 27.511 25.259 1.00 25.99 72 SER B C 1
ATOM 2305 O O . SER B 1 80 ? 13.638 27.024 25.497 1.00 27.06 72 SER B O 1
ATOM 2308 N N . SER B 1 81 ? 12.127 28.753 25.615 1.00 24.79 73 SER B N 1
ATOM 2309 C CA . SER B 1 81 ? 13.007 29.676 26.397 1.00 25.61 73 SER B CA 1
ATOM 2310 C C . SER B 1 81 ? 12.488 29.882 27.807 1.00 24.48 73 SER B C 1
ATOM 2311 O O . SER B 1 81 ? 11.380 30.414 27.989 1.00 23.49 73 SER B O 1
ATOM 2314 N N . GLN B 1 82 ? 13.301 29.500 28.800 1.00 24.94 74 GLN B N 1
ATOM 2315 C CA . GLN B 1 82 ? 12.880 29.693 30.190 1.00 25.92 74 GLN B CA 1
ATOM 2316 C C . GLN B 1 82 ? 12.535 31.144 30.493 1.00 25.46 74 GLN B C 1
ATOM 2317 O O . GLN B 1 82 ? 11.508 31.458 31.171 1.00 24.79 74 GLN B O 1
ATOM 2323 N N . GLN B 1 83 ? 13.365 32.051 29.999 1.00 27.13 75 GLN B N 1
ATOM 2324 C CA . GLN B 1 83 ? 13.130 33.465 30.239 1.00 28.96 75 GLN B CA 1
ATOM 2325 C C . GLN B 1 83 ? 11.829 33.924 29.612 1.00 25.84 75 GLN B C 1
ATOM 2326 O O . GLN B 1 83 ? 11.045 34.619 30.262 1.00 26.32 75 GLN B O 1
ATOM 2332 N N . SER B 1 84 ? 11.592 33.548 28.364 1.00 24.71 76 SER B N 1
ATOM 2333 C CA . SER B 1 84 ? 10.368 33.924 27.675 1.00 23.98 76 SER B CA 1
ATOM 2334 C C . SER B 1 84 ? 9.109 33.430 28.423 1.00 22.83 76 SER B C 1
ATOM 2335 O O . SER B 1 84 ? 8.149 34.170 28.621 1.00 21.68 76 SER B O 1
ATOM 2338 N N . VAL B 1 85 ? 9.127 32.163 28.796 1.00 21.75 77 VAL B N 1
ATOM 2339 C CA . VAL B 1 85 ? 8.015 31.561 29.529 1.00 22.08 77 VAL B CA 1
ATOM 2340 C C . VAL B 1 85 ? 7.782 32.276 30.861 1.00 22.59 77 VAL B C 1
ATOM 2341 O O . VAL B 1 85 ? 6.646 32.652 31.177 1.00 22.34 77 VAL B O 1
ATOM 2345 N N . ASN B 1 86 ? 8.847 32.500 31.614 1.00 22.78 78 ASN B N 1
ATOM 2346 C CA . ASN B 1 86 ? 8.678 33.135 32.946 1.00 24.98 78 ASN B CA 1
ATOM 2347 C C . ASN B 1 86 ? 8.114 34.562 32.792 1.00 25.88 78 ASN B C 1
ATOM 2348 O O . ASN B 1 86 ? 7.217 35.010 33.565 1.00 25.13 78 ASN B O 1
ATOM 2353 N N . ASP B 1 87 ? 8.626 35.275 31.801 1.00 26.55 79 ASP B N 1
ATOM 2354 C CA . ASP B 1 87 ? 8.178 36.615 31.533 1.00 27.38 79 ASP B CA 1
ATOM 2355 C C . ASP B 1 87 ? 6.705 36.656 31.128 1.00 26.02 79 ASP B C 1
ATOM 2356 O O . ASP B 1 87 ? 5.973 37.564 31.520 1.00 23.20 79 ASP B O 1
ATOM 2361 N N . ALA B 1 88 ? 6.294 35.682 30.318 1.00 24.83 80 ALA B N 1
ATOM 2362 C CA . ALA B 1 88 ? 4.926 35.576 29.891 1.00 23.38 80 ALA B CA 1
ATOM 2363 C C . ALA B 1 88 ? 4.003 35.300 31.062 1.00 23.14 80 ALA B C 1
ATOM 2364 O O . ALA B 1 88 ? 2.952 35.939 31.176 1.00 21.98 80 ALA B O 1
ATOM 2366 N N . ILE B 1 89 ? 4.352 34.365 31.934 1.00 22.17 81 ILE B N 1
ATOM 2367 C CA . ILE B 1 89 ? 3.496 34.080 33.070 1.00 23.45 81 ILE B CA 1
ATOM 2368 C C . ILE B 1 89 ? 3.375 35.318 33.944 1.00 24.12 81 ILE B C 1
ATOM 2369 O O . ILE B 1 89 ? 2.266 35.692 34.362 1.00 24.21 81 ILE B O 1
ATOM 2374 N N . THR B 1 90 ? 4.492 35.991 34.200 1.00 25.12 82 THR B N 1
ATOM 2375 C CA . THR B 1 90 ? 4.448 37.218 35.025 1.00 26.19 82 THR B CA 1
ATOM 2376 C C . THR B 1 90 ? 3.525 38.287 34.426 1.00 25.58 82 THR B C 1
ATOM 2377 O O . THR B 1 90 ? 2.722 38.912 35.131 1.00 26.46 82 THR B O 1
ATOM 2381 N N . ALA B 1 91 ? 3.572 38.436 33.113 1.00 24.73 83 ALA B N 1
ATOM 2382 C CA . ALA B 1 91 ? 2.743 39.425 32.423 1.00 25.00 83 ALA B CA 1
ATOM 2383 C C . ALA B 1 91 ? 1.272 39.036 32.456 1.00 24.45 83 ALA B C 1
ATOM 2384 O O . ALA B 1 91 ? 0.410 39.887 32.593 1.00 25.20 83 ALA B O 1
ATOM 2386 N N . VAL B 1 92 ? 0.982 37.743 32.351 1.00 23.22 84 VAL B N 1
ATOM 2387 C CA . VAL B 1 92 ? -0.414 37.269 32.461 1.00 23.13 84 VAL B CA 1
ATOM 2388 C C . VAL B 1 92 ? -0.983 37.583 33.849 1.00 23.91 84 VAL B C 1
ATOM 2389 O O . VAL B 1 92 ? -2.119 38.046 33.984 1.00 24.33 84 VAL B O 1
ATOM 2393 N N . ILE B 1 93 ? -0.198 37.309 34.884 1.00 23.73 85 ILE B N 1
ATOM 2394 C CA A ILE B 1 93 ? -0.652 37.594 36.230 0.50 25.50 85 ILE B CA 1
ATOM 2395 C CA B ILE B 1 93 ? -0.565 37.593 36.257 0.50 25.60 85 ILE B CA 1
ATOM 2396 C C . ILE B 1 93 ? -0.833 39.100 36.439 1.00 26.74 85 ILE B C 1
ATOM 2397 O O . ILE B 1 93 ? -1.753 39.521 37.128 1.00 28.99 85 ILE B O 1
ATOM 2406 N N . SER B 1 94 ? -0.003 39.905 35.816 1.00 26.78 86 SER B N 1
ATOM 2407 C CA A SER B 1 94 ? -0.167 41.344 35.908 0.50 28.32 86 SER B CA 1
ATOM 2408 C CA B SER B 1 94 ? -0.164 41.355 35.880 0.50 27.44 86 SER B CA 1
ATOM 2409 C C . SER B 1 94 ? -1.476 41.770 35.232 1.00 28.25 86 SER B C 1
ATOM 2410 O O . SER B 1 94 ? -2.202 42.606 35.749 1.00 28.12 86 SER B O 1
ATOM 2415 N N . GLN B 1 95 ? -1.784 41.170 34.086 1.00 27.35 87 GLN B N 1
ATOM 2416 C CA . GLN B 1 95 ? -2.941 41.558 33.305 1.00 28.62 87 GLN B CA 1
ATOM 2417 C C . GLN B 1 95 ? -4.260 41.069 33.900 1.00 27.83 87 GLN B C 1
ATOM 2418 O O . GLN B 1 95 ? -5.240 41.830 33.948 1.00 28.83 87 GLN B O 1
ATOM 2424 N N . PHE B 1 96 ? -4.269 39.830 34.381 1.00 25.91 88 PHE B N 1
ATOM 2425 C CA . PHE B 1 96 ? -5.508 39.170 34.810 1.00 27.07 88 PHE B CA 1
ATOM 2426 C C . PHE B 1 96 ? -5.585 38.869 36.291 1.00 27.49 88 PHE B C 1
ATOM 2427 O O . PHE B 1 96 ? -6.669 38.523 36.776 1.00 31.25 88 PHE B O 1
ATOM 2435 N N . GLY B 1 97 ? -4.474 38.970 37.010 1.00 28.59 89 GLY B N 1
ATOM 2436 C CA . GLY B 1 97 ? -4.449 38.804 38.493 1.00 29.79 89 GLY B CA 1
ATOM 2437 C C . GLY B 1 97 ? -4.109 37.389 39.009 1.00 31.19 89 GLY B C 1
ATOM 2438 O O . GLY B 1 97 ? -3.638 37.208 40.143 1.00 31.89 89 GLY B O 1
ATOM 2439 N N . LYS B 1 98 ? -4.359 36.401 38.165 1.00 27.92 90 LYS B N 1
ATOM 2440 C CA . LYS B 1 98 ? -4.295 34.972 38.527 1.00 28.02 90 LYS B CA 1
ATOM 2441 C C . LYS B 1 98 ? -4.288 34.147 37.252 1.00 24.38 90 LYS B C 1
ATOM 2442 O O . LYS B 1 98 ? -4.663 34.639 36.175 1.00 22.33 90 LYS B O 1
ATOM 2448 N N . ILE B 1 99 ? -3.908 32.872 37.405 1.00 22.94 91 ILE B N 1
ATOM 2449 C CA . ILE B 1 99 ? -4.024 31.853 36.360 1.00 21.54 91 ILE B CA 1
ATOM 2450 C C . ILE B 1 99 ? -4.772 30.666 36.956 1.00 21.39 91 ILE B C 1
ATOM 2451 O O . ILE B 1 99 ? -4.336 30.071 37.941 1.00 20.95 91 ILE B O 1
ATOM 2456 N N . ASP B 1 100 ? -5.868 30.270 36.307 1.00 19.85 92 ASP B N 1
ATOM 2457 C CA . ASP B 1 100 ? -6.646 29.126 36.772 1.00 19.67 92 ASP B CA 1
ATOM 2458 C C . ASP B 1 100 ? -6.452 27.845 35.940 1.00 18.53 92 ASP B C 1
ATOM 2459 O O . ASP B 1 100 ? -6.672 26.719 36.441 1.00 19.76 92 ASP B O 1
ATOM 2464 N N . ILE B 1 101 ? -6.138 28.037 34.666 1.00 17.70 93 ILE B N 1
ATOM 2465 C CA . ILE B 1 101 ? -6.120 26.979 33.642 1.00 16.76 93 ILE B CA 1
ATOM 2466 C C . ILE B 1 101 ? -4.906 27.278 32.739 1.00 16.48 93 ILE B C 1
ATOM 2467 O O . ILE B 1 101 ? -4.688 28.438 32.375 1.00 17.03 93 ILE B O 1
ATOM 2472 N N . ALA B 1 102 ? -4.108 26.277 32.417 1.00 16.07 94 ALA B N 1
ATOM 2473 C CA . ALA B 1 102 ? -3.060 26.417 31.377 1.00 16.24 94 ALA B CA 1
ATOM 2474 C C . ALA B 1 102 ? -3.161 25.260 30.426 1.00 16.46 94 ALA B C 1
ATOM 2475 O O . ALA B 1 102 ? -3.308 24.071 30.859 1.00 16.74 94 ALA B O 1
ATOM 2477 N N . VAL B 1 103 ? -3.098 25.568 29.122 1.00 16.13 95 VAL B N 1
ATOM 2478 C CA . VAL B 1 103 ? -3.045 24.527 28.109 1.00 16.07 95 VAL B CA 1
ATOM 2479 C C . VAL B 1 103 ? -1.756 24.685 27.298 1.00 17.38 95 VAL B C 1
ATOM 2480 O O . VAL B 1 103 ? -1.477 25.786 26.782 1.00 18.28 95 VAL B O 1
ATOM 2484 N N . ASN B 1 104 ? -0.960 23.614 27.224 1.00 16.41 96 ASN B N 1
ATOM 2485 C CA . ASN B 1 104 ? 0.198 23.585 26.354 1.00 18.19 96 ASN B CA 1
ATOM 2486 C C . ASN B 1 104 ? -0.152 22.980 24.998 1.00 17.60 96 ASN B C 1
ATOM 2487 O O . ASN B 1 104 ? -0.340 21.774 24.892 1.00 17.23 96 ASN B O 1
ATOM 2492 N N . SER B 1 105 ? -0.301 23.821 23.979 1.00 18.35 97 SER B N 1
ATOM 2493 C CA . SER B 1 105 ? -0.674 23.334 22.636 1.00 19.56 97 SER B CA 1
ATOM 2494 C C . SER B 1 105 ? 0.262 23.860 21.508 1.00 20.42 97 SER B C 1
ATOM 2495 O O . SER B 1 105 ? -0.153 23.944 20.331 1.00 22.62 97 SER B O 1
ATOM 2498 N N A ALA B 1 106 ? 1.518 24.159 21.834 0.50 20.12 98 ALA B N 1
ATOM 2499 N N B ALA B 1 106 ? 1.438 24.338 21.906 0.50 21.40 98 ALA B N 1
ATOM 2500 C CA A ALA B 1 106 ? 2.491 24.727 20.848 0.50 20.63 98 ALA B CA 1
ATOM 2501 C CA B ALA B 1 106 ? 2.527 24.613 20.971 0.50 23.19 98 ALA B CA 1
ATOM 2502 C C A ALA B 1 106 ? 3.415 23.702 20.152 0.50 21.27 98 ALA B C 1
ATOM 2503 C C B ALA B 1 106 ? 3.304 23.312 20.895 0.50 24.64 98 ALA B C 1
ATOM 2504 O O A ALA B 1 106 ? 4.509 24.036 19.747 0.50 20.82 98 ALA B O 1
ATOM 2505 O O B ALA B 1 106 ? 4.073 22.977 21.809 0.50 29.18 98 ALA B O 1
ATOM 2508 N N . GLY B 1 107 ? 2.961 22.485 19.940 1.00 24.80 99 GLY B N 1
ATOM 2509 C CA . GLY B 1 107 ? 3.868 21.416 19.462 1.00 23.38 99 GLY B CA 1
ATOM 2510 C C . GLY B 1 107 ? 4.241 21.507 17.995 1.00 24.43 99 GLY B C 1
ATOM 2511 O O . GLY B 1 107 ? 3.619 22.231 17.198 1.00 27.72 99 GLY B O 1
ATOM 2512 N N . VAL B 1 108 ? 5.325 20.806 17.652 1.00 21.14 100 VAL B N 1
ATOM 2513 C CA . VAL B 1 108 ? 5.859 20.765 16.327 1.00 21.95 100 VAL B CA 1
ATOM 2514 C C . VAL B 1 108 ? 6.052 19.313 15.903 1.00 21.22 100 VAL B C 1
ATOM 2515 O O . VAL B 1 108 ? 6.089 18.414 16.738 1.00 19.01 100 VAL B O 1
ATOM 2519 N N . VAL B 1 109 ? 6.120 19.114 14.589 1.00 21.42 101 VAL B N 1
ATOM 2520 C CA . VAL B 1 109 ? 6.298 17.775 14.029 1.00 22.49 101 VAL B CA 1
ATOM 2521 C C . VAL B 1 109 ? 7.396 17.839 12.991 1.00 22.52 101 VAL B C 1
ATOM 2522 O O . VAL B 1 109 ? 7.307 18.629 12.016 1.00 23.05 101 VAL B O 1
ATOM 2526 N N . TYR B 1 110 ? 8.412 17.011 13.190 1.00 21.72 102 TYR B N 1
ATOM 2527 C CA . TYR B 1 110 ? 9.526 16.822 12.290 1.00 22.82 102 TYR B CA 1
ATOM 2528 C C . TYR B 1 110 ? 9.723 15.332 12.058 1.00 21.62 102 TYR B C 1
ATOM 2529 O O . TYR B 1 110 ? 10.065 14.587 13.007 1.00 21.32 102 TYR B O 1
ATOM 2538 N N . LEU B 1 111 ? 9.495 14.901 10.811 1.00 21.60 103 LEU B N 1
ATOM 2539 C CA . LEU B 1 111 ? 9.514 13.462 10.490 1.00 22.06 103 LEU B CA 1
ATOM 2540 C C . LEU B 1 111 ? 10.625 13.032 9.536 1.00 21.87 103 LEU B C 1
ATOM 2541 O O . LEU B 1 111 ? 10.943 13.715 8.544 1.00 22.84 103 LEU B O 1
ATOM 2546 N N . ALA B 1 112 ? 11.156 11.842 9.784 1.00 21.03 104 ALA B N 1
ATOM 2547 C CA . ALA B 1 112 ? 12.137 11.208 8.898 1.00 22.08 104 ALA B CA 1
ATOM 2548 C C . ALA B 1 112 ? 12.359 9.767 9.339 1.00 22.00 104 ALA B C 1
ATOM 2549 O O . ALA B 1 112 ? 12.131 9.447 10.515 1.00 22.52 104 ALA B O 1
ATOM 2551 N N . PRO B 1 113 ? 12.847 8.925 8.433 1.00 23.17 105 PRO B N 1
ATOM 2552 C CA . PRO B 1 113 ? 13.171 7.551 8.853 1.00 22.51 105 PRO B CA 1
ATOM 2553 C C . PRO B 1 113 ? 14.149 7.556 10.033 1.00 21.49 105 PRO B C 1
ATOM 2554 O O . PRO B 1 113 ? 15.050 8.393 10.099 1.00 20.81 105 PRO B O 1
ATOM 2558 N N . ALA B 1 114 ? 13.957 6.616 10.955 1.00 21.29 106 ALA B N 1
ATOM 2559 C CA . ALA B 1 114 ? 14.729 6.591 12.189 1.00 20.88 106 ALA B CA 1
ATOM 2560 C C . ALA B 1 114 ? 16.249 6.550 11.957 1.00 21.78 106 ALA B C 1
ATOM 2561 O O . ALA B 1 114 ? 17.002 7.147 12.717 1.00 21.77 106 ALA B O 1
ATOM 2563 N N . GLU B 1 115 ? 16.709 5.812 10.922 1.00 22.43 107 GLU B N 1
ATOM 2564 C CA . GLU B 1 115 ? 18.145 5.724 10.682 1.00 24.49 107 GLU B CA 1
ATOM 2565 C C . GLU B 1 115 ? 18.721 7.003 10.056 1.00 25.32 107 GLU B C 1
ATOM 2566 O O . GLU B 1 115 ? 19.935 7.150 9.982 1.00 27.50 107 GLU B O 1
ATOM 2572 N N . ASP B 1 116 ? 17.864 7.892 9.571 1.00 24.95 108 ASP B N 1
ATOM 2573 C CA . ASP B 1 116 ? 18.281 9.117 8.895 1.00 25.75 108 ASP B CA 1
ATOM 2574 C C . ASP B 1 116 ? 18.055 10.403 9.671 1.00 24.59 108 ASP B C 1
ATOM 2575 O O . ASP B 1 116 ? 18.720 11.406 9.414 1.00 24.99 108 ASP B O 1
ATOM 2580 N N . ILE B 1 117 ? 17.136 10.394 10.629 1.00 23.28 109 ILE B N 1
ATOM 2581 C CA . ILE B 1 117 ? 16.633 11.641 11.163 1.00 22.67 109 ILE B CA 1
ATOM 2582 C C . ILE B 1 117 ? 17.776 12.438 11.806 1.00 22.54 109 ILE B C 1
ATOM 2583 O O . ILE B 1 117 ? 18.600 11.882 12.552 1.00 21.68 109 ILE B O 1
ATOM 2588 N N . SER B 1 118 ? 17.839 13.724 11.483 1.00 22.95 110 SER B N 1
ATOM 2589 C CA . SER B 1 118 ? 18.915 14.590 11.947 1.00 23.34 110 SER B CA 1
ATOM 2590 C C . SER B 1 118 ? 18.801 14.944 13.408 1.00 23.44 110 SER B C 1
ATOM 2591 O O . SER B 1 118 ? 17.700 14.965 13.991 1.00 23.04 110 SER B O 1
ATOM 2594 N N . LEU B 1 119 ? 19.957 15.227 14.011 1.00 24.83 111 LEU B N 1
ATOM 2595 C CA . LEU B 1 119 ? 19.973 15.761 15.378 1.00 25.50 111 LEU B CA 1
ATOM 2596 C C . LEU B 1 119 ? 19.217 17.091 15.463 1.00 24.98 111 LEU B C 1
ATOM 2597 O O . LEU B 1 119 ? 18.585 17.376 16.477 1.00 23.30 111 LEU B O 1
ATOM 2602 N N . ASP B 1 120 ? 19.214 17.868 14.379 1.00 25.58 112 ASP B N 1
ATOM 2603 C CA . ASP B 1 120 ? 18.421 19.094 14.316 1.00 26.55 112 ASP B CA 1
ATOM 2604 C C . ASP B 1 120 ? 16.905 18.863 14.505 1.00 24.53 112 ASP B C 1
ATOM 2605 O O . ASP B 1 120 ? 16.244 19.565 15.282 1.00 24.12 112 ASP B O 1
ATOM 2610 N N . TYR B 1 121 ? 16.343 17.905 13.757 1.00 22.88 113 TYR B N 1
ATOM 2611 C CA . TYR B 1 121 ? 14.939 17.520 13.925 1.00 22.40 113 TYR B CA 1
ATOM 2612 C C . TYR B 1 121 ? 14.675 16.966 15.333 1.00 20.46 113 TYR B C 1
ATOM 2613 O O . TYR B 1 121 ? 13.695 17.305 15.981 1.00 19.93 113 TYR B O 1
ATOM 2622 N N . TRP B 1 122 ? 15.583 16.127 15.807 1.00 19.83 114 TRP B N 1
ATOM 2623 C CA . TRP B 1 122 ? 15.475 15.630 17.187 1.00 19.54 114 TRP B CA 1
ATOM 2624 C C . TRP B 1 122 ? 15.425 16.799 18.177 1.00 19.73 114 TRP B C 1
ATOM 2625 O O . TRP B 1 122 ? 14.491 16.899 19.009 1.00 18.67 114 TRP B O 1
ATOM 2636 N N . ASP B 1 123 ? 16.421 17.673 18.158 1.00 20.70 115 ASP B N 1
ATOM 2637 C CA . ASP B 1 123 ? 16.445 18.757 19.132 1.00 22.16 115 ASP B CA 1
ATOM 2638 C C . ASP B 1 123 ? 15.272 19.693 19.055 1.00 22.50 115 ASP B C 1
ATOM 2639 O O . ASP B 1 123 ? 14.741 20.117 20.103 1.00 22.21 115 ASP B O 1
ATOM 2644 N N . LYS B 1 124 ? 14.899 20.108 17.855 1.00 22.60 116 LYS B N 1
ATOM 2645 C CA . LYS B 1 124 ? 13.786 21.040 17.716 1.00 23.73 116 LYS B CA 1
ATOM 2646 C C . LYS B 1 124 ? 12.513 20.436 18.329 1.00 22.05 116 LYS B C 1
ATOM 2647 O O . LYS B 1 124 ? 11.769 21.122 19.052 1.00 21.78 116 LYS B O 1
ATOM 2653 N N . THR B 1 125 ? 12.317 19.135 18.100 1.00 20.21 117 THR B N 1
ATOM 2654 C CA . THR B 1 125 ? 11.158 18.432 18.599 1.00 18.89 117 THR B CA 1
ATOM 2655 C C . THR B 1 125 ? 11.170 18.356 20.135 1.00 18.26 117 THR B C 1
ATOM 2656 O O . THR B 1 125 ? 10.182 18.690 20.815 1.00 18.61 117 THR B O 1
ATOM 2660 N N . ILE B 1 126 ? 12.269 17.848 20.692 1.00 18.27 118 ILE B N 1
ATOM 2661 C CA . ILE B 1 126 ? 12.354 17.733 22.149 1.00 19.16 118 ILE B CA 1
ATOM 2662 C C . ILE B 1 126 ? 12.243 19.095 22.831 1.00 19.54 118 ILE B C 1
ATOM 2663 O O . ILE B 1 126 ? 11.543 19.244 23.857 1.00 19.05 118 ILE B O 1
ATOM 2668 N N . ASN B 1 127 ? 12.919 20.096 22.292 1.00 20.64 119 ASN B N 1
ATOM 2669 C CA . ASN B 1 127 ? 12.966 21.409 22.936 1.00 21.88 119 ASN B CA 1
ATOM 2670 C C . ASN B 1 127 ? 11.610 22.107 22.983 1.00 20.88 119 ASN B C 1
ATOM 2671 O O . ASN B 1 127 ? 11.238 22.712 23.988 1.00 20.65 119 ASN B O 1
ATOM 2676 N N . ILE B 1 128 ? 10.855 22.046 21.897 1.00 20.07 120 ILE B N 1
ATOM 2677 C CA . ILE B 1 128 ? 9.527 22.613 21.909 1.00 20.23 120 ILE B CA 1
ATOM 2678 C C . ILE B 1 128 ? 8.473 21.706 22.570 1.00 18.49 120 ILE B C 1
ATOM 2679 O O . ILE B 1 128 ? 7.731 22.145 23.467 1.00 18.07 120 ILE B O 1
ATOM 2684 N N . ASN B 1 129 ? 8.381 20.448 22.144 1.00 17.52 121 ASN B N 1
ATOM 2685 C CA . ASN B 1 129 ? 7.304 19.585 22.615 1.00 16.99 121 ASN B CA 1
ATOM 2686 C C . ASN B 1 129 ? 7.455 19.167 24.074 1.00 17.16 121 ASN B C 1
ATOM 2687 O O . ASN B 1 129 ? 6.460 19.089 24.792 1.00 17.64 121 ASN B O 1
ATOM 2692 N N . LEU B 1 130 ? 8.683 18.824 24.475 1.00 16.60 122 LEU B N 1
ATOM 2693 C CA . LEU B 1 130 ? 8.908 18.256 25.799 1.00 16.48 122 LEU B C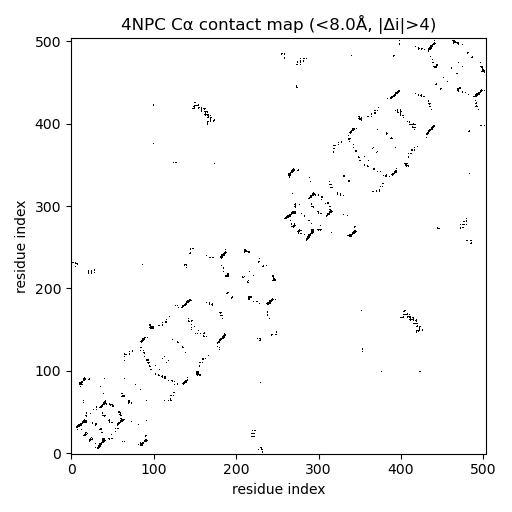A 1
ATOM 2694 C C . LEU B 1 130 ? 9.456 19.297 26.759 1.00 17.27 122 LEU B C 1
ATOM 2695 O O . LEU B 1 130 ? 8.827 19.605 27.793 1.00 17.04 122 LEU B O 1
ATOM 2700 N N . LYS B 1 131 ? 10.639 19.840 26.477 1.00 17.91 123 LYS B N 1
ATOM 2701 C CA . LYS B 1 131 ? 11.126 20.913 27.336 1.00 18.86 123 LYS B CA 1
ATOM 2702 C C . LYS B 1 131 ? 10.146 22.117 27.453 1.00 18.25 123 LYS B C 1
ATOM 2703 O O . LYS B 1 131 ? 9.920 22.630 28.536 1.00 17.62 123 LYS B O 1
ATOM 2709 N N . GLY B 1 132 ? 9.569 22.572 26.329 1.00 17.68 124 GLY B N 1
ATOM 2710 C CA . GLY B 1 132 ? 8.558 23.635 26.382 1.00 17.99 124 GLY B CA 1
ATOM 2711 C C . GLY B 1 132 ? 7.392 23.335 27.311 1.00 17.52 124 GLY B C 1
ATOM 2712 O O . GLY B 1 132 ? 6.944 24.212 28.075 1.00 18.20 124 GLY B O 1
ATOM 2713 N N . SER B 1 133 ? 6.877 22.102 27.234 1.00 17.18 125 SER B N 1
ATOM 2714 C CA . SER B 1 133 ? 5.783 21.688 28.105 1.00 17.74 125 SER B CA 1
ATOM 2715 C C . SER B 1 133 ? 6.239 21.713 29.562 1.00 17.16 125 SER B C 1
ATOM 2716 O O . SER B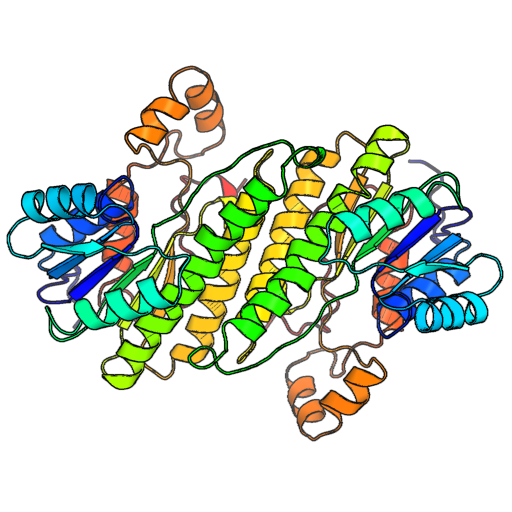 1 133 ? 5.483 22.125 30.449 1.00 17.37 125 SER B O 1
ATOM 2719 N N . PHE B 1 134 ? 7.470 21.278 29.816 1.00 16.61 126 PHE B N 1
ATOM 2720 C CA . PHE B 1 134 ? 8.034 21.328 31.191 1.00 16.83 126 PHE B CA 1
ATOM 2721 C C . PHE B 1 134 ? 8.117 22.762 31.713 1.00 17.05 126 PHE B C 1
ATOM 2722 O O . PHE B 1 134 ? 7.655 23.098 32.797 1.00 17.42 126 PHE B O 1
ATOM 2730 N N . LEU B 1 135 ? 8.684 23.640 30.916 1.00 17.36 127 LEU B N 1
ATOM 2731 C CA . LEU B 1 135 ? 8.872 25.029 31.327 1.00 17.91 127 LEU B CA 1
ATOM 2732 C C . LEU B 1 135 ? 7.560 25.734 31.650 1.00 17.95 127 LEU B C 1
ATOM 2733 O O . LEU B 1 135 ? 7.448 26.451 32.657 1.00 18.16 127 LEU B O 1
ATOM 2738 N N . VAL B 1 136 ? 6.567 25.541 30.779 1.00 17.28 128 VAL B N 1
ATOM 2739 C CA . VAL B 1 136 ? 5.251 26.183 30.967 1.00 17.60 128 VAL B CA 1
ATOM 2740 C C . VAL B 1 136 ? 4.553 25.570 32.153 1.00 17.67 128 VAL B C 1
ATOM 2741 O O . VAL B 1 136 ? 4.026 26.293 33.016 1.00 17.91 128 VAL B O 1
ATOM 2745 N N . THR B 1 137 ? 4.542 24.243 32.256 1.00 16.65 129 THR B N 1
ATOM 2746 C CA . THR B 1 137 ? 3.854 23.600 33.352 1.00 16.41 129 THR B CA 1
ATOM 2747 C C . THR B 1 137 ? 4.486 23.996 34.671 1.00 17.20 129 THR B C 1
ATOM 2748 O O . THR B 1 137 ? 3.775 24.284 35.637 1.00 17.80 129 THR B O 1
ATOM 2752 N N . GLN B 1 138 ? 5.806 24.065 34.718 1.00 17.90 130 GLN B N 1
ATOM 2753 C CA . GLN B 1 138 ? 6.470 24.464 35.951 1.00 19.36 130 GLN B CA 1
ATOM 2754 C C . GLN B 1 138 ? 6.139 25.927 36.345 1.00 19.46 130 GLN B C 1
ATOM 2755 O O . GLN B 1 138 ? 5.830 26.209 37.504 1.00 20.26 130 GLN B O 1
ATOM 2761 N N . ALA B 1 139 ? 6.228 26.847 35.388 1.00 19.68 131 ALA B N 1
ATOM 2762 C CA . ALA B 1 139 ? 5.966 28.273 35.685 1.00 20.59 131 ALA B CA 1
ATOM 2763 C C . ALA B 1 139 ? 4.519 28.512 36.105 1.00 20.51 131 ALA B C 1
ATOM 2764 O O . ALA B 1 139 ? 4.266 29.205 37.102 1.00 21.17 131 ALA B O 1
ATOM 2766 N N A VAL B 1 140 ? 3.589 27.910 35.374 0.50 19.51 132 VAL B N 1
ATOM 2767 N N B VAL B 1 140 ? 3.573 27.917 35.382 0.50 19.90 132 VAL B N 1
ATOM 2768 C CA A VAL B 1 140 ? 2.171 28.028 35.714 0.50 19.04 132 VAL B CA 1
ATOM 2769 C CA B VAL B 1 140 ? 2.159 28.082 35.748 0.50 19.69 132 VAL B CA 1
ATOM 2770 C C A VAL B 1 140 ? 1.870 27.408 37.071 0.50 19.48 132 VAL B C 1
ATOM 2771 C C B VAL B 1 140 ? 1.852 27.406 37.081 0.50 19.83 132 VAL B C 1
ATOM 2772 O O A VAL B 1 140 ? 1.174 28.010 37.897 0.50 19.37 132 VAL B O 1
ATOM 2773 O O B VAL B 1 140 ? 1.143 27.981 37.915 0.50 19.63 132 VAL B O 1
ATOM 2780 N N . GLY B 1 141 ? 2.407 26.209 37.306 1.00 19.45 133 GLY B N 1
ATOM 2781 C CA . GLY B 1 141 ? 2.158 25.500 38.566 1.00 20.15 133 GLY B CA 1
ATOM 2782 C C . GLY B 1 141 ? 2.678 26.250 39.757 1.00 21.59 133 GLY B C 1
ATOM 2783 O O . GLY B 1 141 ? 2.021 26.313 40.825 1.00 22.84 133 GLY B O 1
ATOM 2784 N N . ARG B 1 142 ? 3.855 26.855 39.613 1.00 22.40 134 ARG B N 1
ATOM 2785 C CA . ARG B 1 142 ? 4.347 27.715 40.688 1.00 23.70 134 ARG B CA 1
ATOM 2786 C C . ARG B 1 142 ? 3.327 28.806 41.042 1.00 23.42 134 ARG B C 1
ATOM 2787 O O . ARG B 1 142 ? 3.106 29.105 42.195 1.00 23.95 134 ARG B O 1
ATOM 2795 N N . ALA B 1 143 ? 2.777 29.463 40.037 1.00 22.38 135 ALA B N 1
ATOM 2796 C CA . ALA B 1 143 ? 1.855 30.535 40.299 1.00 22.47 135 ALA B CA 1
ATOM 2797 C C . ALA B 1 143 ? 0.610 29.971 40.982 1.00 22.32 135 ALA B C 1
ATOM 2798 O O . ALA B 1 143 ? 0.033 30.597 41.887 1.00 22.37 135 ALA B O 1
ATOM 2800 N N . MET B 1 144 ? 0.158 28.805 40.522 1.00 21.10 136 MET B N 1
ATOM 2801 C CA . MET B 1 144 ? -1.048 28.190 41.084 1.00 21.41 136 MET B CA 1
ATOM 2802 C C . MET B 1 144 ? -0.868 27.751 42.529 1.00 22.96 136 MET B C 1
ATOM 2803 O O . MET B 1 144 ? -1.753 27.908 43.353 1.00 24.93 136 MET B O 1
ATOM 2808 N N . ILE B 1 145 ? 0.293 27.204 42.831 1.00 23.44 137 ILE B N 1
ATOM 2809 C CA . ILE B 1 145 ? 0.582 26.768 44.165 1.00 24.63 137 ILE B CA 1
ATOM 2810 C C . ILE B 1 145 ? 0.557 28.014 45.059 1.00 26.04 137 ILE B C 1
ATOM 2811 O O . ILE B 1 145 ? -0.104 28.010 46.111 1.00 26.66 137 ILE B O 1
ATOM 2816 N N . ALA B 1 146 ? 1.231 29.079 44.623 1.00 26.08 138 ALA B N 1
ATOM 2817 C CA . ALA B 1 146 ? 1.324 30.288 45.429 1.00 27.77 138 ALA B CA 1
ATOM 2818 C C . ALA B 1 146 ? -0.037 30.899 45.705 1.00 27.38 138 ALA B C 1
ATOM 2819 O O . ALA B 1 146 ? -0.279 31.425 46.788 1.00 28.27 138 ALA B O 1
ATOM 2821 N N . ALA B 1 147 ? -0.924 30.850 44.734 1.00 26.16 139 ALA B N 1
ATOM 2822 C CA . ALA B 1 147 ? -2.247 31.502 44.873 1.00 26.60 139 ALA B CA 1
ATOM 2823 C C . ALA B 1 147 ? -3.176 30.703 45.797 1.00 26.96 139 ALA B C 1
ATOM 2824 O O . ALA B 1 147 ? -4.098 31.257 46.396 1.00 27.34 139 ALA B O 1
ATOM 2826 N N . GLY B 1 148 ? -2.948 29.400 45.900 1.00 26.02 140 GLY B N 1
ATOM 2827 C CA . GLY B 1 148 ? -3.653 28.544 46.849 1.00 26.85 140 GLY B CA 1
ATOM 2828 C C . GLY B 1 148 ? -5.057 28.094 46.498 1.00 26.39 140 GLY B C 1
ATOM 2829 O O . GLY B 1 148 ? -5.807 27.618 47.385 1.00 26.95 140 GLY B O 1
ATOM 2830 N N . ASN B 1 149 ? -5.457 28.296 45.240 1.00 24.90 141 ASN B N 1
ATOM 2831 C CA . ASN B 1 149 ? -6.838 28.052 44.804 1.00 24.97 141 ASN B CA 1
ATOM 2832 C C . ASN B 1 149 ? -6.950 26.871 43.854 1.00 23.91 141 ASN B C 1
ATOM 2833 O O . ASN B 1 149 ? -7.973 26.710 43.164 1.00 24.26 141 ASN B O 1
ATOM 2838 N N . GLY B 1 150 ? -5.890 26.067 43.769 1.00 22.27 142 GLY B N 1
ATOM 2839 C CA . GLY B 1 150 ? -5.868 24.939 42.848 1.00 21.18 142 GLY B CA 1
ATOM 2840 C C . GLY B 1 150 ? -5.684 25.390 41.401 1.00 20.45 142 GLY B C 1
ATOM 2841 O O . GLY B 1 150 ? -5.324 26.552 41.141 1.00 21.24 142 GLY B O 1
ATOM 2842 N N . GLY B 1 151 ? -5.996 24.506 40.456 1.00 18.96 143 GLY B N 1
ATOM 2843 C CA . GLY B 1 151 ? -5.831 24.833 39.062 1.00 19.00 143 GLY B CA 1
ATOM 2844 C C . GLY B 1 151 ? -5.9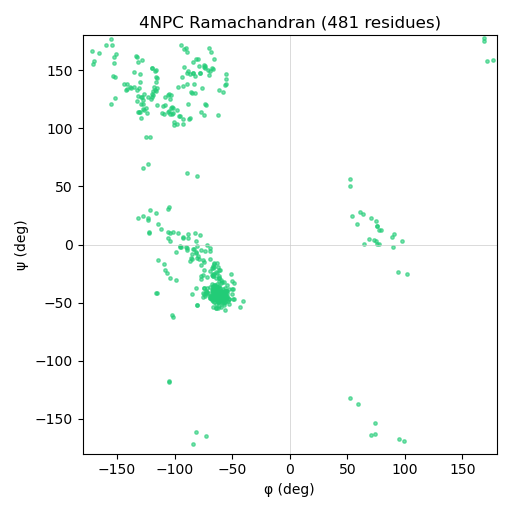73 23.647 38.157 1.00 18.32 143 GLY B C 1
ATOM 2845 O O . GLY B 1 151 ? -6.078 22.496 38.610 1.00 18.32 143 GLY B O 1
ATOM 2846 N N . LYS B 1 152 ? -5.926 23.919 36.853 1.00 18.35 144 LYS B N 1
ATOM 2847 C CA . LYS B 1 152 ? -5.996 22.879 35.829 1.00 17.83 144 LYS B CA 1
ATOM 2848 C C . LYS B 1 152 ? -4.923 23.079 34.806 1.00 17.38 144 LYS B C 1
ATOM 2849 O O . LYS B 1 152 ? -4.729 24.219 34.329 1.00 16.97 144 LYS B O 1
ATOM 2855 N N . ILE B 1 153 ? -4.216 22.016 34.473 1.00 15.95 145 ILE B N 1
ATOM 2856 C CA . ILE B 1 153 ? -3.146 22.096 33.441 1.00 16.05 145 ILE B CA 1
ATOM 2857 C C . ILE B 1 153 ? -3.448 20.964 32.464 1.00 15.54 145 ILE B C 1
ATOM 2858 O O . ILE B 1 153 ? -3.676 19.832 32.885 1.00 16.31 145 ILE B O 1
ATOM 2863 N N . ILE B 1 154 ? -3.531 21.292 31.178 1.00 15.30 146 ILE B N 1
ATOM 2864 C CA . ILE B 1 154 ? -3.904 20.345 30.161 1.00 15.56 146 ILE B CA 1
ATOM 2865 C C . ILE B 1 154 ? -2.775 20.435 29.125 1.00 15.97 146 ILE B C 1
ATOM 2866 O O . ILE B 1 154 ? -2.591 21.466 28.455 1.00 16.62 146 ILE B O 1
ATOM 2871 N N . ASN B 1 155 ? -2.038 19.332 28.962 1.00 14.83 147 ASN B N 1
ATOM 2872 C CA . ASN B 1 155 ? -0.898 19.286 28.048 1.00 15.48 147 ASN B CA 1
ATOM 2873 C C . ASN B 1 155 ? -1.258 18.437 26.825 1.00 15.49 147 ASN B C 1
ATOM 2874 O O . ASN B 1 155 ? -1.770 17.303 26.992 1.00 15.11 147 ASN B O 1
ATOM 2879 N N . LEU B 1 156 ? -1.072 18.985 25.624 1.00 15.71 148 LEU B N 1
ATOM 2880 C CA . LEU B 1 156 ? -1.369 18.225 24.435 1.00 16.80 148 LEU B CA 1
ATOM 2881 C C . LEU B 1 156 ? -0.273 17.167 24.247 1.00 17.10 148 LEU B C 1
ATOM 2882 O O . LEU B 1 156 ? 0.931 17.472 24.154 1.00 17.37 148 LEU B O 1
ATOM 2887 N N . ALA B 1 157 ? -0.676 15.918 24.220 1.00 16.88 149 ALA B N 1
ATOM 2888 C CA . ALA B 1 157 ? 0.239 14.880 23.821 1.00 16.20 149 ALA B CA 1
ATOM 2889 C C . ALA B 1 157 ? -0.126 14.461 22.428 1.00 15.92 149 ALA B C 1
ATOM 2890 O O . ALA B 1 157 ? -0.070 15.271 21.542 1.00 18.05 149 ALA B O 1
ATOM 2892 N N . SER B 1 158 ? -0.510 13.209 22.237 1.00 15.75 150 SER B N 1
ATOM 2893 C CA . SER B 1 158 ? -0.846 12.686 20.884 1.00 15.85 150 SER B CA 1
ATOM 2894 C C . SER B 1 158 ? -1.158 11.203 20.992 1.00 15.27 150 SER B C 1
ATOM 2895 O O . SER B 1 158 ? -0.658 10.531 21.915 1.00 14.94 150 SER B O 1
ATOM 2898 N N . GLN B 1 159 ? -1.883 10.657 20.027 1.00 15.09 151 GLN B N 1
ATOM 2899 C CA . GLN B 1 159 ? -1.887 9.213 19.837 1.00 15.56 151 GLN B CA 1
ATOM 2900 C C . GLN B 1 159 ? -0.428 8.601 19.819 1.00 15.70 151 GLN B C 1
ATOM 2901 O O . GLN B 1 159 ? -0.215 7.471 20.259 1.00 15.80 151 GLN B O 1
ATOM 2907 N N . ALA B 1 160 ? 0.531 9.383 19.301 1.00 16.21 152 ALA B N 1
ATOM 2908 C CA . ALA B 1 160 ? 1.945 9.012 19.258 1.00 16.39 152 ALA B CA 1
ATOM 2909 C C . ALA B 1 160 ? 2.632 8.974 20.655 1.00 16.30 152 ALA B C 1
ATOM 2910 O O . ALA B 1 160 ? 3.825 8.662 20.726 1.00 16.73 152 ALA B O 1
ATOM 2912 N N . GLY B 1 161 ? 1.910 9.336 21.709 1.00 15.52 153 GLY B N 1
ATOM 2913 C CA . GLY B 1 161 ? 2.325 9.130 23.093 1.00 15.59 153 GLY B CA 1
ATOM 2914 C C . GLY B 1 161 ? 1.969 7.733 23.610 1.00 15.84 153 GLY B C 1
ATOM 2915 O O . GLY B 1 161 ? 2.335 7.375 24.744 1.00 16.85 153 GLY B O 1
ATOM 2916 N N . THR B 1 162 ? 1.212 6.968 22.825 1.00 17.11 154 THR B N 1
ATOM 2917 C CA . THR B 1 162 ? 0.789 5.586 23.142 1.00 18.11 154 THR B CA 1
ATOM 2918 C C . THR B 1 162 ? 1.347 4.538 22.186 1.00 18.87 154 THR B C 1
ATOM 2919 O O . THR B 1 162 ? 1.676 3.441 22.641 1.00 18.53 154 THR B O 1
ATOM 2923 N N . VAL B 1 163 ? 1.362 4.846 20.876 1.00 18.66 155 VAL B N 1
ATOM 2924 C CA . VAL B 1 163 ? 1.897 3.981 19.845 1.00 19.09 155 VAL B CA 1
ATOM 2925 C C . VAL B 1 163 ? 3.043 4.635 19.105 1.00 18.37 155 VAL B C 1
A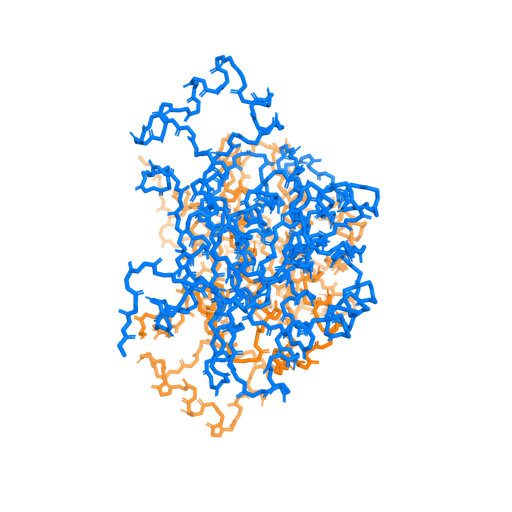TOM 2926 O O . VAL B 1 163 ? 3.122 5.880 18.935 1.00 16.97 155 VAL B O 1
ATOM 2930 N N . ALA B 1 164 ? 3.925 3.756 18.597 1.00 18.19 156 ALA B N 1
ATOM 2931 C CA . ALA B 1 164 ? 4.919 4.136 17.636 1.00 17.91 156 ALA B CA 1
ATOM 2932 C C . ALA B 1 164 ? 4.242 4.424 16.291 1.00 18.75 156 ALA B C 1
ATOM 2933 O O . ALA B 1 164 ? 3.236 3.807 15.963 1.00 18.93 156 ALA B O 1
ATOM 2935 N N . ILE B 1 165 ? 4.830 5.324 15.523 1.00 18.59 157 ILE B N 1
ATOM 2936 C CA . ILE B 1 165 ? 4.404 5.582 14.124 1.00 19.13 157 ILE B CA 1
ATOM 2937 C C . ILE B 1 165 ? 5.674 5.748 13.305 1.00 19.69 157 ILE B C 1
ATOM 2938 O O . ILE B 1 165 ? 6.617 6.429 13.744 1.00 18.65 157 ILE B O 1
ATOM 2943 N N . GLU B 1 166 ? 5.718 5.122 12.121 1.00 21.11 158 GLU B N 1
ATOM 2944 C CA . GLU B 1 166 ? 6.872 5.227 11.273 1.00 22.42 158 GLU B CA 1
ATOM 2945 C C . GLU B 1 166 ? 7.192 6.692 10.958 1.00 21.06 158 GLU B C 1
ATOM 2946 O O . GLU B 1 166 ? 6.295 7.514 10.743 1.00 21.01 158 GLU B O 1
ATOM 2952 N N . GLU B 1 167 ? 8.480 7.002 11.012 1.00 20.87 159 GLU B N 1
ATOM 2953 C CA . GLU B 1 167 ? 9.077 8.331 10.823 1.00 21.15 159 GLU B CA 1
ATOM 2954 C C . GLU B 1 167 ? 8.954 9.277 12.008 1.00 19.75 159 GLU B C 1
ATOM 2955 O O . GLU B 1 167 ? 9.463 10.391 11.943 1.00 19.94 159 GLU B O 1
ATOM 2961 N N . HIS B 1 168 ? 8.330 8.813 13.085 1.00 18.69 160 HIS B N 1
ATOM 2962 C CA . HIS B 1 168 ? 8.038 9.645 14.242 1.00 17.78 160 HIS B CA 1
ATOM 2963 C C . HIS B 1 168 ? 8.958 9.330 15.417 1.00 17.41 160 HIS B C 1
ATOM 2964 O O . HIS B 1 168 ? 8.563 9.498 16.583 1.00 15.86 160 HIS B O 1
ATOM 2971 N N . VAL B 1 169 ? 10.190 8.904 15.180 1.00 17.34 161 VAL B N 1
ATOM 2972 C CA . VAL B 1 169 ? 10.999 8.574 16.382 1.00 17.83 161 VAL B CA 1
ATOM 2973 C C . VAL B 1 169 ? 11.182 9.748 17.347 1.00 17.20 161 VAL B C 1
ATOM 2974 O O . VAL B 1 169 ? 11.083 9.553 18.589 1.00 17.48 161 VAL B O 1
ATOM 2978 N N . ALA B 1 170 ? 11.440 10.946 16.843 1.00 17.23 162 ALA B N 1
ATOM 2979 C CA . ALA B 1 170 ? 11.581 12.109 17.743 1.00 16.91 162 ALA B CA 1
ATOM 2980 C C . ALA B 1 170 ? 10.229 12.531 18.320 1.00 16.53 162 ALA B C 1
ATOM 2981 O O . ALA B 1 170 ? 10.104 12.856 19.511 1.00 16.86 162 ALA B O 1
ATOM 2983 N N . TYR B 1 171 ? 9.205 12.497 17.470 1.00 16.21 163 TYR B N 1
ATOM 2984 C CA . TYR B 1 171 ? 7.857 12.908 17.888 1.00 16.74 163 TYR B CA 1
ATOM 2985 C C . TYR B 1 171 ? 7.317 12.022 18.991 1.00 15.93 163 TYR B C 1
ATOM 2986 O O . TYR B 1 171 ? 6.852 12.517 20.058 1.00 15.63 163 TYR B O 1
ATOM 2995 N N . CYS B 1 172 ? 7.400 10.699 18.779 1.00 15.91 164 CYS B N 1
ATOM 2996 C CA . CYS B 1 172 ? 6.979 9.711 19.800 1.00 15.72 164 CYS B CA 1
ATOM 2997 C C . CYS B 1 172 ? 7.794 9.835 21.070 1.00 15.22 164 CYS B C 1
ATOM 2998 O O . CYS B 1 172 ? 7.265 9.789 22.192 1.00 15.21 164 CYS B O 1
ATOM 3001 N N . ALA B 1 173 ? 9.110 9.990 20.944 1.00 15.76 165 ALA B N 1
ATOM 3002 C CA . ALA B 1 173 ? 9.912 10.193 22.153 1.00 15.56 165 ALA B CA 1
ATOM 3003 C C . ALA B 1 173 ? 9.382 11.432 22.953 1.00 15.71 165 ALA B C 1
ATOM 3004 O O . ALA B 1 173 ? 9.223 11.384 24.178 1.00 15.31 165 ALA B O 1
ATOM 3006 N N . SER B 1 174 ? 9.114 12.528 22.254 1.00 15.55 166 SER B N 1
ATOM 3007 C CA . SER B 1 174 ? 8.623 13.761 22.901 1.00 15.95 166 SER B CA 1
ATOM 3008 C C . SER B 1 174 ? 7.240 13.595 23.518 1.00 15.75 166 SER B C 1
ATOM 3009 O O . SER B 1 174 ? 7.007 14.108 24.611 1.00 16.35 166 SER B O 1
ATOM 3012 N N . LYS B 1 175 ? 6.373 12.798 22.879 1.00 15.22 167 LYS B N 1
ATOM 3013 C CA . LYS B 1 175 ? 4.984 12.684 23.313 1.00 15.96 167 LYS B CA 1
ATOM 3014 C C . LYS B 1 175 ? 4.826 11.663 24.427 1.00 15.06 167 LYS B C 1
ATOM 3015 O O . LYS B 1 175 ? 4.100 11.934 25.411 1.00 14.56 167 LYS B O 1
ATOM 3021 N N . PHE B 1 176 ? 5.489 10.500 24.322 1.00 14.46 168 PHE B N 1
ATOM 3022 C CA . PHE B 1 176 ? 5.626 9.639 25.504 1.00 14.57 168 PHE B CA 1
ATOM 3023 C C . PHE B 1 176 ? 6.201 10.420 26.709 1.00 14.74 168 PHE B C 1
ATOM 3024 O O . PHE B 1 176 ? 5.721 10.307 27.847 1.00 14.54 168 PHE B O 1
ATOM 3032 N N . GLY B 1 177 ? 7.265 11.192 26.474 1.00 15.60 169 GLY B N 1
ATOM 3033 C CA . GLY B 1 177 ? 7.882 12.022 27.498 1.00 16.11 169 GLY B CA 1
ATOM 3034 C C . GLY B 1 177 ? 6.926 12.998 28.138 1.00 16.36 169 GLY B C 1
ATOM 3035 O O . GLY B 1 177 ? 6.927 13.128 29.375 1.00 15.55 169 GLY B O 1
ATOM 3036 N N . VAL B 1 178 ? 6.138 13.699 27.318 1.00 16.17 170 VAL B N 1
ATOM 3037 C CA . VAL B 1 178 ? 5.122 14.641 27.829 1.00 16.48 170 VAL B CA 1
ATOM 3038 C C . VAL B 1 178 ? 4.147 13.963 28.808 1.00 15.49 170 VAL B C 1
ATOM 3039 O O . VAL B 1 178 ? 3.797 14.568 29.860 1.00 15.43 170 VAL B O 1
ATOM 3043 N N . ILE B 1 179 ? 3.738 12.721 28.495 1.00 14.85 171 ILE B N 1
ATOM 3044 C CA . ILE B 1 179 ? 2.800 11.976 29.353 1.00 14.99 171 ILE B CA 1
ATOM 3045 C C . ILE B 1 179 ? 3.444 11.632 30.693 1.00 14.75 171 ILE B C 1
ATOM 3046 O O . ILE B 1 179 ? 2.866 11.892 31.753 1.00 15.05 171 ILE B O 1
ATOM 3051 N N . GLY B 1 180 ? 4.667 11.081 30.648 1.00 14.57 172 GLY B N 1
ATOM 3052 C CA . GLY B 1 180 ? 5.417 10.768 31.878 1.00 14.58 172 GLY B CA 1
ATOM 3053 C C . GLY B 1 180 ? 5.675 11.985 32.748 1.00 14.71 172 GLY B C 1
ATOM 3054 O O . GLY B 1 180 ? 5.497 11.941 33.948 1.00 14.57 172 GLY B O 1
ATOM 3055 N N . MET B 1 181 ? 6.111 13.067 32.119 1.00 14.60 173 MET B N 1
ATOM 3056 C CA . MET B 1 181 ? 6.318 14.329 32.805 1.00 15.02 173 MET B CA 1
ATOM 3057 C C . MET B 1 181 ? 5.023 14.790 33.481 1.00 14.94 173 MET B C 1
ATOM 3058 O O . MET B 1 181 ? 5.007 15.173 34.668 1.00 15.19 173 MET B O 1
ATOM 3063 N N . SER B 1 182 ? 3.939 14.790 32.695 1.00 13.99 174 SER B N 1
ATOM 3064 C CA . SER B 1 182 ? 2.658 15.343 33.155 1.00 14.82 174 SER B CA 1
ATOM 3065 C C . SER B 1 182 ? 2.114 14.520 34.325 1.00 14.78 174 SER B C 1
ATOM 3066 O O . SER B 1 182 ? 1.621 15.087 35.314 1.00 14.74 174 SER B O 1
ATOM 3069 N N . LYS B 1 183 ? 2.300 13.198 34.272 1.00 15.18 175 LYS B N 1
ATOM 3070 C CA . LYS B 1 183 ? 1.811 12.324 35.351 1.00 15.46 175 LYS B CA 1
ATOM 3071 C C . LYS B 1 183 ? 2.584 12.581 36.645 1.00 15.46 175 LYS B C 1
ATOM 3072 O O . LYS B 1 183 ? 2.024 12.521 37.737 1.00 15.90 175 LYS B O 1
ATOM 3078 N N . THR B 1 184 ? 3.863 12.913 36.519 1.00 14.86 176 THR B N 1
ATOM 3079 C CA . THR B 1 184 ? 4.657 13.268 37.707 1.00 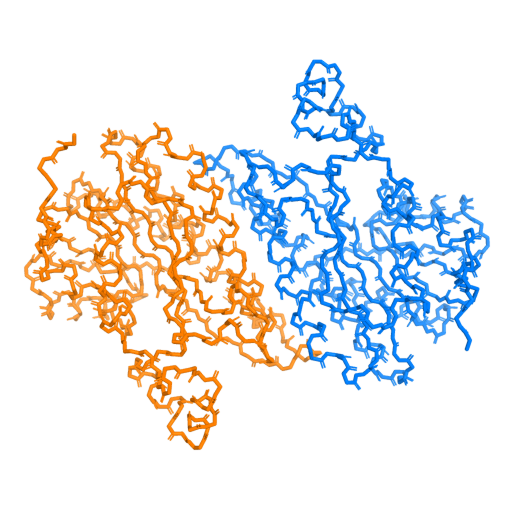15.73 176 THR B CA 1
ATOM 3080 C C . THR B 1 184 ? 4.224 14.605 38.324 1.00 15.84 176 THR B C 1
ATOM 3081 O O . THR B 1 184 ? 4.054 14.714 39.563 1.00 15.77 176 THR B O 1
ATOM 3085 N N . PHE B 1 185 ? 4.001 15.628 37.506 1.00 15.28 177 PHE B N 1
ATOM 3086 C CA . PHE B 1 185 ? 3.392 16.867 38.026 1.00 16.25 177 PHE B CA 1
ATOM 3087 C C . PHE B 1 185 ? 2.046 16.564 38.712 1.00 16.18 177 PHE B C 1
ATOM 3088 O O . PHE B 1 185 ? 1.776 17.049 39.822 1.00 17.32 177 PHE B O 1
ATOM 3096 N N . ALA B 1 186 ? 1.197 15.760 38.063 1.00 15.69 178 ALA B N 1
ATOM 3097 C CA . ALA B 1 186 ? -0.084 15.395 38.657 1.00 15.91 178 ALA B CA 1
ATOM 3098 C C . ALA B 1 186 ? 0.140 14.762 40.057 1.00 16.80 178 ALA B C 1
ATOM 3099 O O . ALA B 1 186 ? -0.535 15.104 41.009 1.00 17.79 178 ALA B O 1
ATOM 3101 N N . ALA B 1 187 ? 1.058 13.803 40.167 1.00 16.96 179 ALA B N 1
ATOM 3102 C CA . ALA B 1 187 ? 1.256 13.098 41.448 1.00 17.85 179 ALA B CA 1
ATOM 3103 C C . ALA B 1 187 ? 1.695 14.047 42.545 1.00 18.50 179 ALA B C 1
ATOM 3104 O O . ALA B 1 187 ? 1.262 13.930 43.711 1.00 19.26 179 ALA B O 1
ATOM 3106 N N . GLU B 1 188 ? 2.610 14.941 42.212 1.00 18.42 180 GLU B N 1
ATOM 3107 C CA . GLU B 1 188 ? 3.163 15.869 43.215 1.00 19.73 180 GLU B CA 1
ATOM 3108 C C . GLU B 1 188 ? 2.250 17.005 43.571 1.00 19.81 180 GLU B C 1
ATOM 3109 O O . GLU B 1 188 ? 2.376 17.586 44.679 1.00 20.34 180 GLU B O 1
ATOM 3115 N N . TRP B 1 189 ? 1.414 17.413 42.629 1.00 18.29 181 TRP B N 1
ATOM 3116 C CA . TRP B 1 189 ? 0.595 18.635 42.834 1.00 18.68 181 TRP B CA 1
ATOM 3117 C C . TRP B 1 189 ? -0.903 18.414 43.172 1.00 18.87 181 TRP B C 1
ATOM 3118 O O . TRP B 1 189 ? -1.626 19.381 43.424 1.00 19.11 181 TRP B O 1
ATOM 3129 N N . GLY B 1 190 ? -1.323 17.164 43.316 1.00 19.44 182 GLY B N 1
ATOM 3130 C CA . GLY B 1 190 ? -2.667 16.872 43.789 1.00 20.33 182 GLY B CA 1
ATOM 3131 C C . GLY B 1 190 ? -2.902 17.504 45.148 1.00 21.30 182 GLY B C 1
ATOM 3132 O O . GLY B 1 190 ? -4.005 18.019 45.455 1.00 21.69 182 GLY B O 1
ATOM 3133 N N . LYS B 1 191 ? -1.873 17.480 45.992 1.00 23.44 183 LYS B N 1
ATOM 3134 C CA . LYS B 1 191 ? -1.943 18.112 47.332 1.00 25.36 183 LYS B CA 1
ATOM 3135 C C . LYS B 1 191 ? -2.205 19.625 47.291 1.00 24.87 183 LYS B C 1
ATOM 3136 O O . LYS B 1 191 ? -2.682 20.211 48.300 1.00 25.17 183 LYS B O 1
ATOM 3142 N N . TYR B 1 192 ? -1.903 20.276 46.167 1.00 23.76 184 TYR B N 1
ATOM 3143 C CA . TYR B 1 192 ? -2.205 21.700 45.960 1.00 24.35 184 TYR B CA 1
ATOM 3144 C C . TYR B 1 192 ? -3.445 21.953 45.095 1.00 23.16 184 TYR B C 1
ATOM 3145 O O . TYR B 1 192 ? -3.728 23.099 44.712 1.00 23.19 184 TYR B O 1
ATOM 3154 N N . GLY B 1 193 ? -4.217 20.911 44.830 1.00 22.13 185 GLY B N 1
ATOM 3155 C CA . GLY B 1 193 ? -5.467 21.067 44.101 1.00 20.91 185 GLY B CA 1
ATOM 3156 C C . GLY B 1 193 ? -5.336 21.304 42.607 1.00 19.57 185 GLY B C 1
ATOM 3157 O O . GLY B 1 193 ? -6.269 21.851 41.964 1.00 18.49 185 GLY B O 1
ATOM 3158 N N . ILE B 1 194 ? -4.179 20.931 42.061 1.00 18.33 186 ILE B N 1
ATOM 3159 C CA . ILE B 1 194 ? -3.911 21.150 40.644 1.00 18.50 186 ILE B CA 1
ATOM 3160 C C . ILE B 1 194 ? -4.037 19.820 39.898 1.00 17.70 186 ILE B C 1
ATOM 3161 O O . ILE B 1 194 ? -3.229 18.873 40.114 1.00 18.44 186 ILE B O 1
ATOM 3166 N N . CYS B 1 195 ? -5.028 19.742 39.003 1.00 17.04 187 CYS B N 1
ATOM 3167 C CA . CYS B 1 195 ? -5.168 18.585 38.125 1.00 16.53 187 CYS B CA 1
ATOM 3168 C C . CYS B 1 195 ? -4.304 18.747 36.874 1.00 15.99 187 CYS B C 1
ATOM 3169 O O . CYS B 1 195 ? -4.289 19.806 36.277 1.00 15.73 187 CYS B O 1
ATOM 3172 N N . VAL B 1 196 ? -3.541 17.730 36.538 1.00 14.70 188 VAL B N 1
ATOM 3173 C CA . VAL B 1 196 ? -2.648 17.816 35.364 1.00 14.94 188 VAL B CA 1
ATOM 3174 C C . VAL B 1 196 ? -2.947 16.601 34.489 1.00 14.34 188 VAL B C 1
ATOM 3175 O O . VAL B 1 196 ? -2.710 15.452 34.890 1.00 14.78 188 VAL B O 1
ATOM 3179 N N . ASN B 1 197 ? -3.440 16.864 33.284 1.00 14.15 189 ASN B N 1
ATOM 3180 C CA . ASN B 1 197 ? -3.879 15.832 32.370 1.00 14.25 189 ASN B CA 1
ATOM 3181 C C . ASN B 1 197 ? -3.322 16.063 31.004 1.00 14.18 189 ASN B C 1
ATOM 3182 O O . ASN B 1 197 ? -2.877 17.177 30.682 1.00 14.56 189 ASN B O 1
ATOM 3187 N N . THR B 1 198 ? -3.334 15.002 30.197 1.00 14.26 190 THR B N 1
ATOM 3188 C CA . THR B 1 198 ? -2.949 15.108 28.796 1.00 14.78 190 THR B CA 1
ATOM 3189 C C . THR B 1 198 ? -4.130 14.792 27.895 1.00 14.86 190 THR B C 1
ATOM 3190 O O . THR B 1 198 ? -5.015 14.011 28.233 1.00 15.04 190 THR B O 1
ATOM 3194 N N . LEU B 1 199 ? -4.134 15.409 26.712 1.00 15.18 191 LEU B N 1
ATOM 3195 C CA . LEU B 1 199 ? -5.119 15.151 25.688 1.00 16.60 191 LEU B CA 1
ATOM 3196 C C . LEU B 1 199 ? -4.359 14.640 24.485 1.00 16.09 191 LEU B C 1
ATOM 3197 O O . LEU B 1 199 ? -3.396 15.265 24.076 1.00 17.70 191 LEU B O 1
ATOM 3202 N N . SER B 1 200 ? -4.758 13.487 23.960 1.00 14.98 192 SER B N 1
ATOM 3203 C CA . SER B 1 200 ? -4.007 12.823 22.936 1.00 15.43 192 SER B CA 1
ATOM 3204 C C . SER B 1 200 ? -4.862 12.617 21.647 1.00 15.86 192 SER B C 1
ATOM 3205 O O . SER B 1 200 ? -5.543 11.633 21.514 1.00 15.51 192 SER B O 1
ATOM 3208 N N . PRO B 1 201 ? -4.787 13.546 20.727 1.00 16.11 193 PRO B N 1
ATOM 3209 C CA . PRO B 1 201 ? -5.518 13.395 19.466 1.00 16.85 193 PRO B CA 1
ATOM 3210 C C . PRO B 1 201 ? -4.880 12.472 18.433 1.00 16.89 193 PRO B C 1
ATOM 3211 O O . PRO B 1 201 ? -3.652 12.257 18.443 1.00 17.23 193 PRO B O 1
ATOM 3215 N N . THR B 1 202 ? -5.715 11.903 17.571 1.00 17.22 194 THR B N 1
ATOM 3216 C CA . THR B 1 202 ? -5.266 11.397 16.265 1.00 18.75 194 THR B CA 1
ATOM 3217 C C . THR B 1 202 ? -4.982 12.610 15.377 1.00 19.90 194 THR B C 1
ATOM 3218 O O . THR B 1 202 ? -4.812 13.739 15.854 1.00 19.34 194 THR B O 1
ATOM 3222 N N . ILE B 1 203 ? -4.866 12.375 14.074 1.00 21.33 195 ILE B N 1
ATOM 3223 C CA A ILE B 1 203 ? -4.706 13.461 13.114 0.50 22.76 195 ILE B CA 1
ATOM 3224 C CA B ILE B 1 203 ? -4.718 13.451 13.092 0.50 22.77 195 ILE B CA 1
ATOM 3225 C C . ILE B 1 203 ? -5.863 14.450 13.249 1.00 22.79 195 ILE B C 1
ATOM 3226 O O . ILE B 1 203 ? -7.029 14.056 13.355 1.00 22.98 195 ILE B O 1
ATOM 3235 N N . VAL B 1 204 ? -5.538 15.742 13.301 1.00 23.42 196 VAL B N 1
ATOM 3236 C CA . VAL B 1 204 ? -6.515 16.800 13.455 1.00 23.85 196 VAL B CA 1
ATOM 3237 C C . VAL B 1 204 ? -6.486 17.679 12.204 1.00 26.16 196 VAL B C 1
ATOM 3238 O O . VAL B 1 204 ? -5.392 17.963 11.684 1.00 26.83 196 VAL B O 1
ATOM 3242 N N . LEU B 1 205 ? -7.672 18.081 11.759 1.00 27.54 197 LEU B N 1
ATOM 3243 C CA . LEU B 1 205 ? -7.847 18.887 10.553 1.00 31.00 197 LEU B CA 1
ATOM 3244 C C . LEU B 1 205 ? -7.782 20.391 10.893 1.00 31.37 197 LEU B C 1
ATOM 3245 O O . LEU B 1 205 ? -8.778 21.126 10.771 1.00 32.33 197 LEU B O 1
ATOM 3250 N N . THR B 1 206 ? -6.622 20.804 11.407 1.00 32.27 198 THR B N 1
ATOM 3251 C CA . THR B 1 206 ? -6.244 22.215 11.484 1.00 34.35 198 THR B CA 1
ATOM 3252 C C . THR B 1 206 ? -6.090 22.723 10.033 1.00 39.33 198 THR B C 1
ATOM 3253 O O . THR B 1 206 ? -5.881 21.901 9.135 1.00 39.99 198 THR B O 1
ATOM 3257 N N . GLU B 1 207 ? -6.160 24.047 9.810 1.00 42.17 199 GLU B N 1
ATOM 3258 C CA . GLU B 1 207 ? -5.907 24.626 8.447 1.00 44.83 199 GLU B CA 1
ATOM 3259 C C . GLU B 1 207 ? -4.733 23.902 7.804 1.00 44.09 199 GLU B C 1
ATOM 3260 O O . GLU B 1 207 ? -4.826 23.448 6.654 1.00 48.64 199 GLU B O 1
ATOM 3262 N N . LEU B 1 208 ? -3.657 23.784 8.576 1.00 53.57 200 LEU B N 1
ATOM 3263 C CA . LEU B 1 208 ? -2.444 23.083 8.188 1.00 53.42 200 LEU B CA 1
ATOM 3264 C C . LEU B 1 208 ? -2.676 21.606 7.935 1.00 52.02 200 LEU B C 1
ATOM 3265 O O . LEU B 1 208 ? -2.359 21.090 6.853 1.00 49.87 200 LEU B O 1
ATOM 3270 N N . GLY B 1 209 ? -3.246 20.926 8.938 1.00 49.34 201 GLY B N 1
ATOM 3271 C CA . GLY B 1 209 ? -3.523 19.501 8.846 1.00 48.60 201 GLY B CA 1
ATOM 3272 C C . GLY B 1 209 ? -4.351 19.137 7.619 1.00 48.00 201 GLY B C 1
ATOM 3273 O O . GLY B 1 209 ? -4.106 18.113 6.995 1.00 46.82 201 GLY B O 1
ATOM 3274 N N . LYS B 1 210 ? -5.342 19.968 7.293 1.00 50.41 202 LYS B N 1
ATOM 3275 C CA . LYS B 1 210 ? -6.147 19.807 6.064 1.00 53.01 202 LYS B CA 1
ATOM 3276 C C . LYS B 1 210 ? -5.278 19.711 4.809 1.00 53.66 202 LYS B C 1
ATOM 3277 O O . LYS B 1 210 ? -5.477 18.825 3.966 1.00 55.45 202 LYS B O 1
ATOM 3283 N N . LYS B 1 211 ? -4.328 20.638 4.692 1.00 53.90 203 LYS B N 1
ATOM 3284 C CA . LYS B 1 211 ? -3.410 20.676 3.549 1.00 55.80 203 LYS B CA 1
ATOM 3285 C C . LYS B 1 211 ? -2.529 19.430 3.579 1.00 55.63 203 LYS B C 1
ATOM 3286 O O . LYS B 1 211 ? -2.309 18.813 2.544 1.00 56.61 203 LYS B O 1
ATOM 3288 N N . ALA B 1 212 ? -2.117 19.020 4.784 1.00 55.67 204 ALA B N 1
ATOM 3289 C CA . ALA B 1 212 ? -1.125 17.950 4.978 1.00 55.29 204 ALA B CA 1
ATOM 3290 C C . ALA B 1 212 ? -1.615 16.500 4.728 1.00 57.03 204 ALA B C 1
ATOM 3291 O O . ALA B 1 212 ? -0.785 15.594 4.499 1.00 57.50 204 ALA B O 1
ATOM 3293 N N . TRP B 1 213 ? -2.939 16.281 4.802 1.00 55.06 205 TRP B N 1
ATOM 3294 C CA . TRP B 1 213 ? -3.571 14.948 4.617 1.00 51.94 205 TRP B CA 1
ATOM 3295 C C . TRP B 1 213 ? -4.602 14.976 3.490 1.00 55.57 205 TRP B C 1
ATOM 3296 O O . TRP B 1 213 ? -5.504 14.131 3.429 1.00 54.47 205 TRP B O 1
ATOM 3307 N N . ALA B 1 214 ? -4.439 15.946 2.587 1.00 58.36 206 ALA B N 1
ATOM 3308 C CA . ALA B 1 214 ? -5.374 16.185 1.492 1.00 61.56 206 ALA B CA 1
ATOM 3309 C C . ALA B 1 214 ? -5.485 14.987 0.550 1.00 62.65 206 ALA B C 1
ATOM 3310 O O . ALA B 1 214 ? -6.499 14.837 -0.125 1.00 64.78 206 ALA B O 1
ATOM 3312 N N . GLY B 1 215 ? -4.471 14.121 0.528 1.00 63.08 207 GLY B N 1
ATOM 3313 C CA . GLY B 1 215 ? -4.391 13.078 -0.495 1.00 66.44 207 GLY B CA 1
ATOM 3314 C C . GLY B 1 215 ? -5.161 11.798 -0.230 1.00 66.92 207 GLY B C 1
ATOM 3315 O O . GLY B 1 215 ? -5.959 11.711 0.706 1.00 69.68 207 GLY B O 1
ATOM 3316 N N . GLU B 1 216 ? -4.923 10.810 -1.089 1.00 65.43 208 GLU B N 1
ATOM 3317 C CA . GLU B 1 216 ? -5.108 9.405 -0.746 1.00 64.48 208 GLU B CA 1
ATOM 3318 C C . GLU B 1 216 ? -4.361 9.115 0.567 1.00 60.77 208 GLU B C 1
ATOM 3319 O O . GLU B 1 216 ? -4.669 8.149 1.279 1.00 59.96 208 GLU B O 1
ATOM 3321 N N . LYS B 1 217 ? -3.338 9.923 0.835 1.00 57.01 209 LYS B N 1
ATOM 3322 C CA . LYS B 1 217 ? -2.659 9.949 2.116 1.00 56.10 209 LYS B CA 1
ATOM 3323 C C . LYS B 1 217 ? -3.698 9.907 3.265 1.00 51.26 209 LYS B C 1
ATOM 3324 O O . LYS B 1 217 ? -3.637 9.037 4.138 1.00 47.34 209 LYS B O 1
ATOM 3330 N N . GLY B 1 218 ? -4.650 10.846 3.209 1.00 50.06 210 GLY B N 1
ATOM 3331 C CA . GLY B 1 218 ? -5.738 10.966 4.174 1.00 47.78 210 GLY B CA 1
ATOM 3332 C C . GLY B 1 218 ? -6.715 9.811 4.120 1.00 47.27 210 GLY B C 1
ATOM 3333 O O . GLY B 1 218 ? -7.117 9.288 5.154 1.00 42.43 210 GLY B O 1
ATOM 3334 N N . GLU B 1 219 ? -7.094 9.371 2.913 1.00 48.06 211 GLU B N 1
ATOM 3335 C CA . GLU B 1 219 ? -8.056 8.263 2.814 1.00 48.49 211 GLU B CA 1
ATOM 3336 C C . GLU B 1 219 ? -7.494 6.939 3.376 1.00 47.02 211 GLU B C 1
ATOM 3337 O O . GLU B 1 219 ? -8.236 6.162 3.997 1.00 46.26 211 GLU B O 1
ATOM 3343 N N . ALA B 1 220 ? -6.190 6.698 3.210 1.00 47.33 212 ALA B N 1
ATOM 3344 C CA . ALA B 1 220 ? -5.562 5.463 3.729 1.00 47.22 212 ALA B CA 1
ATOM 3345 C C . ALA B 1 220 ? -5.448 5.507 5.219 1.00 44.41 212 ALA B C 1
ATOM 3346 O O . ALA B 1 220 ? -5.610 4.486 5.892 1.00 46.85 212 ALA B O 1
ATOM 3348 N N . ALA B 1 221 ? -5.103 6.683 5.739 1.00 41.91 213 ALA B N 1
ATOM 3349 C CA . ALA B 1 221 ? -4.984 6.870 7.192 1.00 39.74 213 ALA B CA 1
ATOM 3350 C C . ALA B 1 221 ? -6.316 6.554 7.880 1.00 37.35 213 ALA B C 1
ATOM 3351 O O . ALA B 1 221 ? -6.358 5.925 8.967 1.00 36.80 213 ALA B O 1
ATOM 3353 N N . LYS B 1 222 ? -7.397 7.004 7.246 1.00 36.44 214 LYS B N 1
ATOM 3354 C CA . LYS B 1 222 ? -8.734 6.858 7.811 1.00 35.63 214 LYS B CA 1
ATOM 3355 C C . LYS B 1 222 ? -9.195 5.408 7.890 1.00 34.69 214 LYS B C 1
ATOM 3356 O O . LYS B 1 222 ? -10.006 5.069 8.779 1.00 32.15 214 LYS B O 1
ATOM 3362 N N . LYS B 1 223 ? -8.673 4.553 6.995 1.00 35.01 215 LYS B N 1
ATOM 3363 C CA . LYS B 1 223 ? -8.999 3.119 6.977 1.00 34.46 215 LYS B CA 1
ATOM 3364 C C . LYS B 1 223 ? -8.557 2.431 8.244 1.00 34.16 215 LYS B C 1
ATOM 3365 O O . LYS B 1 223 ? -9.100 1.412 8.607 1.00 33.44 215 LYS B O 1
ATOM 3367 N N . ARG B 1 224 ? -7.567 2.999 8.912 1.00 33.34 216 ARG B N 1
ATOM 3368 C CA . ARG B 1 224 ? -7.057 2.427 10.138 1.00 33.63 216 ARG B CA 1
ATOM 3369 C C . ARG B 1 224 ? -7.693 3.055 11.355 1.00 29.97 216 ARG B C 1
ATOM 3370 O O . ARG B 1 224 ? -7.354 2.679 12.466 1.00 31.54 216 ARG B O 1
ATOM 3378 N N . ILE B 1 225 ? -8.572 4.039 11.179 1.00 27.86 217 ILE B N 1
ATOM 3379 C CA . ILE B 1 225 ? -9.253 4.662 12.338 1.00 25.41 217 ILE B CA 1
ATOM 3380 C C . ILE B 1 225 ? -10.705 4.106 12.392 1.00 23.95 217 ILE B C 1
ATOM 3381 O O . ILE B 1 225 ? -11.483 4.299 11.423 1.00 24.22 217 ILE B O 1
ATOM 3386 N N . PRO B 1 226 ? -11.077 3.386 13.481 1.00 22.13 218 PRO B N 1
ATOM 3387 C CA . PRO B 1 226 ? -12.468 2.878 13.587 1.00 21.64 218 PRO B CA 1
ATOM 3388 C C . PRO B 1 226 ? -13.567 3.948 13.311 1.00 21.16 218 PRO B C 1
ATOM 3389 O O . PRO B 1 226 ? -14.540 3.676 12.559 1.00 21.20 218 PRO B O 1
ATOM 3393 N N . ALA B 1 227 ? -13.354 5.176 13.771 1.00 20.42 219 ALA B N 1
ATOM 3394 C CA . ALA B 1 227 ? -14.325 6.273 13.566 1.00 21.63 219 ALA B CA 1
ATOM 3395 C C . ALA B 1 227 ? -14.429 6.659 12.060 1.00 23.26 219 ALA B C 1
ATOM 3396 O O . ALA B 1 227 ? -15.397 7.301 11.643 1.00 24.93 219 ALA B O 1
ATOM 3398 N N . GLY B 1 228 ? -13.424 6.308 11.274 1.00 23.59 220 GLY B N 1
ATOM 3399 C CA . GLY B 1 228 ? -13.457 6.543 9.822 1.00 25.21 220 GLY B CA 1
ATOM 3400 C C . GLY B 1 228 ? -13.214 7.973 9.352 1.00 25.63 220 GLY B C 1
ATOM 3401 O O . GLY B 1 228 ? -13.485 8.294 8.195 1.00 25.78 220 GLY B O 1
ATOM 3402 N N . ARG B 1 229 ? -12.677 8.824 10.225 1.00 24.63 221 ARG B N 1
ATOM 3403 C CA . ARG B 1 229 ? -12.363 10.208 9.902 1.00 25.07 221 ARG B CA 1
ATOM 3404 C C . ARG B 1 229 ? -11.333 10.729 10.888 1.00 24.34 221 ARG B C 1
ATOM 3405 O O . ARG B 1 229 ? -11.006 10.067 11.877 1.00 22.77 221 ARG B O 1
ATOM 3413 N N . PHE B 1 230 ? -10.837 11.926 10.580 1.00 25.41 222 PHE B N 1
ATOM 3414 C CA . PHE B 1 230 ? -9.912 12.617 11.458 1.00 24.64 222 PHE B CA 1
ATOM 3415 C C . PHE B 1 230 ? -10.701 13.490 12.416 1.00 23.55 222 PHE B C 1
ATOM 3416 O O . PHE B 1 230 ? -11.905 13.667 12.243 1.00 23.64 222 PHE B O 1
ATOM 3424 N N . ALA B 1 231 ? -10.034 14.027 13.438 1.00 22.73 223 ALA B N 1
ATOM 3425 C CA . ALA B 1 231 ? -10.676 14.887 14.403 1.00 22.54 223 ALA B CA 1
ATOM 3426 C C . ALA B 1 231 ? -10.645 16.335 13.957 1.00 23.73 223 ALA B C 1
ATOM 3427 O O . ALA B 1 231 ? -9.699 16.726 13.294 1.00 25.71 223 ALA B O 1
ATOM 3429 N N . TYR B 1 232 ? -11.646 17.119 14.334 1.00 24.27 224 TYR B N 1
ATOM 3430 C CA . TYR B 1 232 ? -11.609 18.569 14.081 1.00 26.91 224 TYR B CA 1
ATOM 3431 C C . TYR B 1 232 ? -11.004 19.280 15.296 1.00 24.39 224 TYR B C 1
ATOM 3432 O O . TYR B 1 232 ? -11.140 18.796 16.438 1.00 22.85 224 TYR B O 1
ATOM 3441 N N . PRO B 1 233 ? -10.374 20.449 15.092 1.00 24.39 225 PRO B N 1
ATOM 3442 C CA . PRO B 1 233 ? -9.832 21.170 16.257 1.00 22.84 225 PRO B CA 1
ATOM 3443 C C . PRO B 1 233 ? -10.894 21.487 17.315 1.00 22.32 225 PRO B C 1
ATOM 3444 O O . PRO B 1 233 ? -10.609 21.445 18.516 1.00 20.39 225 PRO B O 1
ATOM 3448 N N . GLU B 1 234 ? -12.130 21.718 16.882 1.00 22.83 226 GLU B N 1
ATOM 3449 C CA . GLU B 1 234 ? -13.197 22.056 17.788 1.00 23.52 226 GLU B CA 1
ATOM 3450 C C . GLU B 1 234 ? -13.544 20.886 18.714 1.00 22.30 226 GLU B C 1
ATOM 3451 O O . GLU B 1 234 ? -14.024 21.107 19.817 1.00 22.46 226 GLU B O 1
ATOM 3457 N N . GLU B 1 235 ? -13.292 19.660 18.265 1.00 21.59 227 GLU B N 1
ATOM 3458 C CA . GLU B 1 235 ? -13.520 18.454 19.077 1.00 21.16 227 GLU B CA 1
ATOM 3459 C C . GLU B 1 235 ? -12.432 18.336 20.146 1.00 19.30 227 GLU B C 1
ATOM 3460 O O . GLU B 1 235 ? -12.695 17.977 21.308 1.00 18.33 227 GLU B O 1
ATOM 3466 N N . ILE B 1 236 ? -11.207 18.696 19.785 1.00 19.01 228 ILE B N 1
ATOM 3467 C CA . ILE B 1 236 ? -10.160 18.701 20.805 1.00 18.94 228 ILE B CA 1
ATOM 3468 C C . ILE B 1 236 ? -10.498 19.769 21.861 1.00 18.52 228 ILE B C 1
ATOM 3469 O O . ILE B 1 236 ? -10.321 19.554 23.081 1.00 17.48 228 ILE B O 1
ATOM 3474 N N . ALA B 1 237 ? -11.003 20.894 21.388 1.00 18.66 229 ALA B N 1
ATOM 3475 C CA . ALA B 1 237 ? -11.376 22.013 22.278 1.00 18.86 229 ALA B CA 1
ATOM 3476 C C . ALA B 1 237 ? -12.517 21.630 23.225 1.00 18.22 229 ALA B C 1
ATOM 3477 O O . ALA B 1 237 ? -12.472 22.003 24.396 1.00 17.55 229 ALA B O 1
ATOM 3479 N N . ALA B 1 238 ? -13.481 20.845 22.751 1.00 18.03 230 ALA B N 1
ATOM 3480 C CA . ALA B 1 238 ? -14.585 20.377 23.628 1.00 17.46 230 ALA B CA 1
ATOM 3481 C C . ALA B 1 238 ? -14.047 19.561 24.798 1.00 16.75 230 ALA B C 1
ATOM 3482 O O . ALA B 1 238 ? -14.461 19.765 25.973 1.00 16.44 230 ALA B O 1
ATOM 3484 N N . ALA B 1 239 ? -13.080 18.683 24.516 1.00 16.31 231 ALA B N 1
ATOM 3485 C CA . ALA B 1 239 ? -12.481 17.888 25.570 1.00 15.96 231 ALA B CA 1
ATOM 3486 C C . ALA B 1 239 ? -11.709 18.766 26.522 1.00 16.02 231 ALA B C 1
ATOM 3487 O O . ALA B 1 239 ? -11.706 18.548 27.732 1.00 16.02 231 ALA B O 1
ATOM 3489 N N . ALA B 1 240 ? -11.064 19.799 25.986 1.00 16.36 232 ALA B N 1
ATOM 3490 C CA . ALA B 1 240 ? -10.324 20.713 26.870 1.00 16.88 232 ALA B CA 1
ATOM 3491 C C . ALA B 1 240 ? -11.258 21.442 27.833 1.00 17.26 232 ALA B C 1
ATOM 3492 O O . ALA B 1 240 ? -10.934 21.630 29.006 1.00 16.88 232 ALA B O 1
ATOM 3494 N N . VAL B 1 241 ? -12.424 21.866 27.336 1.00 17.82 233 VAL B N 1
ATOM 3495 C CA . VAL B 1 241 ? -13.428 22.562 28.181 1.00 18.27 233 VAL B CA 1
ATOM 3496 C C . VAL B 1 241 ? -13.827 21.634 29.321 1.00 18.00 233 VAL B C 1
ATOM 3497 O O . VAL B 1 241 ? -13.857 22.050 30.493 1.00 18.11 233 VAL B O 1
ATOM 3501 N N . PHE B 1 242 ? -14.094 20.381 28.976 1.00 17.65 234 PHE B N 1
ATOM 3502 C CA . PHE B 1 242 ? -14.494 19.401 30.027 1.00 18.05 234 PHE B CA 1
ATOM 3503 C C . PHE B 1 242 ? -13.396 19.271 31.098 1.00 17.83 234 PHE B C 1
ATOM 3504 O O . PHE B 1 242 ? -13.676 19.377 32.331 1.00 18.61 234 PHE B O 1
ATOM 3512 N N . LEU B 1 243 ? -12.151 19.053 30.669 1.00 17.50 235 LEU B N 1
ATOM 3513 C CA . LEU B 1 243 ? -11.045 18.841 31.609 1.00 17.57 235 LEU B CA 1
ATOM 3514 C C . LEU B 1 243 ? -10.718 20.083 32.415 1.00 17.92 235 LEU B C 1
ATOM 3515 O O . LEU B 1 243 ? -10.270 19.955 33.566 1.00 18.75 235 LEU B O 1
ATOM 3520 N N . ALA B 1 244 ? -11.017 21.263 31.882 1.00 17.45 236 ALA B N 1
ATOM 3521 C CA . ALA B 1 244 ? -10.766 22.530 32.602 1.00 18.20 236 ALA B CA 1
ATOM 3522 C C . ALA B 1 244 ? -11.857 22.869 33.604 1.00 18.79 236 ALA B C 1
ATOM 3523 O O . ALA B 1 244 ? -11.718 23.823 34.378 1.00 19.35 236 ALA B O 1
ATOM 3525 N N . SER B 1 245 ? -12.938 22.083 33.607 1.00 19.02 237 SER B N 1
ATOM 3526 C CA . SER B 1 245 ? -14.125 22.434 34.382 1.00 20.20 237 SER B CA 1
ATOM 3527 C C . SER B 1 245 ? -14.129 21.788 35.761 1.00 20.61 237 SER B C 1
ATOM 3528 O O . SER B 1 245 ? -13.354 20.843 36.060 1.00 20.35 237 SER B O 1
ATOM 3531 N N . ALA B 1 246 ? -15.118 22.228 36.550 1.00 21.85 238 ALA B N 1
ATOM 3532 C CA . ALA B 1 246 ? -15.403 21.654 37.859 1.00 22.82 238 ALA B CA 1
ATOM 3533 C C . ALA B 1 246 ? -16.060 20.288 37.789 1.00 22.65 238 ALA B C 1
ATOM 3534 O O . ALA B 1 246 ? -16.270 19.674 38.832 1.00 23.63 238 ALA B O 1
ATOM 3536 N N . GLY B 1 247 ? -16.403 19.831 36.592 1.00 21.27 239 GLY B N 1
ATOM 3537 C CA . GLY B 1 247 ? -16.819 18.469 36.411 1.00 20.58 239 GLY B CA 1
ATOM 3538 C C . GLY B 1 247 ? -15.676 17.462 36.289 1.00 19.41 239 GLY B C 1
ATOM 3539 O O . GLY B 1 247 ? -15.935 16.295 36.101 1.00 19.32 239 GLY B O 1
ATOM 3540 N N . ALA B 1 248 ? -14.425 17.898 36.420 1.00 18.79 240 ALA B N 1
ATOM 3541 C CA . ALA B 1 248 ? -13.248 17.045 36.194 1.00 18.26 240 ALA B CA 1
ATOM 3542 C C . ALA B 1 248 ? -12.232 17.156 37.328 1.00 18.37 240 ALA B C 1
ATOM 3543 O O . ALA B 1 248 ? -11.038 16.838 37.158 1.00 18.49 240 ALA B O 1
ATOM 3545 N N . ASP B 1 249 ? -12.694 17.565 38.510 1.00 19.15 241 ASP B N 1
ATOM 3546 C CA . ASP B 1 249 ? -11.782 17.766 39.641 1.00 19.43 241 ASP B CA 1
ATOM 3547 C C . ASP B 1 249 ? -11.102 16.477 40.116 1.00 19.21 241 ASP B C 1
ATOM 3548 O O . ASP B 1 249 ? -10.075 16.563 40.815 1.00 19.14 241 ASP B O 1
ATOM 3553 N N . MET B 1 250 ? -11.715 15.312 39.844 1.00 18.42 242 MET B N 1
ATOM 3554 C CA . MET B 1 250 ? -11.110 14.010 40.202 1.00 18.43 242 MET B CA 1
ATOM 3555 C C . MET B 1 250 ? -10.374 13.339 39.077 1.00 17.25 242 MET B C 1
ATOM 3556 O O . MET B 1 250 ? -9.967 12.176 39.190 1.00 17.63 242 MET B O 1
ATOM 3561 N N . ILE B 1 251 ? -10.175 14.073 37.984 1.00 16.92 243 ILE B N 1
ATOM 3562 C CA . ILE B 1 251 ? -9.433 13.561 36.873 1.00 15.91 243 ILE B CA 1
ATOM 3563 C C . ILE B 1 251 ? -8.074 14.208 36.920 1.00 15.65 243 ILE B C 1
ATOM 3564 O O . ILE B 1 251 ? -7.962 15.446 36.749 1.00 15.36 243 ILE B O 1
ATOM 3569 N N . THR B 1 252 ? -7.034 13.416 37.202 1.00 15.28 244 THR B N 1
ATOM 3570 C CA . THR B 1 252 ? -5.691 13.953 37.191 1.00 15.40 244 THR B CA 1
ATOM 3571 C C . THR B 1 252 ? -4.713 12.825 36.887 1.00 15.79 244 THR B C 1
ATOM 3572 O O . THR B 1 252 ? -4.955 11.662 37.254 1.00 16.08 244 THR B O 1
ATOM 3576 N N . GLY B 1 253 ? -3.671 13.183 36.173 1.00 15.33 245 GLY B N 1
ATOM 3577 C CA . GLY B 1 253 ? -2.738 12.227 35.636 1.00 15.64 245 GLY B CA 1
ATOM 3578 C C . GLY B 1 253 ? -3.274 11.426 34.449 1.00 15.62 245 GLY B C 1
ATOM 3579 O O . GLY B 1 253 ? -2.566 10.513 33.986 1.00 16.62 245 GLY B O 1
ATOM 3580 N N . ALA B 1 254 ? -4.489 11.718 33.973 1.00 15.28 246 ALA B N 1
ATOM 3581 C CA . ALA B 1 254 ? -5.141 10.937 32.932 1.00 14.90 246 ALA B CA 1
ATOM 3582 C C . ALA B 1 254 ? -4.644 11.423 31.568 1.00 14.97 246 ALA B C 1
ATOM 3583 O O . ALA B 1 254 ? -4.326 12.612 31.398 1.00 14.56 246 ALA B O 1
ATOM 3585 N N . ASP B 1 255 ? -4.580 10.463 30.649 1.00 14.76 247 ASP B N 1
ATOM 3586 C CA . ASP B 1 255 ? -4.343 10.726 29.239 1.00 15.34 247 ASP B CA 1
ATOM 3587 C C . ASP B 1 255 ? -5.633 10.391 28.522 1.00 15.88 247 ASP B C 1
ATOM 3588 O O . ASP B 1 255 ? -6.060 9.185 28.502 1.00 17.71 247 ASP B O 1
ATOM 3593 N N . LEU B 1 256 ? -6.290 11.408 27.959 1.00 15.48 248 LEU B N 1
ATOM 3594 C CA . LEU B 1 256 ? -7.561 11.194 27.314 1.00 15.57 248 LEU B CA 1
ATOM 3595 C C . LEU B 1 256 ? -7.301 11.160 25.809 1.00 16.06 248 LEU B C 1
ATOM 3596 O O . LEU B 1 256 ? -6.902 12.177 25.222 1.00 15.37 248 LEU B O 1
ATOM 3601 N N . LEU B 1 257 ? -7.507 9.973 25.237 1.00 16.49 249 LEU B N 1
ATOM 3602 C CA A LEU B 1 257 ? -7.303 9.802 23.817 0.50 16.87 249 LEU B CA 1
ATOM 3603 C CA B LEU B 1 257 ? -7.323 9.750 23.813 0.50 17.01 249 LEU B CA 1
ATOM 3604 C C . LEU B 1 257 ? -8.541 10.310 23.083 1.00 17.24 249 LEU B C 1
ATOM 3605 O O . LEU B 1 257 ? -9.666 10.021 23.483 1.00 16.67 249 LEU B O 1
ATOM 3614 N N . ILE B 1 258 ? -8.312 11.054 22.023 1.00 17.61 250 ILE B N 1
ATOM 3615 C CA . ILE B 1 258 ? -9.357 11.560 21.127 1.00 18.40 250 ILE B CA 1
ATOM 3616 C C . ILE B 1 258 ? -8.890 11.109 19.737 1.00 17.53 250 ILE B C 1
ATOM 3617 O O . ILE B 1 258 ? -8.457 11.929 18.911 1.00 17.91 250 ILE B O 1
ATOM 3622 N N . ASP B 1 259 ? -8.873 9.793 19.555 1.00 16.99 251 ASP B N 1
ATOM 3623 C CA . ASP B 1 259 ? -8.142 9.167 18.427 1.00 17.45 251 ASP B CA 1
ATOM 3624 C C . ASP B 1 259 ? -9.005 8.323 17.525 1.00 17.71 251 ASP B C 1
ATOM 3625 O O . ASP B 1 259 ? -8.477 7.667 16.607 1.00 17.77 251 ASP B O 1
ATOM 3630 N N . GLY B 1 260 ? -10.319 8.414 17.701 1.00 17.05 252 GLY B N 1
ATOM 3631 C CA . GLY B 1 260 ? -11.248 7.660 16.883 1.00 17.57 252 GLY B CA 1
ATOM 3632 C C . GLY B 1 260 ? -11.042 6.153 16.952 1.00 17.49 252 GLY B C 1
ATOM 3633 O O . GLY B 1 260 ? -11.531 5.413 16.092 1.00 17.73 252 GLY B O 1
ATOM 3634 N N . GLY B 1 261 ? -10.317 5.723 17.991 1.00 17.13 253 GLY B N 1
ATOM 3635 C CA . GLY B 1 261 ? -9.968 4.342 18.210 1.00 17.42 253 GLY B CA 1
ATOM 3636 C C . GLY B 1 261 ? -8.671 3.897 17.560 1.00 18.15 253 GLY B C 1
ATOM 3637 O O . GLY B 1 261 ? -8.368 2.713 17.589 1.00 19.06 253 GLY B O 1
ATOM 3638 N N . TYR B 1 262 ? -7.877 4.808 16.948 1.00 18.15 254 TYR B N 1
ATOM 3639 C CA . TYR B 1 262 ? -6.668 4.405 16.248 1.00 19.17 254 TYR B CA 1
ATOM 3640 C C . TYR B 1 262 ? -5.757 3.468 17.032 1.00 19.00 254 TYR B C 1
ATOM 3641 O O . TYR B 1 262 ? -5.219 2.478 16.449 1.00 19.47 254 TYR B O 1
ATOM 3650 N N . THR B 1 263 ? -5.521 3.832 18.288 1.00 18.37 255 THR B N 1
ATOM 3651 C CA . THR B 1 263 ? -4.525 3.147 19.102 1.00 18.50 255 THR B CA 1
ATOM 3652 C C . THR B 1 263 ? -5.006 1.830 19.685 1.00 19.07 255 THR B C 1
ATOM 3653 O O . THR B 1 263 ? -4.173 1.092 20.262 1.00 19.98 255 THR B O 1
ATOM 3657 N N . ILE B 1 264 ? -6.296 1.499 19.593 1.00 18.25 256 ILE B N 1
ATOM 3658 C CA . ILE B 1 264 ? -6.794 0.280 20.294 1.00 18.20 256 ILE B CA 1
ATOM 3659 C C . ILE B 1 264 ? -6.622 -1.017 19.521 1.00 19.98 256 ILE B C 1
ATOM 3660 O O . ILE B 1 264 ? -6.823 -2.078 20.101 1.00 19.53 256 ILE B O 1
ATOM 3665 N N . LEU B 1 265 ? -6.303 -0.924 18.224 1.00 20.84 257 LEU B N 1
ATOM 3666 C CA . LEU B 1 265 ? -6.081 -2.051 17.352 1.00 23.30 257 LEU B CA 1
ATOM 3667 C C . LEU B 1 265 ? -4.595 -2.354 17.219 1.00 24.87 257 LEU B C 1
ATOM 3668 O O . LEU B 1 265 ? -4.220 -3.395 16.686 1.00 26.95 257 LEU B O 1
#

Secondary structure (DSSP, 8-state):
---TT---TT-EEEEETTTSHHHHHHHHHHHHTT-EEEEEES-HHHHHHHHHHH-TTEEEEE--TT-HHHHHHHHHHHHHHHS---EEEE---------TTT--HHHHHHHIIIIIIHHHHHHHHHHHHHHHHTS-EEEEEE--GGGTS--TT-HHHHHHHHHHHHHHHHHHHHHGGGTEEEEEEEESSB--HHHHHHT-THHHHHHHTTSTTSSPBPHHHHHHHHHHHHSTT-TT--S-EEEESTTGGG-/-----TT---TT-EEEEETTTSHHHHHHHHHHHHTT-EEEEEESSHHHHHHHHHHH-TTEEEEE--TT-HHHHHHHHHHHHHHHS---EEEE---------TTT--HHHHHHHIIIIIIHHHHHHHHHHHHHHHHTS-EEEEEE--GGGTS--TT-HHHHHHHHHHHHHHHHHHHHHGGGTEEEEEEEESSB--HHHHHHT-SHHHHHHHHTSTTSSPBPHHHHHHHHHHHHSTT-TT--S-EEEESTTGGG-

Sequence (504 aa):
QIDLNFPLSSEKVAIVTGGASGIGAAISKAFIAKGAKVAVLDISADIAKAKAEELGENAKPFVCDVSSQQSVNDAITAVIISSQFGKIDIAVNSAAGVVYLAPAEDISLDYWDKTININLKGSFLVTQAVGRAMIAAGNGGKIINLASQAGTVAIEEHVAYCASKFGVIGMSKTFAAEWGKYGICVNTLSPTIIVLTELGKKAWAGEKGEAAKKRIPAGRFAYPEEIAAAAVFLASAGADMITGADLLLIDGGYTILAPQIDLNFPLSSEKVAIVTGGASGIGAAISKAFIAKGAKVAVLDISADIAKAKAEELGENAKPFVCDVSSQQSVNDAITAVIISSQFGKIDIAVNSAAGVVYLAPAEDISLDYWDKTININLKGSFLVTQAVVGRAMIAAGNGGKIINLASQAGTVAIEEHVAYCASKFGVIGMSKTFAAEWGKYGICVNTLSPTIIVLTELGKKAWAGEKGEAAKKRIPAGRFAYPEEIAAAAVFLASAGADMITGADLLLIDGGYTIL

Radius of gyration: 23.67 Å; Cα contacts (8 Å, |Δi|>4): 1207; chains: 2; bounding box: 65×67×58 Å

Nearest PDB structures (foldseek):
  4npc-assembly1_A  TM=1.002E+00  e=1.111E-49  Brucella suis ATCC 23445
  7e6o-assembly1_C  TM=9.604E-01  e=2.386E-28  Paracoccus denitrificans PD1222
  7e6o-assembly1_D  TM=9.544E-01  e=1.879E-28  Paracoccus denitrificans PD1222
  7e6o-assembly1_A  TM=9.661E-01  e=5.664E-27  Paracoccus denitrificans PD1222
  3ndr-assembly1_D  TM=9.545E-01  e=1.193E-25  Mesorhizobium loti